Protein 6TCV (pdb70)

Nearest PDB structures (foldseek):
  6tcv-assembly1_B  TM=1.003E+00  e=8.641E-94  Bacteroides thetaiotaomicron VPI-5482
  6tcw-assembly1_A  TM=9.882E-01  e=6.816E-86  Bacteroides thetaiotaomicron VPI-5482
  2ebn-assembly1_A  TM=9.321E-01  e=6.653E-28  Elizabethkingia meningoseptica
  1c92-assembly1_A  TM=8.724E-01  e=2.368E-22  Streptomyces plicatus
  1c8x-assembly1_A  TM=8.571E-01  e=1.465E-22  Streptomyces plicatus

Solvent-accessible surface area: 16459 Å² total

Radius of gyration: 20.94 Å; Cα contacts (8 Å, |Δi|>4): 1025; chains: 1; bounding box: 61×42×56 Å

Structure (mmCIF, N/CA/C/O backbone):
data_6TCV
#
_entry.id   6TCV
#
_cell.length_a   115.495
_cell.length_b   115.495
_cell.length_c   97.422
_cell.angle_alpha   90.000
_cell.angle_beta   90.000
_cell.angle_gamma   120.000
#
_symmetry.space_group_name_H-M   'H 3'
#
loop_
_entity.id
_entity.type
_entity.pdbx_description
1 polymer 'Endo-beta-N-acetylglucosaminidase F1'
2 branched alpha-D-mannopyranose-(1-2)-alpha-D-mannopyranose-(1-2)-alpha-D-mannopyranose-(1-3)-[alpha-D-mannopyranose-(1-2)-alpha-D-mannopyranose-(1-3)-[alpha-D-mannopyranose-(1-2)-alpha-D-mannopyranose-(1-6)]alpha-D-mannopyranose-(1-6)]beta-D-mannopyranose-(1-4)-2-acetamido-2-deoxy-beta-D-glucopyranose-(1-4)-2-acetamido-2-deoxy-beta-D-glucopyranose
3 non-polymer ASPARAGINE
4 non-polymer GLYCEROL
5 water water
#
loop_
_atom_site.group_PDB
_atom_site.id
_atom_site.type_symbol
_atom_site.label_atom_id
_atom_site.label_alt_id
_atom_site.label_comp_id
_atom_site.label_asym_id
_atom_site.label_entity_id
_atom_site.label_seq_id
_atom_site.pdbx_PDB_ins_code
_atom_site.Cartn_x
_atom_site.Cartn_y
_atom_site.Cartn_z
_atom_site.occupancy
_atom_site.B_iso_or_equiv
_atom_site.auth_seq_id
_atom_site.auth_comp_id
_atom_site.auth_asym_id
_atom_site.auth_atom_id
_atom_site.pdbx_PDB_model_num
ATOM 1 N N . TYR A 1 24 ? 14.046 23.261 1.857 1.00 34.90 49 TYR B N 1
ATOM 2 C CA . TYR A 1 24 ? 14.660 22.047 1.341 1.00 32.94 49 TYR B CA 1
ATOM 3 C C . TYR A 1 24 ? 15.450 21.107 2.169 1.00 31.75 49 TYR B C 1
ATOM 4 O O . TYR A 1 24 ? 16.072 21.517 3.131 1.00 32.42 49 TYR B O 1
ATOM 22 N N . LEU A 1 25 ? 15.671 19.909 1.636 1.00 34.69 50 LEU B N 1
ATOM 23 C CA . LEU A 1 25 ? 16.296 18.875 2.432 1.00 34.48 50 LEU B CA 1
ATOM 24 C C . LEU A 1 25 ? 17.689 18.690 1.884 1.00 34.99 50 LEU B C 1
ATOM 25 O O . LEU A 1 25 ? 17.917 18.683 0.663 1.00 29.86 50 LEU B O 1
ATOM 41 N N . ARG A 1 26 ? 18.613 18.505 2.813 1.00 29.08 51 ARG B N 1
ATOM 42 C CA . ARG A 1 26 ? 19.996 18.278 2.436 1.00 29.69 51 ARG B CA 1
ATOM 43 C C . ARG A 1 26 ? 20.680 17.508 3.547 1.00 27.09 51 ARG B C 1
ATOM 44 O O . ARG A 1 26 ? 20.154 17.380 4.656 1.00 29.70 51 ARG B O 1
ATOM 65 N N . ASP A 1 27 ? 21.876 17.019 3.241 1.00 26.57 52 ASP B N 1
ATOM 66 C CA . ASP A 1 27 ? 22.727 16.421 4.263 1.00 26.86 52 ASP B CA 1
ATOM 67 C C . ASP A 1 27 ? 23.213 17.514 5.233 1.00 32.86 52 ASP B C 1
ATOM 68 O O . ASP A 1 27 ? 23.632 18.608 4.817 1.00 31.70 52 ASP B O 1
ATOM 77 N N . GLY A 1 28 ? 23.074 17.258 6.541 1.00 29.30 53 GLY B N 1
ATOM 78 C CA . GLY A 1 28 ? 23.376 18.313 7.498 1.00 30.54 53 GLY B CA 1
ATOM 79 C C . GLY A 1 28 ? 24.854 18.649 7.625 1.00 28.75 53 GLY B C 1
ATOM 80 O O . GLY A 1 28 ? 25.206 19.829 7.691 1.00 39.72 53 GLY B O 1
ATOM 84 N N . LYS A 1 29 ? 25.735 17.675 7.452 1.00 30.72 54 LYS B N 1
ATOM 85 C CA . LYS A 1 29 ? 27.153 17.985 7.667 1.00 33.58 54 LYS B CA 1
ATOM 86 C C . LYS A 1 29 ? 27.763 18.767 6.502 1.00 46.17 54 LYS B C 1
ATOM 87 O O . LYS A 1 29 ? 28.517 19.719 6.728 1.00 37.60 54 LYS B O 1
ATOM 91 N N . SER A 1 30 ? 27.429 18.409 5.256 1.00 35.32 55 SER B N 1
ATOM 92 C CA A SER A 1 30 ? 27.974 19.052 4.058 0.87 30.90 55 SER B CA 1
ATOM 93 C CA B SER A 1 30 ? 27.994 19.085 4.093 0.13 28.67 55 SER B CA 1
ATOM 94 C C . SER A 1 30 ? 27.085 20.174 3.531 1.00 28.73 55 SER B C 1
ATOM 95 O O . SER A 1 30 ? 27.546 20.976 2.708 1.00 33.88 55 SER B O 1
ATOM 110 N N . ASN A 1 31 ? 25.816 20.205 3.931 1.00 29.56 56 ASN B N 1
ATOM 111 C CA . ASN A 1 31 ? 24.760 21.061 3.382 1.00 30.36 56 ASN B CA 1
ATOM 112 C C . ASN A 1 31 ? 24.485 20.758 1.909 1.00 25.94 56 ASN B C 1
ATOM 113 O O . ASN A 1 31 ? 23.841 21.552 1.212 1.00 30.30 56 ASN B O 1
ATOM 117 N N . LEU A 1 32 ? 24.844 19.581 1.442 1.00 24.27 57 LEU B N 1
ATOM 118 C CA . LEU A 1 32 ? 24.619 19.200 0.051 1.00 23.62 57 LEU B CA 1
ATOM 119 C C . LEU A 1 32 ? 23.398 18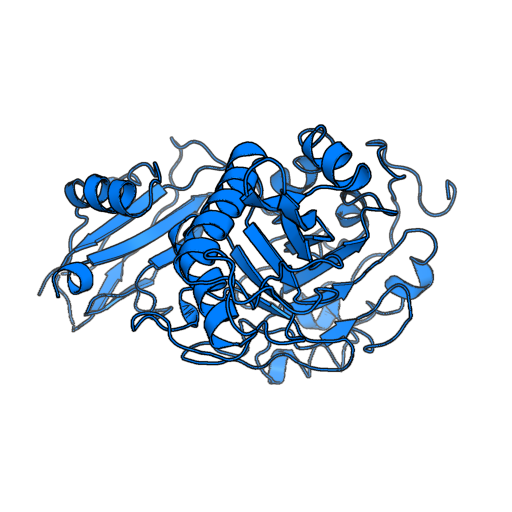.326 -0.120 1.00 26.29 57 LEU B C 1
ATOM 120 O O . LEU A 1 32 ? 23.137 17.443 0.690 1.00 24.54 57 LEU B O 1
ATOM 136 N N . VAL A 1 33 ? 22.657 18.578 -1.201 1.00 24.41 58 VAL B N 1
ATOM 137 C CA . VAL A 1 33 ? 21.490 17.765 -1.505 1.00 27.62 58 VAL B CA 1
ATOM 138 C C . VAL A 1 33 ? 21.940 16.438 -2.085 1.00 25.54 58 VAL B C 1
ATOM 139 O O . VAL A 1 33 ? 21.163 15.478 -2.089 1.00 26.66 58 VAL B O 1
ATOM 152 N N . SER A 1 34 ? 23.182 16.369 -2.592 1.00 22.13 59 SER B N 1
ATOM 153 C CA . SER A 1 34 ? 23.749 15.138 -3.127 1.00 21.85 59 SER B CA 1
ATOM 154 C C . SER A 1 34 ? 25.141 14.972 -2.538 1.00 19.35 59 SER B C 1
ATOM 155 O O . SER A 1 34 ? 26.016 15.796 -2.792 1.00 20.52 59 SER B O 1
ATOM 163 N N . LYS A 1 35 ? 25.347 13.904 -1.763 1.00 20.72 60 LYS B N 1
ATOM 164 C CA . LYS A 1 35 ? 26.577 13.720 -0.990 1.00 19.85 60 LYS B CA 1
ATOM 165 C C . LYS A 1 35 ? 27.158 12.336 -1.252 1.00 18.10 60 LYS B C 1
ATOM 166 O O . LYS A 1 35 ? 26.495 11.332 -0.981 1.00 19.35 60 LYS B O 1
ATOM 185 N N . VAL A 1 36 ? 28.404 12.288 -1.705 1.00 18.38 61 VAL B N 1
ATOM 186 C CA . VAL A 1 36 ? 29.142 11.038 -1.861 1.00 17.27 61 VAL B CA 1
ATOM 187 C C . VAL A 1 36 ? 29.752 10.643 -0.523 1.00 18.31 61 VAL B C 1
ATOM 188 O O . VAL A 1 36 ? 30.375 11.478 0.150 1.00 22.89 61 VAL B O 1
ATOM 201 N N . VAL A 1 37 ? 29.485 9.407 -0.087 1.00 18.99 62 VAL B N 1
ATOM 202 C CA . VAL A 1 37 ? 30.004 8.850 1.167 1.00 19.75 62 VAL B CA 1
ATOM 203 C C . VAL A 1 37 ? 30.922 7.708 0.801 1.00 19.22 62 VAL B C 1
ATOM 204 O O . VAL A 1 37 ? 30.471 6.689 0.264 1.00 22.25 62 VAL B O 1
ATOM 217 N N . GLU A 1 38 ? 32.182 7.815 1.191 1.00 20.52 63 GLU B N 1
ATOM 218 C CA . GLU A 1 38 ? 33.134 6.727 1.052 1.00 19.47 63 GLU B CA 1
ATOM 219 C C . GLU A 1 38 ? 33.310 6.117 2.437 1.00 21.47 63 GLU B C 1
ATOM 220 O O . GLU A 1 38 ? 33.847 6.774 3.348 1.00 25.82 63 GLU B O 1
ATOM 232 N N . LEU A 1 39 ? 32.992 4.834 2.579 1.00 19.48 64 LEU B N 1
ATOM 233 C CA . LEU A 1 39 ? 33.093 4.142 3.864 1.00 20.57 64 LEU B CA 1
ATOM 234 C C . LEU A 1 39 ? 34.514 3.626 4.036 1.00 21.07 64 LEU B C 1
ATOM 235 O O . LEU A 1 39 ? 34.989 2.818 3.235 1.00 20.63 64 LEU B O 1
ATOM 251 N N . HIS A 1 40 ? 35.217 4.134 5.044 1.00 21.40 65 HIS B N 1
ATOM 252 C CA . HIS A 1 40 ? 36.546 3.619 5.371 1.00 21.93 65 HIS B CA 1
ATOM 253 C C . HIS A 1 40 ? 36.510 2.773 6.623 1.00 23.46 65 HIS B C 1
ATOM 254 O O . HIS A 1 40 ? 37.549 2.235 7.011 1.00 25.99 65 HIS B O 1
ATOM 268 N N . GLY A 1 41 ? 35.345 2.624 7.231 1.00 24.05 66 GLY B N 1
ATOM 269 C CA . GLY A 1 41 ? 35.146 1.834 8.425 1.00 25.63 66 GLY B CA 1
ATOM 270 C C . GLY A 1 41 ? 33.742 1.275 8.379 1.00 26.31 66 GLY B C 1
ATOM 271 O O . GLY A 1 41 ? 33.032 1.417 7.372 1.00 26.76 66 GLY B O 1
ATOM 275 N N . GLU A 1 42 ? 33.312 0.704 9.505 1.00 29.78 67 GLU B N 1
ATOM 276 C CA A GLU A 1 42 ? 32.014 0.059 9.562 0.58 30.42 67 GLU B CA 1
ATOM 277 C CA B GLU A 1 42 ? 32.018 0.026 9.617 0.42 30.11 67 GLU B CA 1
ATOM 278 C C . GLU A 1 42 ? 30.853 1.010 9.743 1.00 31.37 67 GLU B C 1
ATOM 279 O O . GLU A 1 42 ? 29.714 0.637 9.425 1.00 33.21 67 GLU B O 1
ATOM 302 N N . THR A 1 43 ? 31.084 2.234 10.235 1.00 31.92 68 THR B N 1
ATOM 303 C CA . THR A 1 43 ? 29.991 3.189 10.376 1.00 40.12 68 THR B CA 1
ATOM 304 C C . THR A 1 43 ? 30.337 4.586 9.876 1.00 41.20 68 THR B C 1
ATOM 305 O O . THR A 1 43 ? 31.502 4.992 9.854 1.00 44.49 68 THR B O 1
ATOM 316 N N . TYR A 1 44 ? 29.290 5.306 9.452 1.00 35.17 69 TYR B N 1
ATOM 317 C CA . TYR A 1 44 ? 29.351 6.708 9.043 1.00 34.08 69 TYR B CA 1
ATOM 318 C C . TYR A 1 44 ? 28.108 7.417 9.584 1.00 33.13 69 TYR B C 1
ATOM 319 O O . TYR A 1 44 ? 26.991 7.043 9.223 1.00 35.66 69 TYR B O 1
ATOM 337 N N . ALA A 1 45 ? 28.278 8.479 10.357 0.91 33.04 70 ALA B N 1
ATOM 338 C CA . ALA A 1 45 ? 27.164 9.166 10.997 0.91 30.12 70 ALA B CA 1
ATOM 339 C C . ALA A 1 45 ? 27.036 10.582 10.435 0.91 26.77 70 ALA B C 1
ATOM 340 O O . ALA A 1 45 ? 28.043 11.252 10.210 0.91 33.49 70 ALA B O 1
ATOM 347 N N . THR A 1 46 ? 25.794 11.019 10.195 0.97 34.79 71 THR B N 1
ATOM 348 C CA . THR A 1 46 ? 25.509 12.367 9.681 0.97 31.03 71 THR B CA 1
ATOM 349 C C . THR A 1 46 ? 24.123 12.792 10.177 0.97 33.76 71 THR B C 1
ATOM 350 O O . THR A 1 46 ? 23.540 12.155 11.062 0.97 36.21 71 THR B O 1
ATOM 354 N N . THR A 1 47 ? 23.620 13.923 9.658 0.95 34.40 72 THR B N 1
ATOM 355 C CA . THR A 1 47 ? 22.230 14.313 9.866 0.95 35.66 72 THR B CA 1
ATOM 356 C C . THR A 1 47 ? 21.568 14.593 8.529 0.95 28.16 72 THR B C 1
ATOM 357 O O . THR A 1 47 ? 22.233 14.993 7.576 0.95 30.55 72 THR B O 1
ATOM 361 N N . VAL A 1 48 ? 20.243 14.423 8.484 0.81 28.71 73 VAL B N 1
ATOM 362 C CA . VAL A 1 48 ? 19.420 14.898 7.382 0.81 28.39 73 VAL B CA 1
ATOM 363 C C . VAL A 1 48 ? 18.701 16.129 7.905 0.81 29.97 73 VAL B C 1
ATOM 364 O O . VAL A 1 48 ? 18.064 16.066 8.970 0.81 31.56 73 VAL B O 1
ATOM 368 N N . LYS A 1 49 ? 18.794 17.236 7.162 0.83 30.49 74 LYS B N 1
ATOM 369 C CA . LYS A 1 49 ? 18.318 18.540 7.625 0.83 32.41 74 LYS B CA 1
ATOM 370 C C . LYS A 1 49 ? 17.259 19.141 6.707 0.83 33.09 74 LYS B C 1
ATOM 371 O O . LYS A 1 49 ? 17.425 19.131 5.482 0.83 30.90 74 LYS B O 1
ATOM 375 N N . MET A 1 50 ? 16.110 19.498 7.288 0.92 36.39 75 MET B N 1
ATOM 376 C CA . MET A 1 50 ? 15.071 20.286 6.624 0.92 40.08 75 MET B CA 1
ATOM 377 C C . MET A 1 50 ? 15.129 21.801 6.914 0.92 41.91 75 MET B C 1
ATOM 378 O O . MET A 1 50 ? 15.285 22.622 6.008 0.92 42.96 75 MET B O 1
ATOM 382 N N . ALA A 1 62 ? 8.099 17.037 11.349 0.82 49.52 87 ALA B N 1
ATOM 383 C CA . ALA A 1 62 ? 8.275 16.307 10.107 0.82 43.05 87 ALA B CA 1
ATOM 384 C C . ALA A 1 62 ? 9.065 15.038 10.335 0.82 41.82 87 ALA B C 1
ATOM 385 O O . ALA A 1 62 ? 9.760 14.895 11.337 0.82 46.11 87 ALA B O 1
ATOM 392 N N . LYS A 1 63 ? 8.979 14.113 9.386 0.80 40.95 88 LYS B N 1
ATOM 393 C CA . LYS A 1 63 ? 9.812 12.928 9.444 0.80 40.85 88 LYS B CA 1
ATOM 394 C C . LYS A 1 63 ? 10.565 12.804 8.134 0.80 34.47 88 LYS B C 1
ATOM 395 O O . LYS A 1 63 ? 10.202 13.413 7.125 0.80 39.15 88 LYS B O 1
ATOM 399 N N . VAL A 1 64 ? 11.580 11.935 8.164 0.76 34.44 89 VAL B N 1
ATOM 400 C CA . VAL A 1 64 ? 12.318 11.502 6.983 0.76 38.87 89 VAL B CA 1
ATOM 401 C C . VAL A 1 64 ? 12.234 9.983 6.894 0.76 41.26 89 VAL B C 1
ATOM 402 O O . VAL A 1 64 ? 12.091 9.279 7.899 0.76 38.62 89 VAL B O 1
ATOM 406 N N . LYS A 1 65 ? 12.341 9.482 5.669 0.67 34.76 90 LYS B N 1
ATOM 407 C CA . LYS A 1 65 ? 12.283 8.060 5.383 0.67 33.22 90 LYS B CA 1
ATOM 408 C C . LYS A 1 65 ? 13.144 7.817 4.153 0.67 29.64 90 LYS B C 1
ATOM 409 O O . LYS A 1 65 ? 13.380 8.731 3.358 0.67 28.02 90 LYS B O 1
ATOM 413 N N . ILE A 1 66 ? 13.643 6.591 4.024 0.79 37.04 91 ILE B N 1
ATOM 414 C CA . ILE A 1 66 ? 14.217 6.180 2.749 0.79 31.94 91 ILE B CA 1
ATOM 415 C C . ILE A 1 66 ? 13.069 6.026 1.763 0.79 28.32 91 ILE B C 1
ATOM 416 O O . ILE A 1 66 ? 12.016 5.462 2.100 0.79 34.39 91 ILE B O 1
ATOM 420 N N . ASP A 1 67 ? 13.228 6.584 0.572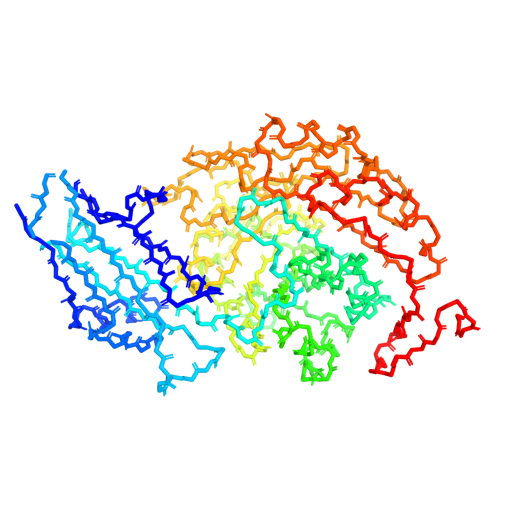 0.85 30.17 92 ASP B N 1
ATOM 421 C CA . ASP A 1 67 ? 12.188 6.562 -0.448 0.85 35.33 92 ASP B CA 1
ATOM 422 C C . ASP A 1 67 ? 12.723 5.756 -1.630 0.85 32.33 92 ASP B C 1
ATOM 423 O O . ASP A 1 67 ? 13.182 6.311 -2.627 0.85 31.61 92 ASP B O 1
ATOM 427 N N . ALA A 1 68 ? 12.610 4.436 -1.532 0.65 29.96 93 ALA B N 1
ATOM 428 C CA . ALA A 1 68 ? 13.163 3.571 -2.565 0.65 28.12 93 ALA B CA 1
ATOM 429 C C . ALA A 1 68 ? 12.522 3.843 -3.918 0.65 27.95 93 ALA B C 1
ATOM 430 O O . ALA A 1 68 ? 13.187 3.748 -4.957 0.65 27.31 93 ALA B O 1
ATOM 437 N N . ALA A 1 69 ? 11.217 4.166 -3.935 0.62 30.38 94 ALA B N 1
ATOM 438 C CA . ALA A 1 69 ? 10.555 4.395 -5.218 0.62 31.09 94 ALA B CA 1
ATOM 439 C C . ALA A 1 69 ? 11.156 5.585 -5.947 0.62 41.84 94 ALA B C 1
ATOM 440 O O . ALA A 1 69 ? 11.190 5.608 -7.185 0.62 37.59 94 ALA B O 1
ATOM 447 N N . TYR A 1 70 ? 11.668 6.564 -5.199 0.76 30.43 95 TYR B N 1
ATOM 448 C CA . TYR A 1 70 ? 12.258 7.739 -5.810 0.76 34.56 95 TYR B CA 1
ATOM 449 C C . TYR A 1 70 ? 13.552 7.401 -6.530 0.76 29.18 95 TYR B C 1
ATOM 450 O O . TYR A 1 70 ? 13.983 8.172 -7.397 0.76 28.61 95 TYR B O 1
ATOM 454 N N . LEU A 1 71 ? 14.199 6.285 -6.174 0.78 27.25 96 LEU B N 1
ATOM 455 C CA . LEU A 1 71 ? 15.470 5.976 -6.822 0.78 28.43 96 LEU B CA 1
ATOM 456 C C . LEU A 1 71 ? 15.277 5.835 -8.326 0.78 29.40 96 LEU B C 1
ATOM 457 O O . LEU A 1 71 ? 16.129 6.269 -9.108 0.78 27.06 96 LEU B O 1
ATOM 473 N N . GLU A 1 72 ? 14.139 5.267 -8.758 0.72 27.46 97 GLU B N 1
ATOM 474 C CA . GLU A 1 72 ? 13.905 5.171 -10.199 0.72 26.66 97 GLU B CA 1
ATOM 475 C C . GLU A 1 72 ? 13.809 6.557 -10.818 0.72 24.74 97 GLU B C 1
ATOM 476 O O . GLU A 1 72 ? 14.335 6.799 -11.911 0.72 28.08 97 GLU B O 1
ATOM 488 N N . THR A 1 73 ? 13.120 7.476 -10.150 0.85 30.16 98 THR B N 1
ATOM 489 C CA . THR A 1 73 ? 13.031 8.830 -10.668 0.85 30.64 98 THR B CA 1
ATOM 490 C C . THR A 1 73 ? 14.408 9.491 -10.725 0.85 28.34 98 THR B C 1
ATOM 491 O O . THR A 1 73 ? 14.734 10.167 -11.709 0.85 26.35 98 THR B O 1
ATOM 502 N N . TYR A 1 74 ? 15.233 9.301 -9.688 0.82 24.41 99 TYR B N 1
ATOM 503 C CA . TYR A 1 74 ? 16.571 9.907 -9.657 0.82 22.49 99 TYR B CA 1
ATOM 504 C C . TYR A 1 74 ? 17.448 9.337 -10.767 0.82 23.28 99 TYR B C 1
ATOM 505 O O . TYR A 1 74 ? 18.076 10.083 -11.539 0.82 23.13 99 TYR B O 1
ATOM 523 N N . ASN A 1 75 ? 17.491 8.011 -10.879 0.84 24.22 100 ASN B N 1
ATOM 524 C CA . ASN A 1 75 ? 18.298 7.375 -11.907 0.84 23.70 100 ASN B CA 1
ATOM 525 C C . ASN A 1 75 ? 17.836 7.797 -13.300 0.84 25.89 100 ASN B C 1
ATOM 526 O O . ASN A 1 75 ? 18.664 8.061 -14.177 0.84 23.88 100 ASN B O 1
ATOM 537 N N . LYS A 1 76 ? 16.519 7.935 -13.513 1.00 29.66 101 LYS B N 1
ATOM 538 C CA . LYS A 1 76 ? 16.040 8.393 -14.817 1.00 29.26 101 LYS B CA 1
ATOM 539 C C . LYS A 1 76 ? 16.500 9.815 -15.103 1.00 36.09 101 LYS B C 1
ATOM 540 O O . LYS A 1 76 ? 16.871 10.137 -16.240 1.00 32.76 101 LYS B O 1
ATOM 544 N N . ALA A 1 77 ? 16.424 10.700 -14.100 1.00 29.24 102 ALA B N 1
ATOM 545 C CA . ALA A 1 77 ? 16.801 12.098 -14.317 1.00 26.76 102 ALA B CA 1
ATOM 546 C C . ALA A 1 77 ? 18.286 12.251 -14.641 1.00 27.75 102 ALA B C 1
ATOM 547 O O . ALA A 1 77 ? 18.664 13.148 -15.402 1.00 28.13 102 ALA B O 1
ATOM 554 N N . HIS A 1 78 ? 19.146 11.425 -14.040 1.00 24.23 103 HIS B N 1
ATOM 555 C CA . HIS A 1 78 ? 20.595 11.520 -14.222 1.00 23.21 103 HIS B CA 1
ATOM 556 C C . HIS A 1 78 ? 21.143 10.491 -15.190 1.00 24.51 103 HIS B C 1
ATOM 557 O O . HIS A 1 78 ? 22.350 10.507 -15.460 1.00 24.75 103 HIS B O 1
ATOM 571 N N . ASN A 1 79 ? 20.270 9.638 -15.738 1.00 26.21 104 ASN B N 1
ATOM 572 C CA . ASN A 1 79 ? 20.695 8.543 -16.597 1.00 27.63 104 ASN B CA 1
ATOM 573 C C . ASN A 1 79 ? 21.764 7.707 -15.906 1.00 24.98 104 ASN B C 1
ATOM 574 O O . ASN A 1 79 ? 22.750 7.285 -16.508 1.00 28.85 104 ASN B O 1
ATOM 585 N N . THR A 1 80 ? 21.516 7.394 -14.642 1.00 28.03 105 THR B N 1
ATOM 586 C CA . THR A 1 80 ? 22.412 6.570 -13.838 1.00 26.34 105 THR B CA 1
ATOM 587 C C . THR A 1 80 ? 21.691 5.270 -13.492 1.00 29.58 105 THR B C 1
ATOM 588 O O . THR A 1 80 ? 20.514 5.112 -13.770 1.00 29.84 105 THR B O 1
ATOM 599 N N . ASP A 1 81 ? 22.404 4.351 -12.843 1.00 31.30 106 ASP B N 1
ATOM 600 C CA . ASP A 1 81 ? 21.841 3.036 -12.558 1.00 33.09 106 ASP B CA 1
ATOM 601 C C . ASP A 1 81 ? 22.232 2.588 -11.161 1.00 41.24 106 ASP B C 1
ATOM 602 O O . ASP A 1 81 ? 22.533 1.408 -10.933 1.00 35.62 106 ASP B O 1
ATOM 606 N N . PHE A 1 82 ? 22.266 3.523 -10.214 1.00 27.26 107 PHE B N 1
ATOM 607 C CA . PHE A 1 82 ? 22.699 3.175 -8.864 1.00 27.47 107 PHE B CA 1
ATOM 608 C C . PHE A 1 82 ? 21.683 2.210 -8.255 1.00 29.88 107 PHE B C 1
ATOM 609 O O . PHE A 1 82 ? 20.484 2.420 -8.335 1.00 30.37 107 PHE B O 1
ATOM 626 N N . ALA A 1 83 ? 22.181 1.191 -7.569 1.00 31.33 108 ALA B N 1
ATOM 627 C CA . ALA A 1 83 ? 21.334 0.297 -6.802 1.00 28.65 108 ALA B CA 1
ATOM 628 C C . ALA A 1 83 ? 21.020 0.900 -5.439 1.00 30.12 108 ALA B C 1
ATOM 629 O O . ALA A 1 83 ? 21.768 1.727 -4.909 1.00 27.29 108 ALA B O 1
ATOM 636 N N . LEU A 1 84 ? 19.920 0.450 -4.849 1.00 28.67 109 LEU B N 1
ATOM 637 C CA . LEU A 1 84 ? 19.515 0.950 -3.544 1.00 27.22 109 LEU B CA 1
ATOM 638 C C . LEU A 1 84 ? 20.416 0.344 -2.465 1.00 31.05 109 LEU B C 1
ATOM 639 O O . LEU A 1 84 ? 20.598 -0.873 -2.400 1.00 33.63 109 LEU B O 1
ATOM 655 N N . TYR A 1 85 ? 20.996 1.188 -1.627 1.00 28.55 110 TYR B N 1
ATOM 656 C CA . TYR A 1 85 ? 21.764 0.666 -0.498 1.00 27.04 110 TYR B CA 1
ATOM 657 C C . TYR A 1 85 ? 20.832 -0.110 0.429 1.00 29.01 110 TYR B C 1
ATOM 658 O O . TYR A 1 85 ? 19.685 0.319 0.660 1.00 31.01 110 TYR B O 1
ATOM 676 N N . PRO A 1 86 ? 21.272 -1.250 0.962 1.00 28.25 111 PRO B N 1
ATOM 677 C CA . PRO A 1 86 ? 20.359 -2.034 1.824 1.00 29.71 111 PRO B CA 1
ATOM 678 C C . PRO A 1 86 ? 19.755 -1.210 2.945 1.00 34.44 111 PRO B C 1
ATOM 679 O O . PRO A 1 86 ? 20.492 -0.609 3.742 1.00 30.93 111 PRO B O 1
ATOM 690 N N . GLN A 1 87 ? 18.416 -1.164 3.009 1.00 35.02 112 GLN B N 1
ATOM 691 C CA . GLN A 1 87 ? 17.754 -0.279 3.960 1.00 31.67 112 GLN B CA 1
ATOM 692 C C . GLN A 1 87 ? 18.051 -0.664 5.404 1.00 39.11 112 GLN B C 1
ATOM 693 O O . GLN A 1 87 ? 18.070 0.211 6.276 1.00 38.15 112 GLN B O 1
ATOM 697 N N . ASP A 1 88 ? 18.325 -1.945 5.668 1.00 32.98 113 ASP B N 1
ATOM 698 C CA . ASP A 1 88 ? 18.628 -2.427 7.007 1.00 34.38 113 ASP B CA 1
ATOM 699 C C . ASP A 1 88 ? 19.942 -1.873 7.541 1.00 35.29 113 ASP B C 1
ATOM 700 O O . ASP A 1 88 ? 20.201 -1.990 8.745 1.00 45.84 113 ASP B O 1
ATOM 709 N N . LEU A 1 89 ? 20.795 -1.313 6.679 1.00 35.65 114 LEU B N 1
ATOM 710 C CA . LEU A 1 89 ? 22.072 -0.742 7.103 1.00 39.34 114 LEU B CA 1
ATOM 711 C C . LEU A 1 89 ? 21.996 0.731 7.487 1.00 36.70 114 LEU B C 1
ATOM 712 O O . LEU A 1 89 ? 23.028 1.315 7.840 1.00 37.63 114 LEU B O 1
ATOM 728 N N . VAL A 1 90 ? 20.828 1.361 7.376 0.84 31.95 115 VAL B N 1
ATOM 729 C CA . VAL A 1 90 ? 20.647 2.792 7.624 0.84 34.88 115 VAL B CA 1
ATOM 730 C C . VAL A 1 90 ? 19.676 2.977 8.779 0.84 29.84 115 VAL B C 1
ATOM 731 O O . VAL A 1 90 ? 18.537 2.494 8.724 0.84 36.23 115 VAL B O 1
ATOM 744 N N . THR A 1 91 ? 20.118 3.689 9.810 0.86 33.52 116 THR B N 1
ATOM 745 C CA . THR A 1 91 ? 19.312 3.942 10.994 0.86 34.89 116 THR B CA 1
ATOM 746 C C . THR A 1 91 ? 19.119 5.441 11.137 0.86 39.97 116 THR B C 1
ATOM 747 O O . THR A 1 91 ? 20.092 6.199 11.062 0.86 41.13 116 THR B O 1
ATOM 758 N N . PHE A 1 92 ? 17.870 5.875 11.334 0.85 34.51 117 PHE B N 1
ATOM 759 C CA . PHE A 1 92 ? 17.606 7.238 11.769 0.85 37.38 117 PHE B CA 1
ATOM 760 C C . PHE A 1 92 ? 17.309 7.185 13.258 0.85 37.69 117 PHE B C 1
ATOM 761 O O . PHE A 1 92 ? 16.625 6.271 13.723 0.85 40.29 117 PHE B O 1
ATOM 778 N N . ALA A 1 93 ? 17.763 8.191 13.992 1.00 40.16 118 ALA B N 1
ATOM 779 C CA . ALA A 1 93 ? 17.369 8.325 15.386 1.00 43.57 118 ALA B CA 1
ATOM 780 C C . ALA A 1 93 ? 15.887 8.677 15.418 1.00 46.44 118 ALA B C 1
ATOM 781 O O . ALA A 1 93 ? 15.360 9.327 14.518 1.00 41.61 118 ALA B O 1
ATOM 788 N N . ILE A 1 97 ? 11.835 11.041 12.974 1.00 47.57 122 ILE B N 1
ATOM 789 C CA . ILE A 1 97 ? 11.247 12.323 13.335 1.00 48.51 122 ILE B CA 1
ATOM 790 C C . ILE A 1 97 ? 12.327 13.384 13.524 1.00 45.82 122 ILE B C 1
ATOM 791 O O . ILE A 1 97 ? 13.300 13.171 14.253 1.00 45.04 122 ILE B O 1
ATOM 795 N N . LEU A 1 98 ? 12.138 14.529 12.872 0.96 48.04 123 LEU B N 1
ATOM 796 C CA . LEU A 1 98 ? 13.117 15.602 12.921 0.96 41.25 123 LEU B CA 1
ATOM 797 C C . LEU A 1 98 ? 13.003 16.348 14.239 0.96 47.09 123 LEU B C 1
ATOM 798 O O . LEU A 1 98 ? 11.897 16.555 14.765 0.96 47.61 123 LEU B O 1
ATOM 802 N N . THR A 1 99 ? 14.158 16.724 14.789 0.97 47.64 124 THR B N 1
ATOM 803 C CA . THR A 1 99 ? 14.199 17.525 16.021 0.97 48.78 124 THR B CA 1
ATOM 804 C C . THR A 1 99 ? 14.332 18.992 15.614 0.97 44.42 124 THR B C 1
ATOM 805 O O . THR A 1 99 ? 15.144 19.336 14.735 0.97 43.13 124 THR B O 1
ATOM 809 N N . ALA A 1 107 ? 15.100 21.729 11.092 0.96 46.23 132 ALA B N 1
ATOM 810 C CA . ALA A 1 107 ? 14.860 20.455 11.754 0.96 43.02 132 ALA B CA 1
ATOM 811 C C . ALA A 1 107 ? 15.809 19.414 11.219 0.96 48.19 132 ALA B C 1
ATOM 812 O O . ALA A 1 107 ? 16.086 19.386 10.037 0.96 40.12 132 ALA B O 1
ATOM 818 N N . GLU A 1 108 ? 16.291 18.535 12.094 0.89 38.57 133 GLU B N 1
ATOM 819 C CA . GLU A 1 108 ? 17.328 17.583 11.716 0.89 41.21 133 GLU B CA 1
ATOM 820 C C . GLU A 1 108 ? 17.064 16.256 12.410 0.89 37.21 133 GLU B C 1
ATOM 821 O O . GLU A 1 108 ? 16.367 16.188 13.427 0.89 40.82 133 GLU B O 1
ATOM 825 N N . VAL A 1 109 ? 17.653 15.200 11.863 0.71 34.63 134 VAL B N 1
ATOM 826 C CA . VAL A 1 109 ? 17.606 13.897 12.509 0.71 38.33 134 VAL B CA 1
ATOM 827 C C . VAL A 1 109 ? 18.900 13.171 12.179 0.71 32.67 134 VAL B C 1
ATOM 828 O O . VAL A 1 109 ? 19.374 13.178 11.034 0.71 31.70 134 VAL B O 1
ATOM 832 N N . GLU A 1 110 ? 19.425 12.464 13.173 0.85 38.09 135 GLU B N 1
ATOM 833 C CA . GLU A 1 110 ? 20.652 11.715 12.986 0.85 35.35 135 GLU B CA 1
ATOM 834 C C . GLU A 1 110 ? 20.407 10.507 12.103 0.85 35.33 135 GLU B C 1
ATOM 835 O O . GLU A 1 110 ? 19.369 9.851 12.185 0.85 38.09 135 GLU B O 1
ATOM 839 N N . MET A 1 111 ? 21.355 10.248 11.206 1.00 34.18 136 MET B N 1
ATOM 840 C CA . MET A 1 111 ? 21.315 9.073 10.351 1.00 34.71 136 MET B CA 1
ATOM 841 C C . MET A 1 111 ? 22.676 8.394 10.422 1.00 35.05 136 MET B C 1
ATOM 842 O O . MET A 1 111 ? 23.702 9.049 10.219 1.00 36.71 136 MET B O 1
ATOM 856 N N . THR A 1 112 ? 22.690 7.084 10.635 1.00 32.91 137 THR B N 1
ATOM 857 C CA . THR A 1 112 ? 23.926 6.308 10.637 1.00 31.41 137 THR B CA 1
ATOM 858 C C . THR A 1 112 ? 23.872 5.337 9.470 1.00 32.76 137 THR B C 1
ATOM 859 O O . THR A 1 112 ? 22.847 4.682 9.253 1.00 34.91 137 THR B O 1
ATOM 870 N N . ILE A 1 113 ? 24.958 5.273 8.693 1.00 33.42 138 ILE B N 1
ATOM 871 C CA A ILE A 1 113 ? 25.114 4.334 7.586 0.93 29.38 138 ILE B CA 1
ATOM 872 C CA B ILE A 1 113 ? 25.068 4.293 7.618 0.07 27.39 138 ILE B CA 1
ATOM 873 C C . ILE A 1 113 ? 26.125 3.275 8.010 1.00 28.00 138 ILE B C 1
ATOM 874 O O . ILE A 1 113 ? 27.270 3.616 8.331 1.00 31.34 138 ILE B O 1
ATOM 905 N N . ARG A 1 114 ? 25.721 2.010 8.011 1.00 31.56 139 ARG B N 1
ATOM 906 C CA . ARG A 1 114 ? 26.608 0.904 8.340 1.00 31.39 139 ARG B CA 1
ATOM 907 C C . ARG A 1 114 ? 27.085 0.221 7.056 1.00 35.05 139 ARG B C 1
ATOM 908 O O . ARG A 1 114 ? 26.334 0.082 6.088 1.00 32.52 139 ARG B O 1
ATOM 912 N N . ALA A 1 115 ? 28.354 -0.176 7.048 1.00 30.17 140 ALA B N 1
ATOM 913 C CA . ALA A 1 115 ? 28.918 -0.942 5.946 1.00 29.73 140 ALA B CA 1
ATOM 914 C C . ALA A 1 115 ? 28.406 -2.365 6.009 1.00 37.27 140 ALA B C 1
ATOM 915 O O . ALA A 1 115 ? 28.187 -2.907 7.098 1.00 43.82 140 ALA B O 1
ATOM 922 N N . GLY A 1 116 ? 28.124 -2.954 4.849 0.80 30.29 141 GLY B N 1
ATOM 923 C CA . GLY A 1 116 ? 27.558 -4.285 4.812 0.80 34.12 141 GLY B CA 1
ATOM 924 C C . GLY A 1 116 ? 28.528 -5.257 4.158 0.80 33.12 141 GLY B C 1
ATOM 925 O O . GLY A 1 116 ? 29.616 -4.877 3.735 0.80 32.36 141 GLY B O 1
ATOM 929 N N . GLU A 1 117 ? 28.149 -6.537 4.143 0.81 40.35 142 GLU B N 1
ATOM 930 C CA . GLU A 1 117 ? 29.021 -7.533 3.525 0.81 42.06 142 GLU B CA 1
ATOM 931 C C . GLU A 1 117 ? 28.538 -8.170 2.226 0.81 38.80 142 GLU B C 1
ATOM 932 O O . GLU A 1 117 ? 29.368 -8.704 1.485 0.81 52.25 142 GLU B O 1
ATOM 944 N N . GLY A 1 118 ? 27.265 -8.087 1.898 0.74 43.82 143 GLY B N 1
ATOM 945 C CA . GLY A 1 118 ? 26.843 -8.653 0.631 0.74 54.48 143 GLY B CA 1
ATOM 946 C C . GLY A 1 118 ? 27.180 -7.949 -0.662 0.74 53.01 143 GLY B C 1
ATOM 947 O O . GLY A 1 118 ? 26.861 -8.499 -1.721 0.74 56.34 143 GLY B O 1
ATOM 951 N N . LEU A 1 119 ? 27.819 -6.789 -0.645 0.87 43.91 144 LEU B N 1
ATOM 952 C CA . LEU A 1 119 ? 27.739 -5.883 -1.782 0.87 49.80 144 LEU B CA 1
ATOM 953 C C . LEU A 1 119 ? 28.961 -5.962 -2.689 0.87 51.39 144 LEU B C 1
ATOM 954 O O . LEU A 1 119 ? 30.033 -6.429 -2.296 0.87 54.00 144 LEU B O 1
ATOM 958 N N . GLN A 1 120 ? 28.783 -5.472 -3.919 0.93 54.00 145 GLN B N 1
ATOM 959 C CA . GLN A 1 120 ? 29.835 -5.474 -4.929 0.93 49.93 145 GLN B CA 1
ATOM 960 C C . GLN A 1 120 ? 30.643 -4.194 -4.797 0.93 45.45 145 GLN B C 1
ATOM 961 O O . GLN A 1 120 ? 30.073 -3.097 -4.749 0.93 53.27 145 GLN B O 1
ATOM 965 N N . GLU A 1 121 ? 31.964 -4.320 -4.724 0.86 41.71 146 GLU B N 1
ATOM 966 C CA . GLU A 1 121 ? 32.748 -3.108 -4.595 0.86 47.39 146 GLU B CA 1
ATOM 967 C C . GLU A 1 121 ? 33.025 -2.498 -5.972 0.86 32.49 146 GLU B C 1
ATOM 968 O O . GLU A 1 121 ? 32.672 -3.046 -7.017 0.86 34.86 146 GLU B O 1
ATOM 972 N N . ASP A 1 122 ? 33.680 -1.351 -5.957 0.77 34.28 147 ASP B N 1
ATOM 973 C CA . ASP A 1 122 ? 33.750 -0.451 -7.104 0.77 29.06 147 ASP B CA 1
ATOM 974 C C . ASP A 1 122 ? 32.365 -0.150 -7.653 0.77 29.68 147 ASP B C 1
ATOM 975 O O . ASP A 1 122 ? 32.161 -0.089 -8.861 0.77 26.64 147 ASP B O 1
ATOM 979 N N . LYS A 1 123 ? 31.386 -0.052 -6.746 0.88 28.78 148 LYS B N 1
ATOM 980 C CA . LYS A 1 123 ? 29.996 0.187 -7.088 0.88 29.34 148 LYS B CA 1
ATOM 981 C C . LYS A 1 123 ? 29.386 1.218 -6.154 0.88 25.91 148 LYS B C 1
ATOM 982 O O . LYS A 1 123 ? 29.583 1.144 -4.943 0.88 26.11 148 LYS B O 1
ATOM 986 N N . THR A 1 124 ? 28.649 2.172 -6.696 0.91 22.72 149 THR B N 1
ATOM 987 C CA . THR A 1 124 ? 27.958 3.184 -5.919 0.91 20.02 149 THR B CA 1
ATOM 988 C C . THR A 1 124 ? 26.502 2.802 -5.665 0.91 20.65 149 THR B C 1
ATOM 989 O O . THR A 1 124 ? 25.776 2.407 -6.595 0.91 22.86 149 THR B O 1
ATOM 1000 N N . TYR A 1 125 ? 26.085 2.847 -4.404 0.88 19.25 150 TYR B N 1
ATOM 1001 C CA . TYR A 1 125 ? 24.723 2.583 -3.969 0.88 20.17 150 TYR B CA 1
ATOM 1002 C C . TYR A 1 125 ? 24.084 3.895 -3.530 0.88 21.15 150 TYR B C 1
ATOM 1003 O O . TYR A 1 125 ? 24.760 4.861 -3.222 0.88 21.29 150 TYR B O 1
ATOM 1021 N N . ALA A 1 126 ? 22.774 3.929 -3.469 0.87 21.72 151 ALA B N 1
ATOM 1022 C CA . ALA A 1 126 ? 22.064 5.159 -3.168 0.87 23.17 151 ALA B CA 1
ATOM 1023 C C . ALA A 1 126 ? 21.173 5.036 -1.935 0.87 22.44 151 ALA B C 1
ATOM 1024 O O . ALA A 1 126 ? 20.481 4.042 -1.760 0.87 22.39 151 ALA B O 1
ATOM 1031 N N . ILE A 1 127 ? 21.152 6.096 -1.142 0.80 20.77 152 ILE B N 1
ATOM 1032 C CA . ILE A 1 127 ? 20.160 6.276 -0.095 0.80 22.85 152 ILE B CA 1
ATOM 1033 C C . ILE A 1 127 ? 19.372 7.519 -0.450 0.80 22.81 152 ILE B C 1
ATOM 1034 O O . ILE A 1 127 ? 19.790 8.632 -0.145 0.80 22.27 152 ILE B O 1
ATOM 1050 N N . PRO A 1 128 ? 18.215 7.358 -1.108 0.82 24.62 153 PRO B N 1
ATOM 1051 C CA . PRO A 1 128 ? 17.326 8.496 -1.383 0.82 25.43 153 PRO B CA 1
ATOM 1052 C C . PRO A 1 128 ? 16.478 8.718 -0.145 0.82 26.91 153 PRO B C 1
ATOM 1053 O O . PRO A 1 128 ? 15.812 7.805 0.334 0.82 28.59 153 PRO B O 1
ATOM 1064 N N . VAL A 1 129 ? 16.540 9.914 0.393 0.85 25.48 154 VAL B N 1
ATOM 1065 C CA . VAL A 1 129 ? 15.788 10.262 1.586 0.85 26.62 154 VAL B CA 1
ATOM 1066 C C . VAL A 1 129 ? 14.771 11.322 1.205 0.85 27.23 154 VAL B C 1
ATOM 1067 O O . VAL A 1 129 ? 15.028 12.164 0.333 0.85 25.22 154 VAL B O 1
ATOM 1080 N N . ALA A 1 130 ? 13.547 11.150 1.712 0.78 26.80 155 ALA B N 1
ATOM 1081 C CA . ALA A 1 130 ? 12.424 12.056 1.459 0.78 28.88 155 ALA B CA 1
ATOM 1082 C C . ALA A 1 130 ? 11.845 12.556 2.780 0.78 27.39 155 ALA B C 1
ATOM 1083 O O . ALA A 1 130 ? 11.732 11.787 3.728 0.78 31.02 155 ALA B O 1
ATOM 1090 N N . ILE A 1 131 ? 11.408 13.809 2.816 0.78 31.57 156 ILE B N 1
ATOM 1091 C CA . ILE A 1 131 ? 10.656 14.300 3.982 0.78 36.93 156 ILE B CA 1
ATOM 1092 C C . ILE A 1 131 ? 9.243 13.735 3.893 0.78 37.94 156 ILE B C 1
ATOM 1093 O O . ILE A 1 131 ? 8.660 13.744 2.815 0.78 38.04 156 ILE B O 1
ATOM 1098 N N . ASP A 1 142 ? 9.981 23.299 -4.036 0.80 45.58 167 ASP B N 1
ATOM 1099 C CA . ASP A 1 142 ? 9.578 22.608 -5.252 0.80 44.03 167 ASP B CA 1
ATOM 1100 C C . ASP A 1 142 ? 9.531 21.122 -4.907 0.80 39.67 167 ASP B C 1
ATOM 1101 O O . ASP A 1 142 ? 9.846 20.748 -3.780 0.80 41.32 167 ASP B O 1
ATOM 1105 N N . GLU A 1 143 ? 9.212 20.236 -5.856 0.71 38.32 168 GLU B N 1
ATOM 1106 C CA . GLU A 1 143 ? 9.170 18.820 -5.486 0.71 38.76 168 GLU B CA 1
ATOM 1107 C C . GLU A 1 143 ? 10.563 18.247 -5.241 0.71 32.07 168 GLU B C 1
ATOM 1108 O O . GLU A 1 143 ? 10.729 17.383 -4.370 0.71 35.05 168 GLU B O 1
ATOM 1112 N N . ASP A 1 144 ? 11.586 18.848 -5.848 0.95 45.29 169 ASP B N 1
ATOM 1113 C CA . ASP A 1 144 ? 12.956 18.423 -5.608 0.95 35.08 169 ASP B CA 1
ATOM 1114 C C . ASP A 1 144 ? 13.346 18.671 -4.155 0.95 33.95 169 ASP B C 1
ATOM 1115 O O . ASP A 1 144 ? 14.210 17.954 -3.622 0.95 34.21 169 ASP B O 1
ATOM 1119 N N . ALA A 1 145 ? 12.926 19.819 -3.593 0.92 34.43 170 ALA B N 1
ATOM 1120 C CA . ALA A 1 145 ? 13.309 20.107 -2.224 0.92 39.40 170 ALA B CA 1
ATOM 1121 C C . ALA A 1 145 ? 12.747 19.098 -1.226 0.92 34.27 170 ALA B C 1
ATOM 1122 O O . ALA A 1 145 ? 13.210 19.073 -0.085 0.92 34.26 170 ALA B O 1
ATOM 1129 N N . LYS A 1 146 ? 11.880 18.175 -1.650 1.00 38.16 171 LYS B N 1
ATOM 1130 C CA . LYS A 1 146 ? 11.469 17.082 -0.772 1.00 35.47 171 LYS B CA 1
ATOM 1131 C C . LYS A 1 146 ? 12.498 15.954 -0.656 1.00 39.62 171 LYS B C 1
ATOM 1132 O O . LYS A 1 146 ? 12.326 15.077 0.207 1.00 39.05 171 LYS B O 1
ATOM 1136 N N . HIS A 1 147 ? 13.561 15.911 -1.485 1.00 32.47 172 HIS B N 1
ATOM 1137 C CA . HIS A 1 147 ? 14.477 14.779 -1.418 1.00 34.10 172 HIS B CA 1
ATOM 1138 C C . HIS A 1 147 ? 15.915 15.275 -1.323 1.00 32.40 172 HIS B C 1
ATOM 1139 O O . HIS A 1 147 ? 16.270 16.318 -1.877 1.00 32.12 172 HIS B O 1
ATOM 1153 N N . CYS A 1 148 ? 16.776 14.493 -0.672 1.00 30.42 173 CYS B N 1
ATOM 1154 C CA . CYS A 1 148 ? 18.227 14.491 -0.844 1.00 28.35 173 CYS B CA 1
ATOM 1155 C C . CYS A 1 148 ? 18.755 13.073 -1.075 1.00 26.76 173 CYS B C 1
ATOM 1156 O O . CYS A 1 148 ? 18.002 12.088 -0.965 1.00 28.21 173 CYS B O 1
ATOM 1164 N N . ILE A 1 149 ? 20.030 12.960 -1.429 1.00 25.41 174 ILE B N 1
ATOM 1165 C CA . ILE A 1 149 ? 20.591 11.661 -1.759 1.00 25.37 174 ILE B CA 1
ATOM 1166 C C . ILE A 1 149 ? 22.013 11.483 -1.247 1.00 23.81 174 ILE B C 1
ATOM 1167 O O . ILE A 1 149 ? 22.822 12.421 -1.234 1.00 24.00 174 ILE B O 1
ATOM 1183 N N . TYR A 1 150 ? 22.309 10.278 -0.723 1.00 24.51 175 TYR B N 1
ATOM 1184 C CA . TYR A 1 150 ? 23.663 9.842 -0.388 1.00 22.68 175 TYR B CA 1
ATOM 1185 C C . TYR A 1 150 ? 24.095 8.777 -1.388 1.00 21.82 175 TYR B C 1
ATOM 1186 O O . TYR A 1 150 ? 23.297 7.879 -1.691 1.00 23.25 175 TYR B O 1
ATOM 1204 N N . LEU A 1 151 ? 25.289 8.932 -1.944 1.00 20.74 176 LEU B N 1
ATOM 1205 C CA . LEU A 1 151 ? 25.864 8.005 -2.912 1.00 20.16 176 LEU B CA 1
ATOM 1206 C C . LEU A 1 151 ? 27.035 7.327 -2.221 1.00 19.52 176 LEU B C 1
ATOM 1207 O O . LEU A 1 151 ? 28.062 7.950 -1.973 1.00 20.11 176 LEU B O 1
ATOM 1223 N N . VAL A 1 152 ? 26.845 6.051 -1.862 1.00 20.69 177 VAL B N 1
ATOM 1224 C CA . VAL A 1 152 ? 27.693 5.315 -0.913 1.00 20.23 177 VAL B CA 1
ATOM 1225 C C . VAL A 1 152 ? 28.595 4.337 -1.634 1.00 19.26 177 VAL B C 1
ATOM 1226 O O . VAL A 1 152 ? 28.130 3.562 -2.475 1.00 20.35 177 VAL B O 1
ATOM 1239 N N . LYS A 1 153 ? 29.875 4.382 -1.307 1.00 19.55 178 LYS B N 1
ATOM 1240 C CA . LYS A 1 153 ? 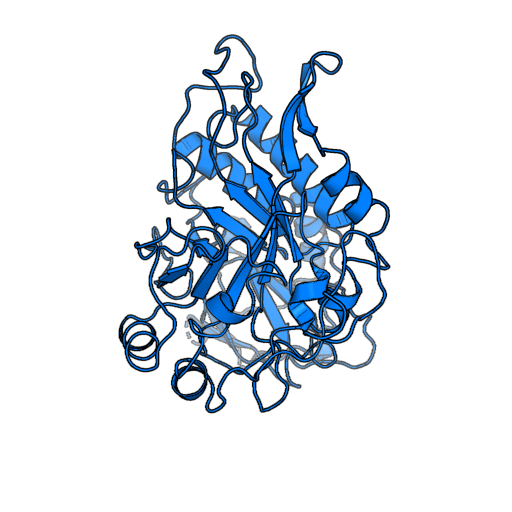30.877 3.443 -1.792 1.00 18.70 178 LYS B CA 1
ATOM 1241 C C . LYS A 1 153 ? 31.644 2.816 -0.635 1.00 21.82 178 LYS B C 1
ATOM 1242 O O . LYS A 1 153 ? 32.021 3.516 0.308 1.00 23.25 178 LYS B O 1
ATOM 1261 N N . ASP A 1 154 ? 31.796 1.506 -0.646 1.00 20.10 179 ASP B N 1
ATOM 1262 C CA . ASP A 1 154 ? 32.602 0.819 0.365 1.00 19.76 179 ASP B CA 1
ATOM 1263 C C . ASP A 1 154 ? 34.057 0.821 -0.068 1.00 19.45 179 ASP B C 1
ATOM 1264 O O . ASP A 1 154 ? 34.416 0.148 -1.040 1.00 22.89 179 ASP B O 1
ATOM 1273 N N . MET A 1 155 ? 34.915 1.523 0.684 1.00 18.10 180 MET B N 1
ATOM 1274 C CA . MET A 1 155 ? 36.312 1.634 0.351 1.00 17.68 180 MET B CA 1
ATOM 1275 C C . MET A 1 155 ? 37.220 0.935 1.350 1.00 18.05 180 MET B C 1
ATOM 1276 O O . MET A 1 155 ? 38.437 1.178 1.373 1.00 18.11 180 MET B O 1
ATOM 1290 N N . ARG A 1 156 ? 36.670 0.054 2.162 1.00 17.47 181 ARG B N 1
ATOM 1291 C CA . ARG A 1 156 ? 37.445 -0.534 3.255 1.00 18.06 181 ARG B CA 1
ATOM 1292 C C . ARG A 1 156 ? 38.621 -1.333 2.727 1.00 18.91 181 ARG B C 1
ATOM 1293 O O . ARG A 1 156 ? 39.656 -1.442 3.398 1.00 20.67 181 ARG B O 1
ATOM 1314 N N . ASN A 1 157 ? 38.455 -1.962 1.566 1.00 19.23 182 ASN B N 1
ATOM 1315 C CA . ASN A 1 157 ? 39.522 -2.760 0.957 1.00 19.91 182 ASN B CA 1
ATOM 1316 C C . ASN A 1 157 ? 40.426 -1.994 -0.013 1.00 20.43 182 ASN B C 1
ATOM 1317 O O . ASN A 1 157 ? 41.169 -2.661 -0.753 1.00 25.67 182 ASN B O 1
ATOM 1328 N N . ALA A 1 158 ? 40.125 -0.756 -0.311 1.00 18.26 183 ALA B N 1
ATOM 1329 C CA . ALA A 1 158 ? 40.885 0.114 -1.230 1.00 18.22 183 ALA B CA 1
ATOM 1330 C C . ALA A 1 158 ? 41.431 1.307 -0.451 1.00 17.81 183 ALA B C 1
ATOM 1331 O O . ALA A 1 158 ? 41.045 2.429 -0.768 1.00 21.32 183 ALA B O 1
ATOM 1338 N N . GLY A 1 159 ? 42.047 1.072 0.687 1.00 20.15 184 GLY B N 1
ATOM 1339 C CA . GLY A 1 159 ? 42.490 2.059 1.647 1.00 20.91 184 GLY B CA 1
ATOM 1340 C C . GLY A 1 159 ? 43.895 2.598 1.568 1.00 17.77 184 GLY B C 1
ATOM 1341 O O . GLY A 1 159 ? 44.277 3.341 2.475 1.00 18.36 184 GLY B O 1
ATOM 1345 N N A ASP A 1 160 ? 44.704 2.205 0.587 0.71 16.56 185 ASP B N 1
ATOM 1346 N N B ASP A 1 160 ? 44.666 2.244 0.530 0.29 18.13 185 ASP B N 1
ATOM 1347 C CA A ASP A 1 160 ? 46.118 2.512 0.692 0.71 13.93 185 ASP B CA 1
ATOM 1348 C CA B ASP A 1 160 ? 46.102 2.495 0.550 0.29 18.32 185 ASP B CA 1
ATOM 1349 C C A ASP A 1 160 ? 46.411 4.004 0.578 0.71 14.13 185 ASP B C 1
ATOM 1350 C C B ASP A 1 160 ? 46.435 3.975 0.521 0.29 15.20 185 ASP B C 1
ATOM 1351 O O A ASP A 1 160 ? 47.453 4.446 1.072 0.71 17.21 185 ASP B O 1
ATOM 1352 O O B ASP A 1 160 ? 47.524 4.364 0.962 0.29 12.87 185 ASP B O 1
ATOM 1369 N N . ALA A 1 161 ? 45.574 4.790 -0.078 1.00 14.40 186 ALA B N 1
ATOM 1370 C CA . ALA A 1 161 ? 45.745 6.230 -0.161 1.00 14.29 186 ALA B CA 1
ATOM 1371 C C . ALA A 1 161 ? 45.008 6.996 0.941 1.00 15.37 186 ALA B C 1
ATOM 1372 O O . ALA A 1 161 ? 45.168 8.219 1.029 1.00 16.62 186 ALA B O 1
ATOM 1379 N N . TYR A 1 162 ? 44.221 6.330 1.774 1.00 15.13 187 TYR B N 1
ATOM 1380 C CA . TYR A 1 162 ? 43.384 6.985 2.767 1.00 14.38 187 TYR B CA 1
ATOM 1381 C C . TYR A 1 162 ? 44.211 7.207 4.018 1.00 16.04 187 TYR B C 1
ATOM 1382 O O . TYR A 1 162 ? 44.568 6.280 4.731 1.00 15.97 187 TYR B O 1
ATOM 1400 N N . LYS A 1 163 ? 44.495 8.482 4.272 1.00 16.61 188 LYS B N 1
ATOM 1401 C CA . LYS A 1 163 ? 45.373 8.872 5.365 1.00 15.64 188 LYS B CA 1
ATOM 1402 C C . LYS A 1 163 ? 44.613 9.386 6.574 1.00 18.43 188 LYS B C 1
ATOM 1403 O O . LYS A 1 163 ? 45.220 9.952 7.489 1.00 20.35 188 LYS B O 1
ATOM 1422 N N . GLY A 1 164 ? 43.293 9.269 6.619 1.00 18.69 189 GLY B N 1
ATOM 1423 C CA . GLY A 1 164 ? 42.614 9.644 7.849 1.00 19.74 189 GLY B CA 1
ATOM 1424 C C . GLY A 1 164 ? 41.620 10.755 7.594 1.00 19.71 189 GLY B C 1
ATOM 1425 O O . GLY A 1 164 ? 41.551 11.336 6.521 1.00 20.03 189 GLY B O 1
ATOM 1429 N N . GLU A 1 165 ? 40.791 10.967 8.571 1.00 23.39 190 GLU B N 1
ATOM 1430 C CA . GLU A 1 165 ? 39.802 12.025 8.583 1.00 22.26 190 GLU B CA 1
ATOM 1431 C C . GLU A 1 165 ? 40.427 13.409 8.838 1.00 21.36 190 GLU B C 1
ATOM 1432 O O . GLU A 1 165 ? 41.303 13.548 9.700 1.00 24.83 190 GLU B O 1
ATOM 1444 N N . GLY A 1 166 ? 40.095 14.369 8.013 1.00 23.88 191 GLY B N 1
ATOM 1445 C CA . GLY A 1 166 ? 40.487 15.752 8.193 1.00 26.65 191 GLY B CA 1
ATOM 1446 C C . GLY A 1 166 ? 41.887 16.121 7.753 1.00 31.32 191 GLY B C 1
ATOM 1447 O O . GLY A 1 166 ? 42.418 17.100 8.291 1.00 37.57 191 GLY B O 1
ATOM 1451 N N . VAL A 1 167 ? 42.624 15.198 7.143 1.00 21.50 192 VAL B N 1
ATOM 1452 C CA . VAL A 1 167 ? 43.950 15.496 6.626 1.00 19.35 192 VAL B CA 1
ATOM 1453 C C . VAL A 1 167 ? 43.907 16.177 5.261 1.00 18.35 192 VAL B C 1
ATOM 1454 O O . VAL A 1 167 ? 42.985 16.021 4.461 1.00 18.79 192 VAL B O 1
ATOM 1467 N N . MET A 1 168 ? 44.983 16.848 4.909 1.00 16.06 193 MET B N 1
ATOM 1468 C CA . MET A 1 168 ? 45.165 17.345 3.557 1.00 15.94 193 MET B CA 1
ATOM 1469 C C . MET A 1 168 ? 45.369 16.148 2.621 1.00 15.01 193 MET B C 1
ATOM 1470 O O . MET A 1 168 ? 45.859 15.082 3.034 1.00 16.81 193 MET B O 1
ATOM 1484 N N . GLN A 1 169 ? 44.990 16.324 1.355 1.00 13.12 194 GLN B N 1
ATOM 1485 C CA . GLN A 1 169 ? 45.063 15.276 0.334 1.00 13.80 194 GLN B CA 1
ATOM 1486 C C . GLN A 1 169 ? 45.873 15.779 -0.849 1.00 12.66 194 GLN B C 1
ATOM 1487 O O . GLN A 1 169 ? 45.954 16.986 -1.117 1.00 13.13 194 GLN B O 1
ATOM 1501 N N . GLY A 1 170 ? 46.461 14.837 -1.587 1.00 12.82 195 GLY B N 1
ATOM 1502 C CA . GLY A 1 170 ? 47.284 15.149 -2.733 1.00 11.92 195 GLY B CA 1
ATOM 1503 C C . GLY A 1 170 ? 46.572 15.017 -4.075 1.00 11.28 195 GLY B C 1
ATOM 1504 O O . GLY A 1 170 ? 45.743 14.130 -4.270 1.00 12.26 195 GLY B O 1
ATOM 1508 N N . TYR A 1 171 ? 46.926 15.890 -5.009 1.00 11.87 196 TYR B N 1
ATOM 1509 C CA . TYR A 1 171 ? 46.347 15.971 -6.362 1.00 11.79 196 TYR B CA 1
ATOM 1510 C C . TYR A 1 171 ? 47.492 16.099 -7.350 1.00 11.58 196 TYR B C 1
ATOM 1511 O O . TYR A 1 171 ? 48.198 17.114 -7.340 1.00 12.67 196 TYR B O 1
ATOM 1529 N N . LEU A 1 172 ? 47.692 15.095 -8.211 1.00 11.62 197 LEU B N 1
ATOM 1530 C CA . LEU A 1 172 ? 48.886 15.013 -9.038 1.00 11.76 197 LEU B CA 1
ATOM 1531 C C . LEU A 1 172 ? 48.533 14.879 -10.514 1.00 11.32 197 LEU B C 1
ATOM 1532 O O . LEU A 1 172 ? 47.858 13.931 -10.899 1.00 12.54 197 LEU B O 1
ATOM 1548 N N . PHE A 1 173 ? 49.100 15.731 -11.342 1.00 11.85 198 PHE B N 1
ATOM 1549 C CA . PHE A 1 173 ? 48.978 15.597 -12.793 1.00 11.95 198 PHE B CA 1
ATOM 1550 C C . PHE A 1 173 ? 50.180 14.881 -13.368 1.00 11.86 198 PHE B C 1
ATOM 1551 O O . PHE A 1 173 ? 51.313 15.270 -13.101 1.00 12.33 198 PHE B O 1
ATOM 1568 N N . PHE A 1 174 ? 49.939 13.863 -14.203 1.00 11.80 199 PHE B N 1
ATOM 1569 C CA . PHE A 1 174 ? 50.984 13.263 -15.030 1.00 11.12 199 PHE B CA 1
ATOM 1570 C C . PHE A 1 174 ? 50.880 13.754 -16.462 1.00 12.20 199 PHE B C 1
ATOM 1571 O O . PHE A 1 174 ? 49.796 13.718 -17.065 1.00 12.12 199 PHE B O 1
ATOM 1588 N N . GLU A 1 175 ? 52.014 14.192 -17.024 1.00 11.73 200 GLU B N 1
ATOM 1589 C CA . GLU A 1 175 ? 52.110 14.446 -18.460 1.00 11.78 200 GLU B CA 1
ATOM 1590 C C . GLU A 1 175 ? 52.263 13.084 -19.124 1.00 12.11 200 GLU B C 1
ATOM 1591 O O . GLU A 1 175 ? 53.356 12.550 -19.273 1.00 12.91 200 GLU B O 1
ATOM 1603 N N . VAL A 1 176 ? 51.131 12.474 -19.476 1.00 12.17 201 VAL B N 1
ATOM 1604 C CA . VAL A 1 176 ? 51.136 11.090 -19.959 1.00 13.55 201 VAL B CA 1
ATOM 1605 C C . VAL A 1 176 ? 51.731 10.936 -21.332 1.00 12.96 201 VAL B C 1
ATOM 1606 O O . VAL A 1 176 ? 51.954 9.807 -21.770 1.00 14.70 201 VAL B O 1
ATOM 1619 N N . ASN A 1 177 ? 52.017 12.030 -22.055 1.00 13.21 202 ASN B N 1
ATOM 1620 C CA . ASN A 1 177 ? 52.824 11.925 -23.246 1.00 13.99 202 ASN B CA 1
ATOM 1621 C C . ASN A 1 177 ? 54.159 11.282 -22.916 1.00 14.74 202 ASN B C 1
ATOM 1622 O O . ASN A 1 177 ? 54.816 10.665 -23.786 1.00 15.69 202 ASN B O 1
ATOM 1633 N N . ASP A 1 178 ? 54.639 11.515 -21.671 1.00 14.35 203 ASP B N 1
ATOM 1634 C CA . ASP A 1 178 ? 55.982 11.139 -21.320 1.00 15.42 203 ASP B CA 1
ATOM 1635 C C . ASP A 1 178 ? 56.094 10.160 -20.153 1.00 14.31 203 ASP B C 1
ATOM 1636 O O . ASP A 1 178 ? 56.993 9.324 -20.171 1.00 16.10 203 ASP B O 1
ATOM 1645 N N . VAL A 1 179 ? 55.184 10.185 -19.194 1.00 13.48 204 VAL B N 1
ATOM 1646 C CA . VAL A 1 179 ? 55.349 9.497 -17.911 1.00 13.85 204 VAL B CA 1
ATOM 1647 C C . VAL A 1 179 ? 54.169 8.589 -17.647 1.00 12.92 204 VAL B C 1
ATOM 1648 O O . VAL A 1 179 ? 52.997 8.994 -17.725 1.00 13.70 204 VAL B O 1
ATOM 1661 N N . ASN A 1 180 ? 54.514 7.357 -17.270 1.00 12.79 205 ASN B N 1
ATOM 1662 C CA . ASN A 1 180 ? 53.526 6.335 -16.893 1.00 12.38 205 ASN B CA 1
ATOM 1663 C C . ASN A 1 180 ? 52.882 6.694 -15.548 1.00 12.38 205 ASN B C 1
ATOM 1664 O O . ASN A 1 180 ? 53.604 6.905 -14.556 1.00 12.68 205 ASN B O 1
ATOM 1675 N N . PRO A 1 181 ? 51.547 6.781 -15.466 1.00 12.37 206 PRO B N 1
ATOM 1676 C CA . PRO A 1 181 ? 50.903 7.121 -14.194 1.00 11.50 206 PRO B CA 1
ATOM 1677 C C . PRO A 1 181 ? 51.067 6.071 -13.133 1.00 12.58 206 PRO B C 1
ATOM 1678 O O . PRO A 1 181 ? 50.793 6.375 -11.959 1.00 12.39 206 PRO B O 1
ATOM 1689 N N . LEU A 1 182 ? 51.537 4.876 -13.448 1.00 12.29 207 LEU B N 1
ATOM 1690 C CA . LEU A 1 182 ? 51.875 3.930 -12.392 1.00 11.81 207 LEU B CA 1
ATOM 1691 C C . LEU A 1 182 ? 52.947 4.474 -11.469 1.00 12.00 207 LEU B C 1
ATOM 1692 O O . LEU A 1 182 ? 53.057 3.981 -10.335 1.00 12.56 207 LEU B O 1
ATOM 1708 N N . ASN A 1 183 ? 53.705 5.492 -11.897 1.00 12.32 208 ASN B N 1
ATOM 1709 C CA . ASN A 1 183 ? 54.657 6.187 -11.021 1.00 13.02 208 ASN B CA 1
ATOM 1710 C C . ASN A 1 183 ? 53.994 6.814 -9.806 1.00 12.47 208 ASN B C 1
ATOM 1711 O O . ASN A 1 183 ? 54.705 7.168 -8.865 1.00 13.10 208 ASN B O 1
ATOM 1722 N N . THR A 1 184 ? 52.672 6.899 -9.746 1.00 11.74 209 THR B N 1
ATOM 1723 C CA . THR A 1 184 ? 52.004 7.229 -8.493 1.00 11.70 209 THR B CA 1
ATOM 1724 C C . THR A 1 184 ? 52.530 6.361 -7.358 1.00 12.66 209 THR B C 1
ATOM 1725 O O . THR A 1 184 ? 52.649 6.817 -6.202 1.00 12.43 209 THR B O 1
ATOM 1736 N N . LEU A 1 185 ? 52.810 5.088 -7.645 1.00 12.63 210 LEU B N 1
ATOM 1737 C CA . LEU A 1 185 ? 53.212 4.116 -6.632 1.00 12.53 210 LEU B CA 1
ATOM 1738 C C . LEU A 1 185 ? 54.623 4.346 -6.124 1.00 13.11 210 LEU B C 1
ATOM 1739 O O . LEU A 1 185 ? 55.004 3.711 -5.129 1.00 14.78 210 LEU B O 1
ATOM 1755 N N . SER A 1 186 ? 55.398 5.245 -6.751 1.00 12.64 211 SER B N 1
ATOM 1756 C CA . SER A 1 186 ? 56.699 5.633 -6.224 1.00 12.37 211 SER B CA 1
ATOM 1757 C C . SER A 1 186 ? 56.613 6.483 -4.970 1.00 12.96 211 SER B C 1
ATOM 1758 O O . SER A 1 186 ? 57.655 6.722 -4.358 1.00 14.33 211 SER B O 1
ATOM 1766 N N . PHE A 1 187 ? 55.437 7.015 -4.647 1.00 12.76 212 PHE B N 1
ATOM 1767 C CA . PHE A 1 187 ? 55.249 8.011 -3.606 1.00 13.06 212 PHE B CA 1
ATOM 1768 C C . PHE A 1 187 ? 54.467 7.458 -2.411 1.00 12.92 212 PHE B C 1
ATOM 1769 O O . PHE A 1 187 ? 53.224 7.416 -2.440 1.00 13.31 212 PHE B O 1
ATOM 1786 N N . GLN A 1 188 ? 55.170 7.067 -1.378 1.00 13.65 213 GLN B N 1
ATOM 1787 C CA . GLN A 1 188 ? 54.553 6.558 -0.169 1.00 13.11 213 GLN B CA 1
ATOM 1788 C C . GLN A 1 188 ? 55.136 7.288 1.021 1.00 13.50 213 GLN B C 1
ATOM 1789 O O . GLN A 1 188 ? 56.292 7.737 0.985 1.00 14.59 213 GLN B O 1
ATOM 1803 N N . LEU A 1 189 ? 54.344 7.367 2.098 1.00 13.21 214 LEU B N 1
ATOM 1804 C CA . LEU A 1 189 ? 54.916 7.783 3.361 1.00 13.55 214 LEU B CA 1
ATOM 1805 C C . LEU A 1 189 ? 55.744 6.638 3.946 1.00 13.71 214 LEU B C 1
ATOM 1806 O O . LEU A 1 189 ? 55.633 5.481 3.525 1.00 14.65 214 LEU B O 1
ATOM 1822 N N . GLU A 1 190 ? 56.545 6.945 4.968 1.00 14.34 215 GLU B N 1
ATOM 1823 C CA . GLU A 1 190 ? 57.294 5.869 5.626 1.00 15.31 215 GLU B CA 1
ATOM 1824 C C . GLU A 1 190 ? 56.381 4.833 6.258 1.00 16.18 215 GLU B C 1
ATOM 1825 O O . GLU A 1 190 ? 56.749 3.639 6.281 1.00 18.27 215 GLU B O 1
ATOM 1837 N N . ASN A 1 191 ? 55.132 5.180 6.544 1.00 14.85 216 ASN B N 1
ATOM 1838 C CA . ASN A 1 191 ? 54.191 4.243 7.133 1.00 15.61 216 ASN B CA 1
ATOM 1839 C C . ASN A 1 191 ? 53.415 3.473 6.082 1.00 15.61 216 ASN B C 1
ATOM 1840 O O . ASN A 1 191 ? 52.526 2.690 6.439 1.00 15.80 216 ASN B O 1
ATOM 1851 N N . GLY A 1 192 ? 53.783 3.613 4.801 1.00 14.24 217 GLY B N 1
ATOM 1852 C CA . GLY A 1 192 ? 53.254 2.883 3.699 1.00 14.78 217 GLY B CA 1
ATOM 1853 C C . GLY A 1 192 ? 52.084 3.492 2.969 1.00 13.95 217 GLY B C 1
ATOM 1854 O O . GLY A 1 192 ? 51.750 3.008 1.882 1.00 14.91 217 GLY B O 1
ATOM 1858 N N . LYS A 1 193 ? 51.437 4.523 3.493 1.00 13.40 218 LYS B N 1
ATOM 1859 C CA . LYS A 1 193 ? 50.322 5.139 2.778 1.00 13.27 218 LYS B CA 1
ATOM 1860 C C . LYS A 1 193 ? 50.769 5.791 1.485 1.00 12.67 218 LYS B C 1
ATOM 1861 O O . LYS A 1 193 ? 51.820 6.422 1.428 1.00 13.70 218 LYS B O 1
ATOM 1880 N N . LEU A 1 194 ? 49.933 5.731 0.466 1.00 12.20 219 LEU B N 1
ATOM 1881 C CA . LEU A 1 194 ? 50.225 6.441 -0.791 1.00 12.64 219 LEU B CA 1
ATOM 1882 C C . LEU A 1 194 ? 49.935 7.929 -0.597 1.00 12.06 219 LEU B C 1
ATOM 1883 O O . LEU A 1 194 ? 48.905 8.331 -0.019 1.00 13.07 219 LEU B O 1
ATOM 1899 N N . LEU A 1 195 ? 50.845 8.764 -1.068 1.00 12.53 220 LEU B N 1
ATOM 1900 C CA . LEU A 1 195 ? 50.728 10.211 -0.908 1.00 11.63 220 LEU B CA 1
ATOM 1901 C C . LEU A 1 195 ? 49.604 10.801 -1.735 1.00 11.94 220 LEU B C 1
ATOM 1902 O O . LEU A 1 195 ? 48.901 11.700 -1.244 1.00 12.90 220 LEU B O 1
ATOM 1918 N N . TRP A 1 196 ? 49.453 10.391 -2.994 1.00 11.42 221 TRP B N 1
ATOM 1919 C CA . TRP A 1 196 ? 48.618 11.119 -3.961 1.00 12.41 221 TRP B CA 1
ATOM 1920 C C . TRP A 1 196 ? 47.239 10.486 -4.066 1.00 13.15 221 TRP B C 1
ATOM 1921 O O . TRP A 1 196 ? 47.008 9.505 -4.766 1.00 13.94 221 TRP B O 1
ATOM 1942 N N . ASP A 1 197 ? 46.273 11.103 -3.386 1.00 11.88 222 ASP B N 1
ATOM 1943 C CA . ASP A 1 197 ? 44.888 10.621 -3.334 1.00 12.00 222 ASP B CA 1
ATOM 1944 C C . ASP A 1 197 ? 44.224 10.656 -4.704 1.00 11.94 222 ASP B C 1
ATOM 1945 O O . ASP A 1 197 ? 43.367 9.821 -4.995 1.00 12.43 222 ASP B O 1
ATOM 1954 N N . VAL A 1 198 ? 44.553 11.672 -5.513 1.00 11.71 223 VAL B N 1
ATOM 1955 C CA . VAL A 1 198 ? 43.933 11.910 -6.822 1.00 11.63 223 VAL B CA 1
ATOM 1956 C C . VAL A 1 198 ? 45.020 12.159 -7.849 1.00 10.84 223 VAL B C 1
ATOM 1957 O O . VAL A 1 198 ? 45.952 12.922 -7.578 1.00 11.52 223 VAL B O 1
ATOM 1970 N N . VAL A 1 199 ? 44.921 11.496 -9.000 1.00 11.72 224 VAL B N 1
ATOM 1971 C CA . VAL A 1 199 ? 45.847 11.713 -10.108 1.00 11.54 224 VAL B CA 1
ATOM 1972 C C . VAL A 1 199 ? 45.089 12.007 -11.381 1.00 11.93 224 VAL B C 1
ATOM 1973 O O . VAL A 1 199 ? 43.953 11.560 -11.536 1.00 12.89 224 VAL B O 1
ATOM 1986 N N . VAL A 1 200 ? 45.684 12.831 -12.226 1.00 11.91 225 VAL B N 1
ATOM 1987 C CA . VAL A 1 200 ? 45.098 13.257 -13.488 1.00 11.58 225 VAL B CA 1
ATOM 1988 C C . VAL A 1 200 ? 45.944 12.783 -14.652 1.00 11.28 225 VAL B C 1
ATOM 1989 O O . VAL A 1 200 ? 47.169 12.991 -14.684 1.00 11.51 225 VAL B O 1
ATOM 2002 N N . LEU A 1 201 ? 45.279 12.202 -15.652 1.00 11.40 226 LEU B N 1
ATOM 2003 C CA . LEU A 1 201 ? 45.904 11.862 -16.926 1.00 11.44 226 LEU B CA 1
ATOM 2004 C C . LEU A 1 201 ? 45.863 13.088 -17.815 1.00 11.61 226 LEU B C 1
ATOM 2005 O O . LEU A 1 201 ? 44.819 13.400 -18.412 1.00 12.33 226 LEU B O 1
ATOM 2021 N N . PHE A 1 202 ? 46.977 13.821 -17.871 1.00 11.53 227 PHE B N 1
ATOM 2022 C CA . PHE A 1 202 ? 47.018 15.127 -18.550 1.00 12.06 227 PHE B CA 1
ATOM 2023 C C . PHE A 1 202 ? 47.663 14.906 -19.915 1.00 11.17 227 PHE B C 1
ATOM 2024 O O . PHE A 1 202 ? 48.858 14.621 -20.013 1.00 12.89 227 PHE B O 1
ATOM 2041 N N . ALA A 1 203 ? 46.899 15.03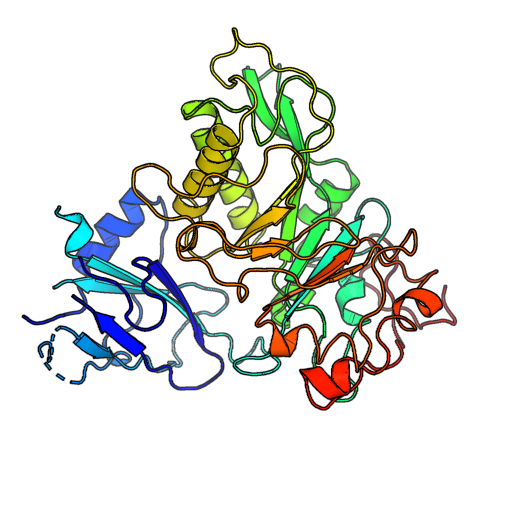3 -21.002 1.00 11.97 228 ALA B N 1
ATOM 2042 C CA . ALA A 1 203 ? 45.449 15.343 -21.050 1.00 12.21 228 ALA B CA 1
ATOM 2043 C C . ALA A 1 203 ? 44.850 14.872 -22.345 1.00 12.73 228 ALA B C 1
ATOM 2044 O O . ALA A 1 203 ? 45.492 14.995 -23.417 1.00 12.70 228 ALA B O 1
ATOM 2051 N N . ALA A 1 204 ? 43.602 14.408 -22.268 1.00 12.42 229 ALA B N 1
ATOM 2052 C CA . ALA A 1 204 ? 42.742 14.356 -23.443 1.00 12.24 229 ALA B CA 1
ATOM 2053 C C . ALA A 1 204 ? 42.378 15.787 -23.814 1.00 12.50 229 ALA B C 1
ATOM 2054 O O . ALA A 1 204 ? 42.510 16.722 -23.037 1.00 12.58 229 ALA B O 1
ATOM 2061 N N . ASN A 1 205 ? 41.861 15.957 -25.020 1.00 12.60 230 ASN B N 1
ATOM 2062 C CA . ASN A 1 205 ? 41.558 17.283 -25.538 1.00 12.62 230 ASN B CA 1
ATOM 2063 C C . ASN A 1 205 ? 40.096 17.452 -25.901 1.00 13.41 230 ASN B C 1
ATOM 2064 O O . ASN A 1 205 ? 39.381 16.486 -26.162 1.00 13.33 230 ASN B O 1
ATOM 2075 N N . ILE A 1 206 ? 39.650 18.709 -25.911 1.00 13.03 231 ILE B N 1
ATOM 2076 C CA . ILE A 1 206 ? 38.437 19.080 -26.645 1.00 12.58 231 ILE B CA 1
ATOM 2077 C C . ILE A 1 206 ? 38.873 19.592 -28.013 1.00 13.29 231 ILE B C 1
ATOM 2078 O O . ILE A 1 206 ? 39.767 20.460 -28.112 1.00 14.34 231 ILE B O 1
ATOM 2094 N N . ASN A 1 207 ? 38.236 19.075 -29.068 1.00 13.43 232 ASN B N 1
ATOM 2095 C CA . ASN A 1 207 ? 38.516 19.501 -30.432 1.00 14.58 232 ASN B CA 1
ATOM 2096 C C . ASN A 1 207 ? 37.207 19.442 -31.211 1.00 15.02 232 ASN B C 1
ATOM 2097 O O . ASN A 1 207 ? 36.222 18.814 -30.784 1.00 14.81 232 ASN B O 1
ATOM 2108 N N . TYR A 1 208 ? 37.169 20.154 -32.342 1.00 14.82 233 TYR B N 1
ATOM 2109 C CA . TYR A 1 208 ? 35.961 20.114 -33.172 1.00 14.24 233 TYR B CA 1
ATOM 2110 C C . TYR A 1 208 ? 36.059 18.852 -34.032 1.00 15.88 233 TYR B C 1
ATOM 2111 O O . TYR A 1 208 ? 37.090 18.617 -34.683 1.00 19.43 233 TYR B O 1
ATOM 2129 N N . ASP A 1 209 ? 34.974 18.087 -34.116 1.00 14.83 234 ASP B N 1
ATOM 2130 C CA . ASP A 1 209 ? 34.900 16.935 -35.034 1.00 14.44 234 ASP B CA 1
ATOM 2131 C C . ASP A 1 209 ? 34.116 17.479 -36.215 1.00 16.02 234 ASP B C 1
ATOM 2132 O O . ASP A 1 209 ? 32.883 17.551 -36.224 1.00 15.92 234 ASP B O 1
ATOM 2141 N N . ALA A 1 210 ? 34.859 17.824 -37.262 1.00 16.33 235 ALA B N 1
ATOM 2142 C CA . ALA A 1 210 ? 34.213 18.438 -38.417 1.00 17.33 235 ALA B CA 1
ATOM 2143 C C . ALA A 1 210 ? 33.249 17.493 -39.132 1.00 15.97 235 ALA B C 1
ATOM 2144 O O . ALA A 1 210 ? 32.243 17.930 -39.680 1.00 17.42 235 ALA B O 1
ATOM 2151 N N . GLU A 1 211 ? 33.579 16.200 -39.115 1.00 17.29 236 GLU B N 1
ATOM 2152 C CA A GLU A 1 211 ? 32.773 15.228 -39.835 0.92 17.45 236 GLU B CA 1
ATOM 2153 C CA B GLU A 1 211 ? 32.790 15.194 -39.812 0.08 16.36 236 GLU B CA 1
ATOM 2154 C C . GLU A 1 211 ? 31.450 14.959 -39.131 1.00 16.28 236 GLU B C 1
ATOM 2155 O O . GLU A 1 211 ? 30.487 14.5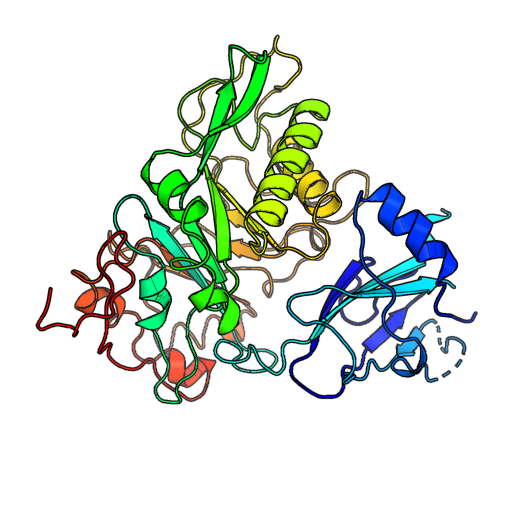94 -39.798 1.00 16.76 236 GLU B O 1
ATOM 2178 N N . ALA A 1 212 ? 31.391 15.137 -37.822 1.00 16.33 237 ALA B N 1
ATOM 2179 C CA . ALA A 1 212 ? 30.194 14.973 -36.989 1.00 17.42 237 ALA B CA 1
ATOM 2180 C C . ALA A 1 212 ? 29.527 16.304 -36.670 1.00 17.35 237 ALA B C 1
ATOM 2181 O O . ALA A 1 212 ? 28.403 16.332 -36.135 1.00 18.34 237 ALA B O 1
ATOM 2188 N N . GLY A 1 213 ? 30.174 17.424 -37.001 1.00 16.69 238 GLY B N 1
ATOM 2189 C CA . GLY A 1 213 ? 29.652 18.752 -36.695 1.00 16.83 238 GLY B CA 1
ATOM 2190 C C . GLY A 1 213 ? 29.517 19.121 -35.239 1.00 15.66 238 GLY B C 1
ATOM 2191 O O . GLY A 1 213 ? 28.492 19.715 -34.865 1.00 18.84 238 GLY B O 1
ATOM 2195 N N . ARG A 1 214 ? 30.378 18.615 -34.391 1.00 15.40 239 ARG B N 1
ATOM 2196 C CA . ARG A 1 214 ? 30.267 18.898 -32.968 1.00 18.75 239 ARG B CA 1
ATOM 2197 C C . ARG A 1 214 ? 31.618 18.808 -32.281 1.00 16.50 239 ARG B C 1
ATOM 2198 O O . ARG A 1 214 ? 32.520 18.117 -32.771 1.00 16.36 239 ARG B O 1
ATOM 2219 N N . PRO A 1 215 ? 31.761 19.391 -31.092 1.00 15.23 240 PRO B N 1
ATOM 2220 C CA . PRO A 1 215 ? 32.953 19.113 -30.289 1.00 14.35 240 PRO B CA 1
ATOM 2221 C C . PRO A 1 215 ? 33.017 17.648 -29.890 1.00 14.96 240 PRO B C 1
ATOM 2222 O O . PRO A 1 215 ? 32.004 16.974 -29.775 1.00 15.19 240 PRO B O 1
ATOM 2233 N N . ARG A 1 216 ? 34.225 17.155 -29.630 1.00 14.37 241 ARG B N 1
ATOM 2234 C CA . ARG A 1 216 ? 34.406 15.806 -29.102 1.00 13.36 241 ARG B CA 1
ATOM 2235 C C . ARG A 1 216 ? 35.603 15.798 -28.162 1.00 15.52 241 ARG B C 1
ATOM 2236 O O . ARG A 1 216 ? 36.471 16.681 -28.194 1.00 14.59 241 ARG B O 1
ATOM 2257 N N . VAL A 1 217 ? 35.635 14.756 -27.333 1.00 13.78 242 VAL B N 1
ATOM 2258 C CA . VAL A 1 217 ? 36.865 14.370 -26.652 1.00 13.43 242 VAL B CA 1
ATOM 2259 C C . VAL A 1 217 ? 37.758 13.754 -27.715 1.00 14.96 242 VAL B C 1
ATOM 2260 O O . VAL A 1 217 ? 37.371 12.800 -28.418 1.00 15.95 242 VAL B O 1
ATOM 2273 N N . GLN A 1 218 ? 38.968 14.279 -27.832 1.00 14.53 243 GLN B N 1
ATOM 2274 C CA . GLN A 1 218 ? 39.950 13.797 -28.777 1.00 13.39 243 GLN B CA 1
ATOM 2275 C C . GLN A 1 218 ? 41.164 13.369 -27.979 1.00 15.53 243 GLN B C 1
ATOM 2276 O O . GLN A 1 218 ? 41.787 14.192 -27.289 1.00 15.60 243 GLN B O 1
ATOM 2290 N N . CYS A 1 219 ? 41.563 12.119 -28.145 1.00 14.81 244 CYS B N 1
ATOM 2291 C CA . CYS A 1 219 ? 42.648 11.533 -27.362 1.00 14.02 244 CYS B CA 1
ATOM 2292 C C . CYS A 1 219 ? 43.825 11.331 -28.292 1.00 15.95 244 CYS B C 1
ATOM 2293 O O . CYS A 1 219 ? 43.727 10.655 -29.326 1.00 16.86 244 CYS B O 1
ATOM 2301 N N . ASN A 1 220 ? 44.960 11.906 -27.928 1.00 14.35 245 ASN B N 1
ATOM 2302 C CA . ASN A 1 220 ? 46.198 11.688 -28.656 1.00 15.49 245 ASN B CA 1
ATOM 2303 C C . ASN A 1 220 ? 46.645 10.247 -28.472 1.00 14.86 245 ASN B C 1
ATOM 2304 O O . ASN A 1 220 ? 46.087 9.496 -27.658 1.00 15.03 245 ASN B O 1
ATOM 2315 N N . PRO A 1 221 ? 47.629 9.800 -29.235 1.00 15.97 246 PRO B N 1
ATOM 2316 C CA . PRO A 1 221 ? 47.959 8.363 -29.156 1.00 15.86 246 PRO B CA 1
ATOM 2317 C C . PRO A 1 221 ? 48.429 7.892 -27.800 1.00 16.82 246 PRO B C 1
ATOM 2318 O O . PRO A 1 221 ? 48.207 6.726 -27.431 1.00 17.16 246 PRO B O 1
ATOM 2329 N N . ASN A 1 222 ? 49.038 8.749 -26.988 1.00 15.85 247 ASN B N 1
ATOM 2330 C CA . ASN A 1 222 ? 49.463 8.353 -25.664 1.00 16.04 247 ASN B CA 1
ATOM 2331 C C . ASN A 1 222 ? 48.290 8.207 -24.713 1.00 15.61 247 ASN B C 1
ATOM 2332 O O . ASN A 1 222 ? 48.221 7.240 -23.921 1.00 15.91 247 ASN B O 1
ATOM 2343 N N . VAL A 1 223 ? 47.364 9.169 -24.730 1.00 14.56 248 VAL B N 1
ATOM 2344 C CA . VAL A 1 223 ? 46.152 9.057 -23.938 1.00 14.29 248 VAL B CA 1
ATOM 2345 C C . VAL A 1 223 ? 45.357 7.822 -24.361 1.00 14.39 248 VAL B C 1
ATOM 2346 O O . VAL A 1 223 ? 44.894 7.036 -23.518 1.00 15.23 248 VAL B O 1
ATOM 2359 N N . GLN A 1 224 ? 45.185 7.649 -25.656 1.00 15.32 249 GLN B N 1
ATOM 2360 C CA . GLN A 1 224 ? 44.395 6.530 -26.150 1.00 16.64 249 GLN B CA 1
ATOM 2361 C C . GLN A 1 224 ? 45.018 5.209 -25.737 1.00 16.23 249 GLN B C 1
ATOM 2362 O O . GLN A 1 224 ? 44.303 4.265 -25.383 1.00 16.24 249 GLN B O 1
ATOM 2376 N N . TYR A 1 225 ? 46.358 5.114 -25.757 1.00 16.53 250 TYR B N 1
ATOM 2377 C CA . TYR A 1 225 ? 47.021 3.877 -25.363 1.00 16.40 250 TYR B CA 1
ATOM 2378 C C . TYR A 1 225 ? 46.712 3.557 -23.897 1.00 16.51 250 TYR B C 1
ATOM 2379 O O . TYR A 1 225 ? 46.450 2.404 -23.546 1.00 16.37 250 TYR B O 1
ATOM 2397 N N . LEU A 1 226 ? 46.735 4.560 -22.996 1.00 15.37 251 LEU B N 1
ATOM 2398 C CA . LEU A 1 226 ? 46.408 4.292 -21.605 1.00 14.57 251 LEU B CA 1
ATOM 2399 C C . LEU A 1 226 ? 44.983 3.805 -21.451 1.00 16.16 251 LEU B C 1
ATOM 2400 O O . LEU A 1 226 ? 44.725 2.864 -20.705 1.00 17.43 251 LEU B O 1
ATOM 2416 N N . LEU A 1 227 ? 44.021 4.455 -22.130 1.00 15.43 252 LEU B N 1
ATOM 2417 C CA . LEU A 1 227 ? 42.620 4.032 -22.017 1.00 15.81 252 LEU B CA 1
ATOM 2418 C C . LEU A 1 227 ? 42.458 2.632 -22.553 1.00 15.74 252 LEU B C 1
ATOM 2419 O O . LEU A 1 227 ? 41.772 1.788 -21.952 1.00 16.69 252 LEU B O 1
ATOM 2435 N N . ASP A 1 228 ? 43.060 2.364 -23.696 1.00 15.77 253 ASP B N 1
ATOM 2436 C CA . ASP A 1 228 ? 42.990 1.042 -24.301 1.00 17.28 253 ASP B CA 1
ATOM 2437 C C . ASP A 1 228 ? 43.550 -0.011 -23.360 1.00 16.88 253 ASP B C 1
ATOM 2438 O O . ASP A 1 228 ? 43.263 -1.211 -23.547 1.00 18.97 253 ASP B O 1
ATOM 2447 N N . ASN A 1 229 ? 44.582 0.350 -22.582 1.00 15.64 254 ASN B N 1
ATOM 2448 C CA . ASN A 1 229 ? 45.285 -0.535 -21.645 1.00 15.76 254 ASN B CA 1
ATOM 2449 C C . ASN A 1 229 ? 44.969 -0.225 -20.195 1.00 16.64 254 ASN B C 1
ATOM 2450 O O . ASN A 1 229 ? 45.828 -0.346 -19.307 1.00 16.17 254 ASN B O 1
ATOM 2461 N N A ASN A 1 230 ? 43.737 0.214 -19.904 0.68 16.04 255 ASN B N 1
ATOM 2462 N N B ASN A 1 230 ? 43.727 0.141 -19.939 0.32 16.32 255 ASN B N 1
ATOM 2463 C CA A ASN A 1 230 ? 43.471 0.734 -18.563 0.68 16.22 255 ASN B CA 1
ATOM 2464 C CA B ASN A 1 230 ? 43.352 0.692 -18.651 0.32 16.81 255 ASN B CA 1
ATOM 2465 C C A ASN A 1 230 ? 43.561 -0.351 -17.500 0.68 15.17 255 ASN B C 1
ATOM 2466 C C B ASN A 1 230 ? 43.478 -0.328 -17.530 0.32 15.75 255 ASN B C 1
ATOM 2467 O O A ASN A 1 230 ? 43.977 -0.038 -16.377 0.68 15.48 255 ASN B O 1
ATOM 2468 O O B ASN A 1 230 ? 43.858 0.048 -16.414 0.32 13.76 255 ASN B O 1
ATOM 2489 N N . GLU A 1 231 ? 43.215 -1.605 -17.811 1.00 15.49 256 GLU B N 1
ATOM 2490 C CA . GLU A 1 231 ? 43.314 -2.635 -16.791 1.00 17.04 256 GLU B CA 1
ATOM 2491 C C . GLU A 1 231 ? 44.736 -2.803 -16.301 1.00 16.34 256 GLU B C 1
ATOM 2492 O O . GLU A 1 231 ? 44.941 -3.039 -15.109 1.00 18.81 256 GLU B O 1
ATOM 2504 N N . THR A 1 232 ? 45.739 -2.692 -17.156 1.00 15.83 257 THR B N 1
ATOM 2505 C CA . THR A 1 232 ? 47.098 -2.885 -16.668 1.00 15.40 257 THR B CA 1
ATOM 2506 C C . THR A 1 232 ? 47.795 -1.611 -16.266 1.00 16.43 257 THR B C 1
ATOM 2507 O O . THR A 1 232 ? 48.732 -1.698 -15.472 1.00 16.84 257 THR B O 1
ATOM 2518 N N . LEU A 1 233 ? 47.408 -0.447 -16.792 1.00 14.54 258 LEU B N 1
ATOM 2519 C CA . LEU A 1 233 ? 48.129 0.786 -16.535 1.00 14.25 258 LEU B CA 1
ATOM 2520 C C . LEU A 1 233 ? 47.393 1.812 -15.667 1.00 14.26 258 LEU B C 1
ATOM 2521 O O . LEU A 1 233 ? 48.041 2.729 -15.159 1.00 15.83 258 LEU B O 1
ATOM 2537 N N . LEU A 1 234 ? 46.092 1.631 -15.398 1.00 14.31 259 LEU B N 1
ATOM 2538 C CA . LEU A 1 234 ? 45.329 2.592 -14.596 1.00 13.64 259 LEU B CA 1
ATOM 2539 C C . LEU A 1 234 ? 44.618 1.917 -13.429 1.00 15.46 259 LEU B C 1
ATOM 2540 O O . LEU A 1 234 ? 44.715 2.368 -12.285 1.00 14.20 259 LEU B O 1
ATOM 2556 N N . GLN A 1 235 ? 43.969 0.797 -13.662 1.00 15.52 260 GLN B N 1
ATOM 2557 C CA . GLN A 1 235 ? 43.217 0.129 -12.599 1.00 14.21 260 GLN B CA 1
ATOM 2558 C C . GLN A 1 235 ? 44.082 -0.308 -11.426 1.00 13.93 260 GLN B C 1
ATOM 2559 O O . GLN A 1 235 ? 43.550 -0.345 -10.291 1.00 15.63 260 GLN B O 1
ATOM 2573 N N . PRO A 1 236 ? 45.383 -0.639 -11.582 1.00 14.43 261 PRO B N 1
ATOM 2574 C CA . PRO A 1 236 ? 46.170 -0.984 -10.374 1.00 15.26 261 PRO B CA 1
ATOM 2575 C C . PRO A 1 236 ? 46.204 0.154 -9.372 1.00 13.48 261 PRO B C 1
ATOM 2576 O O . PRO A 1 236 ? 46.341 -0.084 -8.171 1.00 16.03 261 PRO B O 1
ATOM 2587 N N . LEU A 1 237 ? 46.111 1.394 -9.826 1.00 13.08 262 LEU B N 1
ATOM 2588 C CA . LEU A 1 237 ? 46.027 2.525 -8.921 1.00 13.23 262 LEU B CA 1
ATOM 2589 C C . LEU A 1 237 ? 44.691 2.576 -8.205 1.00 1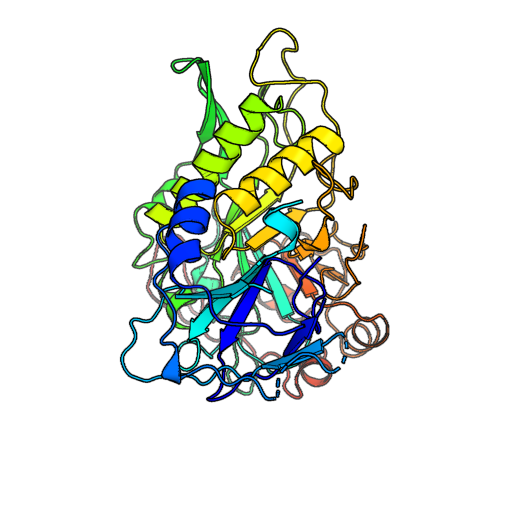4.49 262 LEU B C 1
ATOM 2590 O O . LEU A 1 237 ? 44.621 2.822 -6.994 1.00 13.48 262 LEU B O 1
ATOM 2606 N N . ARG A 1 238 ? 43.610 2.333 -8.946 1.00 13.26 263 ARG B N 1
ATOM 2607 C CA . ARG A 1 238 ? 42.256 2.399 -8.371 1.00 14.16 263 ARG B CA 1
ATOM 2608 C C . ARG A 1 238 ? 42.048 1.314 -7.346 1.00 13.97 263 ARG B C 1
ATOM 2609 O O . ARG A 1 238 ? 41.374 1.536 -6.334 1.00 14.88 263 ARG B O 1
ATOM 2630 N N . ARG A 1 239 ? 42.618 0.141 -7.542 1.00 14.03 264 ARG B N 1
ATOM 2631 C CA . ARG A 1 239 ? 42.525 -0.946 -6.569 1.00 14.87 264 ARG B CA 1
ATOM 2632 C C . ARG A 1 239 ? 43.104 -0.543 -5.224 1.00 15.60 264 ARG B C 1
ATOM 2633 O O . ARG A 1 239 ? 42.741 -1.155 -4.202 1.00 17.01 264 ARG B O 1
ATOM 2654 N N . ARG A 1 240 ? 44.081 0.368 -5.220 1.00 14.76 265 ARG B N 1
ATOM 2655 C CA . ARG A 1 240 ? 44.730 0.837 -3.998 1.00 14.65 265 ARG B CA 1
ATOM 2656 C C . ARG A 1 240 ? 44.094 2.115 -3.484 1.00 19.73 265 ARG B C 1
ATOM 2657 O O . ARG A 1 240 ? 44.581 2.708 -2.507 1.00 21.43 265 ARG B O 1
ATOM 2678 N N . GLY A 1 241 ? 42.986 2.551 -4.070 1.00 14.40 266 GLY B N 1
ATOM 2679 C CA . GLY A 1 241 ? 42.243 3.663 -3.523 1.00 13.71 266 GLY B CA 1
ATOM 2680 C C . GLY A 1 241 ? 42.555 4.991 -4.150 1.00 13.53 266 GLY B C 1
ATOM 2681 O O . GLY A 1 241 ? 41.985 6.004 -3.725 1.00 16.10 266 GLY B O 1
ATOM 2685 N N . VAL A 1 242 ? 43.452 5.049 -5.128 1.00 12.21 267 VAL B N 1
ATOM 2686 C CA . VAL A 1 242 ? 43.762 6.310 -5.809 1.00 13.19 267 VAL B CA 1
ATOM 2687 C C . VAL A 1 242 ? 42.624 6.610 -6.792 1.00 12.65 267 VAL B C 1
ATOM 2688 O O . VAL A 1 242 ? 42.154 5.711 -7.513 1.00 14.37 267 VAL B O 1
ATOM 2701 N N A LYS A 1 243 ? 42.205 7.870 -6.847 0.52 12.12 268 LYS B N 1
ATOM 2702 N N B LYS A 1 243 ? 42.154 7.853 -6.797 0.48 11.41 268 LYS B N 1
ATOM 2703 C CA A LYS A 1 243 ? 41.198 8.271 -7.824 0.52 12.63 268 LYS B CA 1
ATOM 2704 C CA B LYS A 1 243 ? 41.210 8.279 -7.823 0.48 12.74 268 LYS B CA 1
ATOM 2705 C C A LYS A 1 243 ? 41.892 8.771 -9.080 0.52 13.07 268 LYS B C 1
ATOM 2706 C C B LYS A 1 243 ? 42.004 8.639 -9.069 0.48 10.42 268 LYS B C 1
ATOM 2707 O O A LYS A 1 243 ? 42.702 9.715 -9.011 0.52 13.08 268 LYS B O 1
ATOM 2708 O O B LYS A 1 243 ? 43.042 9.302 -8.978 0.48 10.53 268 LYS B O 1
ATOM 2745 N N . VAL A 1 244 ? 41.541 8.166 -10.228 1.00 11.39 269 VAL B N 1
ATOM 2746 C CA . VAL A 1 244 ? 42.172 8.450 -11.511 1.00 11.58 269 VAL B CA 1
ATOM 2747 C C . VAL A 1 244 ? 41.205 9.282 -12.335 1.00 11.15 269 VAL B C 1
ATOM 2748 O O . VAL A 1 244 ? 40.115 8.807 -12.682 1.00 12.11 269 VAL B O 1
ATOM 2762 N N . LEU A 1 245 ? 41.589 10.511 -12.659 1.00 10.99 270 LEU B N 1
ATOM 2763 C CA . LEU A 1 245 ? 40.748 11.425 -13.415 1.00 11.41 270 LEU B CA 1
ATOM 2764 C C . LEU A 1 245 ? 41.289 11.565 -14.825 1.00 12.00 270 LEU B C 1
ATOM 2765 O O . LEU A 1 245 ? 42.501 11.595 -15.050 1.00 12.43 270 LEU B O 1
ATOM 2781 N N . LEU A 1 246 ? 40.378 11.749 -15.783 1.00 11.09 271 LEU B N 1
ATOM 2782 C CA . LEU A 1 246 ? 40.775 12.125 -17.134 1.00 12.37 271 LEU B CA 1
ATOM 2783 C C . LEU A 1 246 ? 40.952 13.636 -17.175 1.00 11.41 271 LEU B C 1
ATOM 2784 O O . LEU A 1 246 ? 40.046 14.389 -16.794 1.00 12.32 271 LEU B O 1
ATOM 2800 N N . GLY A 1 247 ? 42.125 14.106 -17.587 1.00 11.58 272 GLY B N 1
ATOM 2801 C CA . GLY A 1 247 ? 42.298 15.530 -17.833 1.00 11.69 272 GLY B CA 1
ATOM 2802 C C . GLY A 1 247 ? 41.750 15.889 -19.209 1.00 11.04 272 GLY B C 1
ATOM 2803 O O . GLY A 1 247 ? 41.944 15.156 -20.175 1.00 12.48 272 GLY B O 1
ATOM 2807 N N . LEU A 1 248 ? 41.078 17.043 -19.266 1.00 12.11 273 LEU B N 1
ATOM 2808 C CA . LEU A 1 248 ? 40.629 17.656 -20.516 1.00 12.40 273 LEU B CA 1
ATOM 2809 C C . LEU A 1 248 ? 41.294 19.015 -20.644 1.00 12.48 273 LEU B C 1
ATOM 2810 O O . LEU A 1 248 ? 41.370 19.778 -19.665 1.00 12.78 273 LEU B O 1
ATOM 2826 N N . LEU A 1 249 ? 41.717 19.325 -21.859 1.00 12.27 274 LEU B N 1
ATOM 2827 C CA . LEU A 1 249 ? 42.508 20.510 -22.140 1.00 13.10 274 LEU B CA 1
ATOM 2828 C C . LEU A 1 249 ? 42.129 21.008 -23.530 1.00 12.41 274 LEU B C 1
ATOM 2829 O O . LEU A 1 249 ? 42.020 20.209 -24.468 1.00 12.85 274 LEU B O 1
ATOM 2845 N N . GLY A 1 250 ? 42.046 22.328 -23.698 1.00 13.18 275 GLY B N 1
ATOM 2846 C CA . GLY A 1 250 ? 41.848 22.918 -25.021 1.00 13.80 275 GLY B CA 1
ATOM 2847 C C . GLY A 1 250 ? 42.999 22.574 -25.936 1.00 14.26 275 GLY B C 1
ATOM 2848 O O . GLY A 1 250 ? 44.070 22.162 -25.497 1.00 14.68 275 GLY B O 1
ATOM 2852 N N . ASN A 1 251 ? 42.782 22.750 -27.244 1.00 14.74 276 ASN B N 1
ATOM 2853 C CA . ASN A 1 251 ? 43.721 22.175 -28.195 1.00 15.09 276 ASN B CA 1
ATOM 2854 C C . ASN A 1 251 ? 43.663 22.834 -29.583 1.00 15.08 276 ASN B C 1
ATOM 2855 O O . ASN A 1 251 ? 43.609 22.133 -30.613 1.00 14.92 276 ASN B O 1
ATOM 2866 N N . HIS A 1 252 ? 43.691 24.179 -29.616 1.00 14.66 277 HIS B N 1
ATOM 2867 C CA . HIS A 1 252 ? 44.055 24.949 -30.804 1.00 15.69 277 HIS B CA 1
ATOM 2868 C C . HIS A 1 252 ? 43.026 24.833 -31.923 1.00 15.86 277 HIS B C 1
ATOM 2869 O O . HIS A 1 252 ? 43.387 24.923 -33.105 1.00 17.36 277 HIS B O 1
ATOM 2883 N N . ASP A 1 253 ? 41.742 24.857 -31.573 1.00 15.03 278 ASP B N 1
ATOM 2884 C CA . ASP A 1 253 ? 40.701 25.052 -32.589 1.00 15.69 278 ASP B CA 1
ATOM 2885 C C . ASP A 1 253 ? 39.565 25.848 -31.955 1.00 15.60 278 ASP B C 1
ATOM 2886 O O . ASP A 1 253 ? 39.697 26.377 -30.841 1.00 16.28 278 ASP B O 1
ATOM 2895 N N . ILE A 1 254 ? 38.431 25.938 -32.660 1.00 16.18 279 ILE B N 1
ATOM 2896 C CA . ILE A 1 254 ? 37.300 26.757 -32.250 1.00 16.60 279 ILE B CA 1
ATOM 2897 C C . ILE A 1 254 ? 36.606 26.281 -30.993 1.00 15.86 279 ILE B C 1
ATOM 2898 O O . ILE A 1 254 ? 35.806 27.027 -30.416 1.00 15.49 279 ILE B O 1
ATOM 2914 N N . THR A 1 255 ? 36.893 25.063 -30.525 1.00 14.71 280 THR B N 1
ATOM 2915 C CA . THR A 1 255 ? 36.250 24.535 -29.324 1.00 14.71 280 THR B CA 1
ATOM 2916 C C . THR A 1 255 ? 37.082 24.845 -28.068 1.00 15.06 280 THR B C 1
ATOM 2917 O O . THR A 1 255 ? 38.308 24.957 -28.117 1.00 15.14 280 THR B O 1
ATOM 2928 N N . GLY A 1 256 ? 36.402 24.941 -26.934 1.00 14.39 281 GLY B N 1
ATOM 2929 C CA . GLY A 1 256 ? 37.069 25.153 -25.666 1.00 14.27 281 GLY B CA 1
ATOM 2930 C C . GLY A 1 256 ? 36.109 24.889 -24.533 1.00 13.81 281 GLY B C 1
ATOM 2931 O O . GLY A 1 256 ? 34.877 24.938 -24.705 1.00 14.90 281 GLY B O 1
ATOM 2935 N N . LEU A 1 257 ? 36.695 24.631 -23.355 1.00 13.43 282 LEU B N 1
ATOM 2936 C CA . LEU A 1 257 ? 35.933 24.233 -22.185 1.00 13.51 282 LEU B CA 1
ATOM 2937 C C . LEU A 1 257 ? 35.164 25.369 -21.554 1.00 14.79 282 LEU B C 1
ATOM 2938 O O . LEU A 1 257 ? 34.272 25.091 -20.739 1.00 14.72 282 LEU B O 1
ATOM 2954 N N . ALA A 1 258 ? 35.454 26.626 -21.902 1.00 13.90 283 ALA B N 1
ATOM 2955 C CA . ALA A 1 258 ? 34.735 27.789 -21.388 1.00 13.79 283 ALA B CA 1
ATOM 2956 C C . ALA A 1 258 ? 34.004 28.504 -22.520 1.00 14.93 283 ALA B C 1
ATOM 2957 O O . ALA A 1 258 ? 33.643 29.681 -22.375 1.00 15.45 283 ALA B O 1
ATOM 2964 N N . GLN A 1 259 ? 33.729 27.825 -23.659 1.00 14.27 284 GLN B N 1
ATOM 2965 C CA . GLN A 1 259 ? 33.064 28.488 -24.764 1.00 16.05 284 GLN B CA 1
ATOM 2966 C C . GLN A 1 259 ? 32.060 27.589 -25.474 1.00 15.29 284 GLN B C 1
ATOM 2967 O O . GLN A 1 259 ? 31.832 27.747 -26.678 1.00 16.86 284 GLN B O 1
ATOM 2981 N N . LEU A 1 260 ? 31.457 26.662 -24.751 1.00 15.36 285 LEU B N 1
ATOM 2982 C CA . LEU A 1 260 ? 30.355 25.835 -25.277 1.00 15.39 285 LEU B CA 1
ATOM 2983 C C . LEU A 1 260 ? 29.037 26.513 -24.952 1.00 15.97 285 LEU B C 1
ATOM 2984 O O . LEU A 1 260 ? 28.887 27.081 -23.862 1.00 17.00 285 LEU B O 1
ATOM 3000 N N . SER A 1 261 ? 28.103 26.459 -25.919 1.00 16.52 286 SER B N 1
ATOM 3001 C CA . SER A 1 261 ? 26.747 26.887 -25.665 1.00 16.85 286 SER B CA 1
ATOM 3002 C C . SER A 1 261 ? 26.117 25.972 -24.622 1.00 16.39 286 SER B C 1
ATOM 3003 O O . SER A 1 261 ? 26.672 24.937 -24.258 1.00 16.21 286 SER B O 1
ATOM 3011 N N . GLU A 1 262 ? 24.911 26.310 -24.170 1.00 17.43 287 GLU B N 1
ATOM 3012 C CA . GLU A 1 262 ? 24.271 25.456 -23.189 1.00 16.82 287 GLU B CA 1
ATOM 3013 C C . GLU A 1 262 ? 24.119 24.022 -23.717 1.00 16.35 287 GLU B C 1
ATOM 3014 O O . GLU A 1 262 ? 24.436 23.061 -23.014 1.00 17.12 287 GLU B O 1
ATOM 3026 N N . GLN A 1 263 ? 23.585 23.851 -24.932 1.00 18.80 288 GLN B N 1
ATOM 3027 C CA . GLN A 1 263 ? 23.438 22.509 -25.504 1.00 17.41 288 GLN B CA 1
ATOM 3028 C C . GLN A 1 263 ? 24.798 21.872 -25.774 1.00 14.70 288 GLN B C 1
ATOM 3029 O O . GLN A 1 263 ? 24.977 20.672 -25.596 1.00 15.45 288 GLN B O 1
ATOM 3043 N N . GLY A 1 264 ? 25.758 22.656 -26.290 1.00 15.66 289 GLY B N 1
ATOM 3044 C CA . GLY A 1 264 ? 27.073 22.099 -26.528 1.00 15.48 289 GLY B CA 1
ATOM 3045 C C . GLY A 1 264 ? 27.715 21.581 -25.246 1.00 14.81 289 GLY B C 1
ATOM 3046 O O . GLY A 1 264 ? 28.363 20.533 -25.249 1.00 14.72 289 GLY B O 1
ATOM 3050 N N . ALA A 1 265 ? 27.520 22.302 -24.140 1.00 14.61 290 ALA B N 1
ATOM 3051 C CA . ALA A 1 265 ? 28.054 21.895 -22.844 1.00 13.28 290 ALA B CA 1
ATOM 3052 C C . ALA A 1 265 ? 27.338 20.676 -22.312 1.00 14.34 290 ALA B C 1
ATOM 3053 O O . ALA A 1 265 ? 27.981 19.780 -21.752 1.00 14.37 290 ALA B O 1
ATOM 3060 N N . LYS A 1 266 ? 26.016 20.614 -22.456 1.00 14.83 291 LYS B N 1
ATOM 3061 C CA . LYS A 1 266 ? 25.322 19.417 -22.039 1.00 14.73 291 LYS B CA 1
ATOM 3062 C C . LYS A 1 266 ? 25.863 18.190 -22.766 1.00 14.48 291 LYS B C 1
ATOM 3063 O O . LYS A 1 266 ? 26.114 17.139 -22.152 1.00 15.05 291 LYS B O 1
ATOM 3082 N N . ASP A 1 267 ? 26.010 18.286 -24.093 1.00 14.49 292 ASP B N 1
ATOM 3083 C CA . ASP A 1 267 ? 26.454 17.110 -24.843 1.00 14.67 292 ASP B CA 1
ATOM 3084 C C . ASP A 1 267 ? 27.889 16.754 -24.498 1.00 13.46 292 ASP B C 1
ATOM 3085 O O . ASP A 1 267 ? 28.213 15.580 -24.338 1.00 13.54 292 ASP B O 1
ATOM 3094 N N . PHE A 1 268 ? 28.771 17.754 -24.386 1.00 13.73 293 PHE B N 1
ATOM 3095 C CA . PHE A 1 268 ? 30.162 17.435 -24.103 1.00 13.17 293 PHE B CA 1
ATOM 3096 C C . PHE A 1 268 ? 30.289 16.853 -22.705 1.00 13.27 293 PHE B C 1
ATOM 3097 O O . PHE A 1 268 ? 31.037 15.871 -22.509 1.00 13.00 293 PHE B O 1
ATOM 3114 N N . ALA A 1 269 ? 29.524 17.391 -21.742 1.00 13.90 294 ALA B N 1
ATOM 3115 C CA . ALA A 1 269 ? 29.516 16.832 -20.392 1.00 12.95 294 ALA B CA 1
ATOM 3116 C C . ALA A 1 269 ? 29.105 15.372 -20.406 1.00 13.57 294 ALA B C 1
ATOM 3117 O O . ALA A 1 269 ? 29.712 14.536 -19.714 1.00 13.43 294 ALA B O 1
ATOM 3124 N N . ARG A 1 270 ? 28.096 15.036 -21.204 1.00 12.94 295 ARG B N 1
ATOM 3125 C CA . ARG A 1 270 ? 27.603 13.668 -21.290 1.00 12.83 295 ARG B CA 1
ATOM 3126 C C . ARG A 1 270 ? 28.625 12.755 -21.962 1.00 13.39 295 ARG B C 1
ATOM 3127 O O . ARG A 1 270 ? 28.763 11.598 -21.573 1.00 14.10 295 ARG B O 1
ATOM 3148 N N . GLU A 1 271 ? 29.400 13.291 -22.919 1.00 12.15 296 GLU B N 1
ATOM 3149 C CA . GLU A 1 271 ? 30.492 12.514 -23.520 1.00 12.94 296 GLU B CA 1
ATOM 3150 C C . GLU A 1 271 ? 31.613 12.253 -22.520 1.00 12.39 296 GLU B C 1
ATOM 3151 O O . GLU A 1 271 ? 32.135 11.127 -22.446 1.00 13.15 296 GLU B O 1
ATOM 3163 N N . VAL A 1 272 ? 31.977 13.276 -21.742 1.00 12.42 297 VAL B N 1
ATOM 3164 C CA . VAL A 1 272 ? 32.985 13.079 -20.714 1.00 11.79 297 VAL B CA 1
ATOM 3165 C C . VAL A 1 272 ? 32.526 12.021 -19.712 1.00 12.43 297 VAL B C 1
ATOM 3166 O O . VAL A 1 272 ? 33.310 11.143 -19.326 1.00 12.84 297 VAL B O 1
ATOM 3179 N N . ALA A 1 273 ? 31.273 12.082 -19.255 1.00 12.60 298 ALA B N 1
ATOM 3180 C CA . ALA A 1 273 ? 30.779 11.086 -18.331 1.00 13.13 298 ALA B CA 1
ATOM 3181 C C . ALA A 1 273 ? 30.839 9.714 -18.957 1.00 13.24 298 ALA B C 1
ATOM 3182 O O . ALA A 1 273 ? 31.096 8.719 -18.268 1.00 13.89 298 ALA B O 1
ATOM 3189 N N . GLN A 1 274 ? 30.521 9.601 -20.263 1.00 13.18 299 GLN B N 1
ATOM 3190 C CA . GLN A 1 274 ? 30.565 8.301 -20.926 1.00 13.07 299 GLN B CA 1
ATOM 3191 C C . GLN A 1 274 ? 31.980 7.757 -20.926 1.00 12.46 299 GLN B C 1
ATOM 3192 O O . GLN A 1 274 ? 32.173 6.555 -20.704 1.00 12.77 299 GLN B O 1
ATOM 3206 N N . TYR A 1 275 ? 32.967 8.606 -21.178 1.00 12.68 300 TYR B N 1
ATOM 3207 C CA . TYR A 1 275 ? 34.368 8.155 -21.089 1.00 13.24 300 TYR B CA 1
ATOM 3208 C C . TYR A 1 275 ? 34.681 7.631 -19.688 1.00 13.76 300 TYR B C 1
ATOM 3209 O O . TYR A 1 275 ? 35.329 6.595 -19.524 1.00 13.75 300 TYR B O 1
ATOM 3227 N N . CYS A 1 276 ? 34.235 8.344 -18.653 1.00 13.20 301 CYS B N 1
ATOM 3228 C CA . CYS A 1 276 ? 34.564 7.941 -17.287 1.00 13.51 301 CYS B CA 1
ATOM 3229 C C . CYS A 1 276 ? 33.877 6.653 -16.928 1.00 13.96 301 CYS B C 1
ATOM 3230 O O . CYS A 1 276 ? 34.422 5.866 -16.127 1.00 15.51 301 CYS B O 1
ATOM 3238 N N . LYS A 1 277 ? 32.698 6.396 -17.460 1.00 13.80 302 LYS B N 1
ATOM 3239 C CA . LYS A 1 277 ? 32.021 5.136 -17.236 1.00 15.24 302 LYS B CA 1
ATOM 3240 C C . LYS A 1 277 ? 32.704 4.010 -18.018 1.00 16.21 302 LYS B C 1
ATOM 3241 O O . LYS A 1 277 ? 33.025 2.945 -17.473 1.00 16.50 302 LYS B O 1
ATOM 3260 N N . ALA A 1 278 ? 32.948 4.210 -19.300 1.00 14.74 303 ALA B N 1
ATOM 3261 C CA . ALA A 1 278 ? 33.475 3.134 -20.150 1.00 15.98 303 ALA B CA 1
ATOM 3262 C C . ALA A 1 278 ? 34.839 2.679 -19.697 1.00 15.39 303 ALA B C 1
ATOM 3263 O O . ALA A 1 278 ? 35.155 1.486 -19.790 1.00 17.34 303 ALA B O 1
ATOM 3270 N N . TYR A 1 279 ? 35.673 3.597 -19.245 1.00 14.67 304 TYR B N 1
ATOM 3271 C CA . TYR A 1 279 ? 37.043 3.280 -18.861 1.00 13.53 304 TYR B CA 1
ATOM 3272 C C . TYR A 1 279 ? 37.206 3.152 -17.348 1.00 14.22 304 TYR B C 1
ATOM 3273 O O . TYR A 1 279 ? 38.330 2.977 -16.864 1.00 15.79 304 TYR B O 1
ATOM 3291 N N A ASN A 1 280 ? 36.102 3.195 -16.610 0.65 15.04 305 ASN B N 1
ATOM 3292 N N B ASN A 1 280 ? 36.114 3.249 -16.605 0.35 13.77 305 ASN B N 1
ATOM 3293 C CA A ASN A 1 280 ? 36.108 2.981 -15.155 0.65 15.40 305 ASN B CA 1
ATOM 3294 C CA B ASN A 1 280 ? 36.111 2.988 -15.165 0.35 14.24 305 ASN B CA 1
ATOM 3295 C C A ASN A 1 280 ? 37.098 3.943 -14.486 0.65 16.27 305 ASN B C 1
ATOM 3296 C C B ASN A 1 280 ? 37.008 3.952 -14.399 0.35 11.66 305 ASN B C 1
ATOM 3297 O O A ASN A 1 280 ? 38.077 3.532 -13.831 0.65 14.42 305 ASN B O 1
ATOM 3298 O O B ASN A 1 280 ? 37.819 3.533 -13.564 0.35 15.22 305 ASN B O 1
ATOM 3319 N N . LEU A 1 281 ? 36.849 5.241 -14.680 1.00 12.74 306 LEU B N 1
ATOM 3320 C CA . LEU A 1 281 ? 37.635 6.322 -14.109 1.00 12.23 306 LEU B CA 1
ATOM 3321 C C . LEU A 1 281 ? 36.819 7.034 -13.038 1.00 13.58 306 LEU B C 1
ATOM 3322 O O . LEU A 1 281 ? 35.625 6.779 -12.866 1.00 15.70 306 LEU B O 1
ATOM 3339 N N . ASP A 1 282 ? 37.425 7.985 -12.339 1.00 11.84 307 ASP B N 1
ATOM 3340 C CA . ASP A 1 282 ? 36.814 8.583 -11.158 1.00 11.81 307 ASP B CA 1
ATOM 3341 C C . ASP A 1 282 ? 36.379 10.020 -11.329 1.00 11.76 307 ASP B C 1
ATOM 3342 O O . ASP A 1 282 ? 35.935 10.627 -10.346 1.00 12.57 307 ASP B O 1
ATOM 3351 N N . GLY A 1 283 ? 36.498 10.590 -12.530 1.00 11.24 308 GLY B N 1
ATOM 3352 C CA . GLY A 1 283 ? 36.061 11.938 -12.822 1.00 11.74 308 GLY B CA 1
ATOM 3353 C C . GLY A 1 283 ? 37.010 12.615 -13.762 1.00 11.45 308 GLY B C 1
ATOM 3354 O O . GLY A 1 283 ? 37.731 11.968 -14.519 1.00 11.66 308 GLY B O 1
ATOM 3358 N N . VAL A 1 284 ? 36.982 13.941 -13.706 1.00 11.34 309 VAL B N 1
ATOM 3359 C CA . VAL A 1 284 ? 37.611 14.796 -14.717 1.00 11.39 309 VAL B CA 1
ATOM 3360 C C . VAL A 1 284 ? 38.299 15.989 -14.091 1.00 11.52 309 VAL B C 1
ATOM 3361 O O . VAL A 1 284 ? 37.919 16.466 -13.008 1.00 12.06 309 VAL B O 1
ATOM 3374 N N . ASN A 1 285 ? 39.331 16.496 -14.759 1.00 11.36 310 ASN B N 1
ATOM 3375 C CA . ASN A 1 285 ? 39.854 17.849 -14.551 1.00 11.84 310 ASN B CA 1
ATOM 3376 C C . ASN A 1 285 ? 39.661 18.643 -15.841 1.00 11.93 310 ASN B C 1
ATOM 3377 O O . ASN A 1 285 ? 39.971 18.118 -16.929 1.00 12.25 310 ASN B O 1
ATOM 3388 N N . TYR A 1 286 ? 39.152 19.863 -15.725 1.00 11.61 311 TYR B N 1
ATOM 3389 C CA . TYR A 1 286 ? 39.046 20.787 -16.855 1.00 11.46 311 TYR B CA 1
ATOM 3390 C C . TYR A 1 286 ? 40.087 21.892 -16.725 1.00 12.35 311 TYR B C 1
ATOM 3391 O O . TYR A 1 286 ? 40.124 22.614 -15.716 1.00 12.75 311 TYR B O 1
ATOM 3409 N N . ALA A 1 287 ? 40.863 22.056 -17.805 1.00 12.49 312 ALA B N 1
ATOM 3410 C CA . ALA A 1 287 ? 41.887 23.081 -17.929 1.00 12.59 312 ALA B CA 1
ATOM 3411 C C . ALA A 1 287 ? 41.655 23.875 -19.213 1.00 13.31 312 ALA B C 1
ATOM 3412 O O . ALA A 1 287 ? 41.846 23.362 -20.339 1.00 13.40 312 ALA B O 1
ATOM 3419 N N . ASP A 1 288 ? 41.217 25.114 -19.036 1.00 12.52 313 ASP B N 1
ATOM 3420 C CA . ASP A 1 288 ? 40.870 26.004 -20.143 1.00 13.33 313 ASP B CA 1
ATOM 3421 C C . ASP A 1 288 ? 42.096 26.738 -20.651 1.00 12.99 313 ASP B C 1
ATOM 3422 O O . ASP A 1 288 ? 42.363 27.874 -20.267 1.00 14.38 313 ASP B O 1
ATOM 3431 N N . LEU A 1 289 ? 42.884 26.039 -21.475 1.00 13.63 314 LEU B N 1
ATOM 3432 C CA . LEU A 1 289 ? 44.051 26.585 -22.165 1.00 14.06 314 LEU B CA 1
ATOM 3433 C C . LEU A 1 289 ? 44.053 26.129 -23.609 1.00 14.06 314 LEU B C 1
ATOM 3434 O O . LEU A 1 289 ? 43.556 25.067 -23.934 1.00 14.65 314 LEU B O 1
ATOM 3450 N N . TYR A 1 290 ? 44.603 26.969 -24.471 1.00 14.67 315 TYR B N 1
ATOM 3451 C CA . TYR A 1 290 ? 45.090 26.615 -25.814 1.00 13.81 315 TYR B CA 1
ATOM 3452 C C . TYR A 1 290 ? 43.947 26.630 -26.835 1.00 15.68 315 TYR B C 1
ATOM 3453 O O . TYR A 1 290 ? 44.186 26.316 -28.013 1.00 15.89 315 TYR B O 1
ATOM 3471 N N . SER A 1 291 ? 42.721 26.997 -26.449 1.00 14.93 316 SER B N 1
ATOM 3472 C CA . SER A 1 291 ? 41.658 27.096 -27.443 1.00 15.08 316 SER B CA 1
ATOM 3473 C C . SER A 1 291 ? 41.829 28.408 -28.218 1.00 16.25 316 SER B C 1
ATOM 3474 O O . SER A 1 291 ? 42.332 29.440 -27.701 1.00 17.63 316 SER B O 1
ATOM 3482 N N . ASN A 1 292 ? 41.310 28.397 -29.450 1.00 16.79 317 ASN B N 1
ATOM 3483 C CA . ASN A 1 292 ? 41.242 29.595 -30.273 1.00 16.22 317 ASN B CA 1
ATOM 3484 C C . ASN A 1 292 ? 39.878 30.236 -30.122 1.00 18.19 317 ASN B C 1
ATOM 3485 O O . ASN A 1 292 ? 39.007 29.717 -29.420 1.00 18.79 317 ASN B O 1
ATOM 3496 N N . SER A 1 293 ? 39.642 31.331 -30.821 1.00 19.40 318 SER B N 1
ATOM 3497 C CA . SER A 1 293 ? 38.385 32.028 -30.674 1.00 18.63 318 SER B CA 1
ATOM 3498 C C . SER A 1 293 ? 37.262 31.170 -31.251 1.00 19.29 318 SER B C 1
ATOM 3499 O O . SER A 1 293 ? 37.434 30.511 -32.285 1.00 19.68 318 SER B O 1
ATOM 3507 N N . PRO A 1 294 ? 36.099 31.163 -30.633 1.00 18.43 319 PRO B N 1
ATOM 3508 C CA . PRO A 1 294 ? 35.018 30.329 -31.153 1.00 17.82 319 PRO B CA 1
ATOM 3509 C C . PRO A 1 294 ? 34.391 30.908 -32.411 1.00 20.75 319 PRO B C 1
ATOM 3510 O O . PRO A 1 294 ? 34.434 32.109 -32.668 1.00 21.28 319 PRO B O 1
ATOM 3521 N N . ASP A 1 295 ? 33.769 30.031 -33.198 1.00 19.79 320 ASP B N 1
ATOM 3522 C CA . ASP A 1 295 ? 32.864 30.440 -34.273 1.00 19.59 320 ASP B CA 1
ATOM 3523 C C . ASP A 1 295 ? 31.493 30.653 -33.655 1.00 19.99 320 ASP B C 1
ATOM 3524 O O . ASP A 1 295 ? 30.806 29.696 -33.305 1.00 20.21 320 ASP B O 1
ATOM 3533 N N . LEU A 1 296 ? 31.117 31.924 -33.466 1.00 20.24 321 LEU B N 1
ATOM 3534 C CA . LEU A 1 296 ? 29.867 32.260 -32.789 1.00 22.15 321 LEU B CA 1
ATOM 3535 C C . LEU A 1 296 ? 28.636 31.869 -33.582 1.00 22.04 321 LEU B C 1
ATOM 3536 O O . LEU A 1 296 ? 27.551 31.833 -33.003 1.00 26.37 321 LEU B O 1
ATOM 3552 N N . SER A 1 297 ? 28.782 31.548 -34.871 1.00 23.33 322 SER B N 1
ATOM 3553 C CA . SER A 1 297 ? 27.693 31.041 -35.687 1.00 24.28 322 SER B CA 1
ATOM 3554 C C . SER A 1 297 ? 27.423 29.555 -35.461 1.00 22.90 322 SER B C 1
ATOM 3555 O O . SER A 1 297 ? 26.389 29.039 -35.916 1.00 25.45 322 SER B O 1
ATOM 3563 N N . ASN A 1 298 ? 28.307 28.850 -34.749 1.00 20.42 323 ASN B N 1
ATOM 3564 C CA . ASN A 1 298 ? 28.167 27.431 -34.491 1.00 20.01 323 ASN B CA 1
ATOM 3565 C C . ASN A 1 298 ? 27.269 27.159 -33.287 1.00 20.80 323 ASN B C 1
ATOM 3566 O O . ASN A 1 298 ? 27.531 27.677 -32.199 1.00 19.22 323 ASN B O 1
ATOM 3577 N N . PRO A 1 299 ? 26.221 26.348 -33.423 1.00 20.25 324 PRO B N 1
ATOM 3578 C CA . PRO A 1 299 ? 25.290 26.154 -32.294 1.00 20.95 324 PRO B CA 1
ATOM 3579 C C . PRO A 1 299 ? 25.891 25.486 -31.089 1.00 19.50 324 PRO B C 1
ATOM 3580 O O . PRO A 1 299 ? 25.268 25.529 -30.020 1.00 19.87 324 PRO B O 1
ATOM 3591 N N A SER A 1 300 ? 27.045 24.857 -31.236 0.83 17.25 325 SER B N 1
ATOM 3592 N N B SER A 1 300 ? 27.057 24.864 -31.202 0.17 17.99 325 SER B N 1
ATOM 3593 C CA A SER A 1 300 ? 27.687 24.224 -30.086 0.83 17.38 325 SER B CA 1
ATOM 3594 C CA B SER A 1 300 ? 27.689 24.223 -30.054 0.17 16.54 325 SER B CA 1
ATOM 3595 C C A SER A 1 300 ? 28.517 25.182 -29.237 0.83 17.22 325 SER B C 1
ATOM 3596 C C B SER A 1 300 ? 28.589 25.161 -29.259 0.17 16.85 325 SER B C 1
ATOM 3597 O O A SER A 1 300 ? 28.961 24.798 -28.149 0.83 16.85 325 SER B O 1
ATOM 3598 O O B SER A 1 300 ? 29.132 24.756 -28.223 0.17 13.90 325 SER B O 1
ATOM 3613 N N . LEU A 1 301 ? 28.776 26.388 -29.727 1.00 17.10 326 LEU B N 1
ATOM 3614 C CA . LEU A 1 301 ? 29.716 27.335 -29.135 1.00 16.99 326 LEU B CA 1
ATOM 3615 C C . LEU A 1 301 ? 29.046 28.641 -28.754 1.00 17.22 326 LEU B C 1
ATOM 3616 O O . LEU A 1 301 ? 27.915 28.947 -29.165 1.00 18.83 326 LEU B O 1
ATOM 3633 N N . THR A 1 302 ? 29.763 29.419 -27.951 1.00 17.47 327 THR B N 1
ATOM 3634 C CA . THR A 1 302 ? 29.326 30.727 -27.485 1.00 18.46 327 THR B CA 1
ATOM 3635 C C . THR A 1 302 ? 30.552 31.566 -27.129 1.00 18.14 327 THR B C 1
ATOM 3636 O O . THR A 1 302 ? 31.682 31.114 -27.235 1.00 18.87 327 THR B O 1
ATOM 3647 N N . ASN A 1 303 ? 30.311 32.829 -26.720 1.00 19.73 328 ASN B N 1
ATOM 3648 C CA . ASN A 1 303 ? 31.404 33.698 -26.290 1.00 22.30 328 ASN B CA 1
ATOM 3649 C C . ASN A 1 303 ? 32.116 33.059 -25.083 1.00 19.59 328 ASN B C 1
ATOM 3650 O O . ASN A 1 303 ? 31.459 32.476 -24.200 1.00 21.67 328 ASN B O 1
ATOM 3661 N N . PRO A 1 304 ? 33.441 33.042 -25.036 1.00 19.35 329 PRO B N 1
ATOM 3662 C CA . PRO A 1 304 ? 34.123 32.449 -23.871 1.00 18.82 329 PRO B CA 1
ATOM 3663 C C . PRO A 1 304 ? 33.753 33.204 -22.595 1.00 19.99 329 PRO B C 1
ATOM 3664 O O . PRO A 1 304 ? 33.808 34.438 -22.556 1.00 21.00 329 PRO B O 1
ATOM 3675 N N . SER A 1 305 ? 33.417 32.471 -21.537 1.00 17.92 330 SER B N 1
ATOM 3676 C CA . SER A 1 305 ? 33.072 33.117 -20.272 1.00 17.49 330 SER B CA 1
ATOM 3677 C C . SER A 1 305 ? 33.116 32.108 -19.126 1.00 16.39 330 SER B C 1
ATOM 3678 O O . SER A 1 305 ? 32.945 30.899 -19.314 1.00 15.74 330 SER B O 1
ATOM 3686 N N . THR A 1 306 ? 33.294 32.623 -17.916 1.00 17.20 331 THR B N 1
ATOM 3687 C CA . THR A 1 306 ? 33.152 31.791 -16.729 1.00 16.31 331 THR B CA 1
ATOM 3688 C C . THR A 1 306 ? 31.740 31.222 -16.604 1.00 16.09 331 THR B C 1
ATOM 3689 O O . THR A 1 306 ? 31.586 30.126 -16.074 1.00 15.31 331 THR B O 1
ATOM 3700 N N . ALA A 1 307 ? 30.722 31.877 -17.134 1.00 15.69 332 ALA B N 1
ATOM 3701 C CA . ALA A 1 307 ? 29.377 31.307 -17.063 1.00 15.76 332 ALA B CA 1
ATOM 3702 C C . ALA A 1 307 ? 29.265 30.071 -17.950 1.00 16.23 332 ALA B C 1
ATOM 3703 O O . ALA A 1 307 ? 28.673 29.060 -17.556 1.00 15.60 332 ALA B O 1
ATOM 3710 N N . ALA A 1 308 ? 29.902 30.084 -19.115 1.00 15.22 333 ALA B N 1
ATOM 3711 C CA . ALA A 1 308 ? 29.861 28.914 -19.978 1.00 15.54 333 ALA B CA 1
ATOM 3712 C C . ALA A 1 308 ? 30.646 27.769 -19.368 1.00 15.07 333 ALA B C 1
ATOM 3713 O O . ALA A 1 308 ? 30.247 26.605 -19.474 1.00 15.34 333 ALA B O 1
ATOM 3720 N N . ALA A 1 309 ? 31.780 28.076 -18.755 1.00 15.19 334 ALA B N 1
ATOM 3721 C CA . ALA A 1 309 ? 32.560 27.069 -18.050 1.00 14.46 334 ALA B CA 1
ATOM 3722 C C . ALA A 1 309 ? 31.768 26.445 -16.911 1.00 14.03 334 ALA B C 1
ATOM 3723 O O . ALA A 1 309 ? 31.770 25.217 -16.722 1.00 13.78 334 ALA B O 1
ATOM 3730 N N . ALA A 1 310 ? 31.098 27.281 -16.124 1.00 14.09 335 ALA B N 1
ATOM 3731 C CA . ALA A 1 310 ? 30.298 26.759 -15.009 1.00 14.72 335 ALA B CA 1
ATOM 3732 C C . ALA A 1 310 ? 29.187 25.861 -15.519 1.00 14.09 335 ALA B C 1
ATOM 3733 O O . ALA A 1 310 ? 28.905 24.814 -14.925 1.00 14.63 335 ALA B O 1
ATOM 3740 N N . ARG A 1 311 ? 28.532 26.256 -16.609 1.00 14.88 336 ARG B N 1
ATOM 3741 C CA . ARG A 1 311 ? 27.521 25.382 -17.208 1.00 14.72 336 ARG B CA 1
ATOM 3742 C C . ARG A 1 311 ? 28.092 23.987 -17.511 1.00 13.86 336 ARG B C 1
ATOM 3743 O O . ARG A 1 311 ? 27.481 22.960 -17.181 1.00 14.48 336 ARG B O 1
ATOM 3764 N N . LEU A 1 312 ? 29.274 23.936 -18.098 1.00 13.43 337 LEU B N 1
ATOM 3765 C CA . LEU A 1 312 ? 29.891 22.646 -18.385 1.00 14.38 337 LEU B CA 1
ATOM 3766 C C . LEU A 1 312 ? 30.161 21.867 -17.111 1.00 13.58 337 LEU B C 1
ATOM 3767 O O . LEU A 1 312 ? 29.877 20.663 -17.033 1.00 14.08 337 LEU B O 1
ATOM 3783 N N . CYS A 1 313 ? 30.677 22.525 -16.075 1.00 12.97 338 CYS B N 1
ATOM 3784 C CA . CYS A 1 313 ? 30.949 21.805 -14.831 1.00 13.60 338 CYS B CA 1
ATOM 3785 C C . CYS A 1 313 ? 29.674 21.246 -14.218 1.00 12.77 338 CYS B C 1
ATOM 3786 O O . CYS A 1 313 ? 29.636 20.086 -13.787 1.00 13.46 338 CYS B O 1
ATOM 3794 N N . TYR A 1 314 ? 28.629 22.074 -14.166 1.00 13.48 339 TYR B N 1
ATOM 3795 C CA . TYR A 1 314 ? 27.348 21.678 -13.609 1.00 13.90 339 TYR B CA 1
ATOM 3796 C C . TYR A 1 314 ? 26.783 20.495 -14.373 1.00 13.67 339 TYR B C 1
ATOM 3797 O O . TYR A 1 314 ? 26.340 19.518 -13.767 1.00 14.40 339 TYR B O 1
ATOM 3815 N N . GLU A 1 315 ? 26.761 20.565 -15.706 1.00 14.78 340 GLU B N 1
ATOM 3816 C CA . GLU A 1 315 ? 26.211 19.477 -16.497 1.00 14.70 340 GLU B CA 1
ATOM 3817 C C . GLU A 1 315 ? 27.045 18.223 -16.360 1.00 13.62 340 GLU B C 1
ATOM 3818 O O . GLU A 1 315 ? 26.504 17.121 -16.407 1.00 14.23 340 GLU B O 1
ATOM 3830 N N . THR A 1 316 ? 28.354 18.359 -16.205 1.00 13.45 341 THR B N 1
ATOM 3831 C CA . THR A 1 316 ? 29.184 17.178 -16.016 1.00 13.60 341 THR B CA 1
ATOM 3832 C C . THR A 1 316 ? 28.854 16.502 -14.692 1.00 12.72 341 THR B C 1
ATOM 3833 O O . THR A 1 316 ? 28.663 15.281 -14.656 1.00 13.37 341 THR B O 1
ATOM 3844 N N . LYS A 1 317 ? 28.681 17.271 -13.613 1.00 13.69 342 LYS B N 1
ATOM 3845 C CA . LYS A 1 317 ? 28.313 16.649 -12.343 1.00 13.91 342 LYS B CA 1
ATOM 3846 C C . LYS A 1 317 ? 26.954 15.988 -12.447 1.00 14.37 342 LYS B C 1
ATOM 3847 O O . LYS A 1 317 ? 26.751 14.902 -11.903 1.00 15.43 342 LYS B O 1
ATOM 3866 N N . GLN A 1 318 ? 25.991 16.617 -13.119 1.00 13.98 343 GLN B N 1
ATOM 3867 C CA . GLN A 1 318 ? 24.683 16.000 -13.270 1.00 15.41 343 GLN B CA 1
ATOM 3868 C C . GLN A 1 318 ? 24.773 14.645 -13.949 1.00 15.93 343 GLN B C 1
ATOM 3869 O O . GLN A 1 318 ? 23.975 13.760 -13.639 1.00 17.07 343 GLN B O 1
ATOM 3883 N N . ALA A 1 319 ? 25.705 14.478 -14.878 1.00 15.38 344 ALA B N 1
ATOM 3884 C CA . ALA A 1 319 ? 25.843 13.252 -15.660 1.00 15.48 344 ALA B CA 1
ATOM 3885 C C . ALA A 1 319 ? 26.672 12.205 -14.933 1.00 15.94 344 ALA B C 1
ATOM 3886 O O . ALA A 1 319 ? 26.554 11.021 -15.245 1.00 17.11 344 ALA B O 1
ATOM 3893 N N . MET A 1 320 ? 27.502 12.596 -13.968 1.00 14.47 345 MET B N 1
ATOM 3894 C CA . MET A 1 320 ? 28.297 11.656 -13.157 1.00 14.60 345 MET B CA 1
ATOM 3895 C C . MET A 1 320 ? 28.345 12.169 -11.719 1.00 14.04 345 MET B C 1
ATOM 3896 O O . MET A 1 320 ? 29.409 12.531 -11.187 1.00 13.57 345 MET B O 1
ATOM 3910 N N . PRO A 1 321 ? 27.195 12.098 -11.016 1.00 14.29 346 PRO B N 1
ATOM 3911 C CA . PRO A 1 321 ? 27.123 12.739 -9.704 1.00 14.85 346 PRO B CA 1
ATOM 3912 C C . PRO A 1 321 ? 27.964 12.059 -8.656 1.00 16.06 346 PRO B C 1
ATOM 3913 O O . PRO A 1 321 ? 28.286 12.685 -7.632 1.00 16.41 346 PRO B O 1
ATOM 3924 N N A ASP A 1 322 ? 28.323 10.794 -8.814 0.60 13.35 347 ASP B N 1
ATOM 3925 N N B ASP A 1 322 ? 28.330 10.802 -8.938 0.40 15.96 347 ASP B N 1
ATOM 3926 C CA A ASP A 1 322 ? 29.198 10.165 -7.823 0.60 14.76 347 ASP B CA 1
ATOM 3927 C CA B ASP A 1 322 ? 29.155 9.910 -8.139 0.40 15.12 347 ASP B CA 1
ATOM 3928 C C A ASP A 1 322 ? 30.686 10.355 -8.118 0.60 14.25 347 ASP B C 1
ATOM 3929 C C B ASP A 1 322 ? 30.648 10.134 -8.315 0.40 13.81 347 ASP B C 1
ATOM 3930 O O A ASP A 1 322 ? 31.500 9.903 -7.312 0.60 16.15 347 ASP B O 1
ATOM 3931 O O B ASP A 1 322 ? 31.435 9.485 -7.615 0.40 14.87 347 ASP B O 1
ATOM 3948 N N . LYS A 1 323 ? 31.048 11.010 -9.224 1.00 13.45 348 LYS B N 1
ATOM 3949 C CA . LYS A 1 323 ? 32.444 11.176 -9.624 1.00 13.50 348 LYS B CA 1
ATOM 3950 C C . LYS A 1 323 ? 32.898 12.615 -9.434 1.00 13.07 348 LYS B C 1
ATOM 3951 O O . LYS A 1 323 ? 32.081 13.523 -9.239 1.00 14.54 348 LYS B O 1
ATOM 3971 N N . LEU A 1 324 ? 34.211 12.820 -9.452 1.00 12.85 349 LEU B N 1
ATOM 3972 C CA . LEU A 1 324 ? 34.783 14.124 -9.182 1.00 12.42 349 LEU B CA 1
ATOM 3973 C C . LEU A 1 324 ? 34.735 15.032 -10.403 1.00 12.73 349 LEU B C 1
ATOM 3974 O O . LEU A 1 324 ? 35.138 14.634 -11.501 1.00 12.88 349 LEU B O 1
ATOM 3990 N N . VAL A 1 325 ? 34.272 16.269 -10.212 1.00 12.07 350 VAL B N 1
ATOM 3991 C CA . VAL A 1 325 ? 34.374 17.336 -11.203 1.00 12.25 350 VAL B CA 1
ATOM 3992 C C . VAL A 1 325 ? 35.321 18.369 -10.638 1.00 12.57 350 VAL B C 1
ATOM 3993 O O . VAL A 1 325 ? 35.060 18.951 -9.570 1.00 12.77 350 VAL B O 1
ATOM 4006 N N . THR A 1 326 ? 36.442 18.541 -11.305 1.00 11.76 351 THR B N 1
ATOM 4007 C CA . THR A 1 326 ? 37.511 19.365 -10.765 1.00 13.19 351 THR B CA 1
ATOM 4008 C C . THR A 1 326 ? 38.002 20.302 -11.856 1.00 11.88 351 THR B C 1
ATOM 4009 O O . THR A 1 326 ? 37.863 20.011 -13.050 1.00 12.65 351 THR B O 1
ATOM 4020 N N . VAL A 1 327 ? 38.581 21.422 -11.453 1.00 11.59 352 VAL B N 1
ATOM 4021 C CA . VAL A 1 327 ? 39.021 22.458 -12.379 1.00 12.25 352 VAL B CA 1
ATOM 4022 C C . VAL A 1 327 ? 40.400 22.985 -11.999 1.00 12.72 352 VAL B C 1
ATOM 4023 O O . VAL A 1 327 ? 40.764 23.086 -10.827 1.00 13.19 352 VAL B O 1
ATOM 4036 N N . PHE A 1 328 ? 41.169 23.334 -13.007 1.00 12.98 353 PHE B N 1
ATOM 4037 C CA . PHE A 1 328 ? 42.335 24.230 -12.878 1.00 12.57 353 PHE B CA 1
ATOM 4038 C C . PHE A 1 328 ? 41.857 25.662 -12.972 1.00 12.83 353 PHE B C 1
ATOM 4039 O O . PHE A 1 328 ? 41.121 26.001 -13.909 1.00 13.91 353 PHE B O 1
ATOM 4056 N N . ASP A 1 329 ? 42.191 26.484 -11.987 1.00 13.64 354 ASP B N 1
ATOM 4057 C CA . ASP A 1 329 ? 41.786 27.879 -12.004 1.00 13.80 354 ASP B CA 1
ATOM 4058 C C . ASP A 1 329 ? 42.689 28.727 -12.893 1.00 14.73 354 ASP B C 1
ATOM 4059 O O . ASP A 1 329 ? 43.733 29.246 -12.462 1.00 15.97 354 ASP B O 1
ATOM 4068 N N . TRP A 1 330 ? 42.375 28.770 -14.179 1.00 14.89 355 TRP B N 1
ATOM 4069 C CA . TRP A 1 330 ? 43.166 29.483 -15.182 1.00 14.17 355 TRP B CA 1
ATOM 4070 C C . TRP A 1 330 ? 42.204 29.775 -16.341 1.00 15.19 355 TRP B C 1
ATOM 4071 O O . TRP A 1 330 ? 41.260 29.015 -16.579 1.00 14.81 355 TRP B O 1
ATOM 4092 N N . GLY A 1 331 ? 42.469 30.814 -17.125 1.00 16.35 356 GLY B N 1
ATOM 4093 C CA . GLY A 1 331 ? 41.562 31.134 -18.223 1.00 16.51 356 GLY B CA 1
ATOM 4094 C C . GLY A 1 331 ? 40.209 31.490 -17.666 1.00 16.90 356 GLY B C 1
ATOM 4095 O O . GLY A 1 331 ? 40.096 32.134 -16.627 1.00 17.88 356 GLY B O 1
ATOM 4099 N N A GLN A 1 332 ? 39.160 31.045 -18.338 0.43 14.82 357 GLN B N 1
ATOM 4100 N N B GLN A 1 332 ? 39.173 30.986 -18.314 0.57 16.32 357 GLN B N 1
ATOM 4101 C CA A GLN A 1 332 ? 37.791 31.302 -17.906 0.43 15.39 357 GLN B CA 1
ATOM 4102 C CA B GLN A 1 332 ? 37.797 31.282 -17.947 0.57 15.93 357 GLN B CA 1
ATOM 4103 C C A GLN A 1 332 ? 37.128 30.045 -17.349 0.43 15.61 357 GLN B C 1
ATOM 4104 C C B GLN A 1 332 ? 37.124 30.116 -17.241 0.57 13.07 357 GLN B C 1
ATOM 4105 O O A GLN A 1 332 ? 35.927 29.852 -17.487 0.43 15.38 357 GLN B O 1
ATOM 4106 O O B GLN A 1 332 ? 35.899 30.067 -17.182 0.57 13.71 357 GLN B O 1
ATOM 4133 N N . MET A 1 333 ? 37.893 29.185 -16.680 1.00 14.01 358 MET B N 1
ATOM 4134 C CA . MET A 1 333 ? 37.330 27.927 -16.218 1.00 13.75 358 MET B CA 1
ATOM 4135 C C . MET A 1 333 ? 36.572 28.010 -14.894 1.00 14.34 358 MET B C 1
ATOM 4136 O O . MET A 1 333 ? 35.771 27.102 -14.607 1.00 15.50 358 MET B O 1
ATOM 4151 N N . TYR A 1 334 ? 36.821 29.033 -14.075 1.00 14.68 359 TYR B N 1
ATOM 4152 C CA . TYR A 1 334 ? 36.344 29.064 -12.696 1.00 14.79 359 TYR B CA 1
ATOM 4153 C C . TYR A 1 334 ? 35.951 30.455 -12.281 1.00 15.19 359 TYR B C 1
ATOM 4154 O O . TYR A 1 334 ? 36.648 31.404 -12.589 1.00 16.70 359 TYR B O 1
ATOM 4172 N N . GLY A 1 335 ? 34.863 30.563 -11.547 1.00 15.58 360 GLY B N 1
ATOM 4173 C CA . GLY A 1 335 ? 34.481 31.830 -10.949 1.00 17.62 360 GLY B CA 1
ATOM 4174 C C . GLY A 1 335 ? 33.001 32.071 -10.777 1.00 17.26 360 GLY B C 1
ATOM 4175 O O . GLY A 1 335 ? 32.640 32.833 -9.876 1.00 19.13 360 GLY B O 1
ATOM 4179 N N . VAL A 1 336 ? 32.158 31.459 -11.563 1.00 16.22 361 VAL B N 1
ATOM 4180 C CA . VAL A 1 336 ? 30.704 31.585 -11.412 1.00 15.71 361 VAL B CA 1
ATOM 4181 C C . VAL A 1 336 ? 30.208 30.538 -10.439 1.00 16.61 361 VAL B C 1
ATOM 4182 O O . VAL A 1 336 ? 30.516 29.346 -10.566 1.00 17.18 361 VAL B O 1
ATOM 4195 N N . ALA A 1 337 ? 29.419 30.964 -9.467 1.00 17.03 362 ALA B N 1
ATOM 4196 C CA . ALA A 1 337 ? 29.167 30.142 -8.297 1.00 17.10 362 ALA B CA 1
ATOM 4197 C C . ALA A 1 337 ? 27.777 29.519 -8.290 1.00 18.62 362 ALA B C 1
ATOM 4198 O O . ALA A 1 337 ? 27.463 28.745 -7.362 1.00 17.78 362 ALA B O 1
ATOM 4205 N N . THR A 1 338 ? 26.968 29.773 -9.315 1.00 18.61 363 THR B N 1
ATOM 4206 C CA . THR A 1 338 ? 25.612 29.239 -9.357 1.00 18.44 363 THR B CA 1
ATOM 4207 C C . THR A 1 338 ? 25.256 28.930 -10.808 1.00 19.36 363 THR B C 1
ATOM 4208 O O . THR A 1 338 ? 25.490 29.762 -11.698 1.00 19.39 363 THR B O 1
ATOM 4219 N N . VAL A 1 339 ? 24.628 27.788 -11.034 1.00 17.68 364 VAL B N 1
ATOM 4220 C CA . VAL A 1 339 ? 24.052 27.417 -12.329 1.00 16.92 364 VAL B CA 1
ATOM 4221 C C . VAL A 1 339 ? 22.669 26.881 -12.064 1.00 17.67 364 VAL B C 1
ATOM 4222 O O . VAL A 1 339 ? 22.506 25.970 -11.247 1.00 19.26 364 VAL B O 1
ATOM 4235 N N . ASP A 1 340 ? 21.675 27.452 -12.712 1.00 19.68 365 ASP B N 1
ATOM 4236 C CA . ASP A 1 340 ? 20.298 26.975 -12.533 1.00 21.68 365 ASP B CA 1
ATOM 4237 C C . ASP A 1 340 ? 19.916 26.913 -11.043 1.00 22.16 365 ASP B C 1
ATOM 4238 O O . ASP A 1 340 ? 19.199 26.013 -10.595 1.00 23.50 365 ASP B O 1
ATOM 4247 N N . GLY A 1 341 ? 20.366 27.912 -10.283 1.00 22.23 366 GLY B N 1
ATOM 4248 C CA . GLY A 1 341 ? 20.087 28.004 -8.872 1.00 21.97 366 GLY B CA 1
ATOM 4249 C C . GLY A 1 341 ? 20.842 27.032 -8.000 1.00 20.57 366 GLY B C 1
ATOM 4250 O O . GLY A 1 341 ? 20.655 27.051 -6.778 1.00 24.00 366 GLY B O 1
ATOM 4254 N N . VAL A 1 342 ? 21.790 26.289 -8.531 1.00 19.91 367 VAL B N 1
ATOM 4255 C CA . VAL A 1 342 ? 22.506 25.279 -7.774 1.00 18.28 367 VAL B CA 1
ATOM 4256 C C . VAL A 1 342 ? 23.904 25.794 -7.489 1.00 17.95 367 VAL B C 1
ATOM 4257 O O . VAL A 1 342 ? 24.653 26.154 -8.418 1.00 17.28 367 VAL B O 1
ATOM 4270 N N . ASP A 1 343 ? 24.267 25.796 -6.201 1.00 17.36 368 ASP B N 1
ATOM 4271 C CA . ASP A 1 343 ? 25.558 26.310 -5.767 1.00 16.73 368 ASP B CA 1
ATOM 4272 C C . ASP A 1 343 ? 26.711 25.436 -6.164 1.00 16.90 368 ASP B C 1
ATOM 4273 O O . ASP A 1 343 ? 26.616 24.206 -6.187 1.00 17.29 368 ASP B O 1
ATOM 4282 N N . ALA A 1 344 ? 27.839 26.108 -6.423 1.00 15.95 369 ALA B N 1
ATOM 4283 C CA . ALA A 1 344 ? 29.053 25.445 -6.863 1.00 15.26 369 ALA B CA 1
ATOM 4284 C C . ALA A 1 344 ? 29.565 24.343 -5.948 1.00 15.33 369 ALA B C 1
ATOM 4285 O O . ALA A 1 344 ? 30.239 23.428 -6.435 1.00 15.69 369 ALA B O 1
ATOM 4292 N N . LYS A 1 345 ? 29.276 24.370 -4.640 1.00 15.40 370 LYS B N 1
ATOM 4293 C CA . LYS A 1 345 ? 29.725 23.251 -3.798 1.00 15.82 370 LYS B CA 1
ATOM 4294 C C . LYS A 1 345 ? 29.187 21.911 -4.310 1.00 16.47 370 LYS B C 1
ATOM 4295 O O . LYS A 1 345 ? 29.804 20.850 -4.080 1.00 15.83 370 LYS B O 1
ATOM 4314 N N . GLU A 1 346 ? 28.057 21.935 -5.006 1.00 15.86 371 GLU B N 1
ATOM 4315 C CA . GLU A 1 346 ? 27.432 20.715 -5.499 1.00 17.30 371 GLU B CA 1
ATOM 4316 C C . GLU A 1 346 ? 28.101 20.211 -6.772 1.00 15.87 371 GLU B C 1
ATOM 4317 O O . GLU A 1 346 ? 27.778 19.091 -7.196 1.00 18.07 371 GLU B O 1
ATOM 4329 N N . TRP A 1 347 ? 28.926 21.012 -7.461 1.00 14.28 372 TRP B N 1
ATOM 4330 C CA . TRP A 1 347 ? 29.467 20.612 -8.763 1.00 14.14 372 TRP B CA 1
ATOM 4331 C C . TRP A 1 347 ? 30.937 20.951 -9.004 1.00 16.13 372 TRP B C 1
ATOM 4332 O O . TRP A 1 347 ? 31.428 20.662 -10.095 1.00 15.91 372 TRP B O 1
ATOM 4353 N N A ILE A 1 348 ? 31.647 21.585 -8.059 0.79 13.46 373 ILE B N 1
ATOM 4354 N N B ILE A 1 348 ? 31.659 21.504 -8.016 0.21 15.70 373 ILE B N 1
ATOM 4355 C CA A ILE A 1 348 ? 33.109 21.694 -8.073 0.79 13.08 373 ILE B CA 1
ATOM 4356 C CA B ILE A 1 348 ? 33.114 21.682 -8.082 0.21 15.25 373 ILE B CA 1
ATOM 4357 C C A ILE A 1 348 ? 33.604 20.962 -6.819 0.79 13.58 373 ILE B C 1
ATOM 4358 C C B ILE A 1 348 ? 33.722 21.013 -6.850 0.21 15.63 373 ILE B C 1
ATOM 4359 O O A ILE A 1 348 ? 33.494 21.489 -5.694 0.79 14.45 373 ILE B O 1
ATOM 4360 O O B ILE A 1 348 ? 33.825 21.625 -5.780 0.21 14.33 373 ILE B O 1
ATOM 4391 N N . ASP A 1 349 ? 34.167 19.765 -7.004 1.00 12.96 374 ASP B N 1
ATOM 4392 C CA . ASP A 1 349 ? 34.680 19.020 -5.881 1.00 12.32 374 ASP B CA 1
ATOM 4393 C C . ASP A 1 349 ? 36.052 19.500 -5.446 1.00 12.97 374 ASP B C 1
ATOM 4394 O O . ASP A 1 349 ? 36.337 19.510 -4.230 1.00 13.85 374 ASP B O 1
ATOM 4404 N N . ILE A 1 350 ? 36.915 19.863 -6.393 1.00 12.03 375 ILE B N 1
ATOM 4405 C CA . ILE A 1 350 ? 38.281 20.290 -6.110 1.00 11.84 375 ILE B CA 1
ATOM 4406 C C . ILE A 1 350 ? 38.619 21.371 -7.119 1.00 11.82 375 ILE B C 1
ATOM 4407 O O . ILE A 1 350 ? 38.381 21.178 -8.322 1.00 12.99 375 ILE B O 1
ATOM 4423 N N . VAL A 1 351 ? 39.241 22.452 -6.651 1.00 12.51 376 VAL B N 1
ATOM 4424 C CA . VAL A 1 351 ? 39.813 23.477 -7.529 1.00 12.88 376 VAL B CA 1
ATOM 4425 C C . VAL A 1 351 ? 41.293 23.615 -7.172 1.00 12.50 376 VAL B C 1
ATOM 4426 O O . VAL A 1 351 ? 41.670 23.754 -5.997 1.00 12.84 376 VAL B O 1
ATOM 4439 N N . VAL A 1 352 ? 42.147 23.574 -8.189 1.00 12.88 377 VAL B N 1
ATOM 4440 C CA . VAL A 1 352 ? 43.590 23.715 -8.024 1.00 13.83 377 VAL B CA 1
ATOM 4441 C C . VAL A 1 352 ? 44.053 24.946 -8.777 1.00 13.64 377 VAL B C 1
ATOM 4442 O O . VAL A 1 352 ? 43.632 25.170 -9.931 1.00 14.18 377 VAL B O 1
ATOM 4455 N N . ALA A 1 353 ? 45.031 25.654 -8.207 1.00 13.96 378 ALA B N 1
ATOM 4456 C CA . ALA A 1 353 ? 45.423 26.935 -8.753 1.00 13.76 378 ALA B CA 1
ATOM 4457 C C . ALA A 1 353 ? 46.750 26.814 -9.469 1.00 14.10 378 ALA B C 1
ATOM 4458 O O . ALA A 1 353 ? 47.413 25.785 -9.423 1.00 14.14 378 ALA B O 1
ATOM 4465 N N . ASN A 1 354 ? 47.118 27.866 -10.179 1.00 14.01 379 ASN B N 1
ATOM 4466 C CA . ASN A 1 354 ? 48.401 27.931 -10.882 1.00 14.37 379 ASN B CA 1
ATOM 4467 C C . ASN A 1 354 ? 49.562 27.844 -9.878 1.00 15.60 379 ASN B C 1
ATOM 4468 O O . ASN A 1 354 ? 49.450 28.188 -8.686 1.00 16.05 379 ASN B O 1
ATOM 4479 N N . TYR A 1 355 ? 50.705 27.381 -10.405 1.00 15.24 380 TYR B N 1
ATOM 4480 C CA . TYR A 1 355 ? 51.909 27.216 -9.606 1.00 16.30 380 TYR B CA 1
ATOM 4481 C C . TYR A 1 355 ? 52.231 28.556 -8.938 1.00 16.28 380 TYR B C 1
ATOM 4482 O O . TYR A 1 355 ? 52.301 29.596 -9.598 1.00 17.59 380 TYR B O 1
ATOM 4500 N N . GLY A 1 356 ? 52.456 28.528 -7.621 1.00 17.77 381 GLY B N 1
ATOM 4501 C CA . GLY A 1 356 ? 52.769 29.711 -6.855 1.00 20.00 381 GLY B CA 1
ATOM 4502 C C . GLY A 1 356 ? 51.587 30.391 -6.219 1.00 23.24 381 GLY B C 1
ATOM 4503 O O . GLY A 1 356 ? 51.781 31.353 -5.461 1.00 26.37 381 GLY B O 1
ATOM 4507 N N . SER A 1 357 ? 50.363 29.948 -6.507 1.00 18.84 382 SER B N 1
ATOM 4508 C CA . SER A 1 357 ? 49.157 30.535 -5.951 1.00 19.01 382 SER B CA 1
ATOM 4509 C C . SER A 1 357 ? 48.402 29.500 -5.129 1.00 16.88 382 SER B C 1
ATOM 4510 O O . SER A 1 357 ? 48.618 28.288 -5.264 1.00 18.84 382 SER B O 1
ATOM 4518 N N . ALA A 1 358 ? 47.472 29.967 -4.297 1.00 19.91 383 ALA B N 1
ATOM 4519 C CA . ALA A 1 358 ? 46.495 29.101 -3.629 1.00 18.18 383 ALA B CA 1
ATOM 4520 C C . ALA A 1 358 ? 45.126 29.303 -4.284 1.00 18.78 383 ALA B C 1
ATOM 4521 O O . ALA A 1 358 ? 44.779 30.408 -4.728 1.00 22.61 383 ALA B O 1
ATOM 4529 N N . ALA A 1 359 ? 44.337 28.232 -4.401 1.00 16.07 384 ALA B N 1
ATOM 4530 C CA . ALA A 1 359 ? 42.975 28.338 -4.906 1.00 15.46 384 ALA B CA 1
ATOM 4531 C C . ALA A 1 359 ? 42.068 28.998 -3.867 1.00 15.18 384 ALA B C 1
ATOM 4532 O O . ALA A 1 359 ? 42.348 28.954 -2.679 1.00 16.92 384 ALA B O 1
ATOM 4539 N N . TYR A 1 360 ? 40.914 29.498 -4.318 1.00 15.87 385 TYR B N 1
ATOM 4540 C CA . TYR A 1 360 ? 39.977 30.147 -3.429 1.00 15.91 385 TYR B CA 1
ATOM 4541 C C . TYR A 1 360 ? 38.603 29.545 -3.680 1.00 14.13 385 TYR B C 1
ATOM 4542 O O . TYR A 1 360 ? 38.278 29.169 -4.812 1.00 15.12 385 TYR B O 1
ATOM 4560 N N . PRO A 1 361 ? 37.761 29.493 -2.645 1.00 15.87 386 PRO B N 1
ATOM 4561 C CA . PRO A 1 361 ? 36.391 28.961 -2.786 1.00 17.08 386 PRO B CA 1
ATOM 4562 C C . PRO A 1 361 ? 35.403 29.995 -3.300 1.00 17.31 386 PRO B C 1
ATOM 4563 O O . PRO A 1 361 ? 35.566 31.199 -3.054 1.00 18.71 386 PRO B O 1
ATOM 4574 N N . ILE A 1 362 ? 34.342 29.508 -3.950 1.00 17.37 387 ILE B N 1
ATOM 4575 C CA . ILE A 1 362 ? 33.197 30.344 -4.308 1.00 17.73 387 ILE B CA 1
ATOM 4576 C C . ILE A 1 362 ? 31.908 29.701 -3.804 1.00 17.73 387 ILE B C 1
ATOM 4577 O O . ILE A 1 362 ? 31.861 28.525 -3.489 1.00 18.12 387 ILE B O 1
ATOM 4593 N N . GLY A 1 363 ? 30.835 30.470 -3.782 1.00 19.38 388 GLY B N 1
ATOM 4594 C CA . GLY A 1 363 ? 29.586 29.915 -3.288 1.00 20.21 388 GLY B CA 1
ATOM 4595 C C . GLY A 1 363 ? 29.707 29.425 -1.866 1.00 18.44 388 GLY B C 1
ATOM 4596 O O . GLY A 1 363 ? 30.261 30.117 -1.006 1.00 21.66 388 GLY B O 1
ATOM 4600 N N A GLN A 1 364 ? 29.197 28.232 -1.596 0.49 19.23 389 GLN B N 1
ATOM 4601 N N B GLN A 1 364 ? 29.166 28.230 -1.605 0.51 19.75 389 GLN B N 1
ATOM 4602 C CA A GLN A 1 364 ? 29.293 27.652 -0.267 0.49 18.80 389 GLN B CA 1
ATOM 4603 C CA B GLN A 1 364 ? 29.244 27.612 -0.287 0.51 19.53 389 GLN B CA 1
ATOM 4604 C C A GLN A 1 364 ? 30.494 26.739 -0.130 0.49 18.35 389 GLN B C 1
ATOM 4605 C C B GLN A 1 364 ? 30.536 26.840 -0.080 0.51 16.84 389 GLN B C 1
ATOM 4606 O O A GLN A 1 364 ? 30.587 25.993 0.842 0.49 18.13 389 GLN B O 1
ATOM 4607 O O B GLN A 1 364 ? 30.724 26.268 0.999 0.51 20.14 389 GLN B O 1
ATOM 4634 N N . MET A 1 365 ? 31.414 26.762 -1.097 1.00 16.33 390 MET B N 1
ATOM 4635 C CA . MET A 1 365 ? 32.632 25.999 -0.920 1.00 16.00 390 MET B CA 1
ATOM 4636 C C . MET A 1 365 ? 33.464 26.638 0.184 1.00 17.71 390 MET B C 1
ATOM 4637 O O . MET A 1 365 ? 33.265 27.791 0.570 1.00 18.27 390 MET B O 1
ATOM 4652 N N . THR A 1 366 ? 34.362 25.846 0.745 1.00 17.49 391 THR B N 1
ATOM 4653 C CA . THR A 1 366 ? 35.375 26.297 1.694 1.00 17.69 391 THR B CA 1
ATOM 4654 C C . THR A 1 366 ? 36.751 26.005 1.125 1.00 15.93 391 THR B C 1
ATOM 4655 O O . THR A 1 366 ? 36.902 25.364 0.086 1.00 15.80 391 THR B O 1
ATOM 4666 N N A LYS A 1 367 ? 37.789 26.414 1.845 0.57 18.48 392 LYS B N 1
ATOM 4667 N N B LYS A 1 367 ? 37.786 26.415 1.850 0.43 18.48 392 LYS B N 1
ATOM 4668 C CA A LYS A 1 367 ? 39.143 26.070 1.447 0.57 17.65 392 LYS B CA 1
ATOM 4669 C CA B LYS A 1 367 ? 39.145 26.077 1.464 0.43 17.67 392 LYS B CA 1
ATOM 4670 C C A LYS A 1 367 ? 39.414 24.570 1.504 0.57 17.22 392 LYS B C 1
ATOM 4671 C C B LYS A 1 367 ? 39.417 24.576 1.512 0.43 17.23 392 LYS B C 1
ATOM 4672 O O A LYS A 1 367 ? 40.425 24.134 0.950 0.57 16.41 392 LYS B O 1
ATOM 4673 O O B LYS A 1 367 ? 40.427 24.141 0.955 0.43 16.41 392 LYS B O 1
ATOM 4710 N N . LYS A 1 368 ? 38.550 23.781 2.135 1.00 17.87 393 LYS B N 1
ATOM 4711 C CA . LYS A 1 368 ? 38.711 22.329 2.051 1.00 17.53 393 LYS B CA 1
ATOM 4712 C C . LYS A 1 368 ? 38.627 21.812 0.627 1.00 16.19 393 LYS B C 1
ATOM 4713 O O . LYS A 1 368 ? 39.182 20.726 0.349 1.00 16.04 393 LYS B O 1
ATOM 4733 N N . GLN A 1 369 ? 37.969 22.524 -0.286 1.00 15.67 394 GLN B N 1
ATOM 4734 C CA . GLN A 1 369 ? 37.900 22.129 -1.696 1.00 14.54 394 GLN B CA 1
ATOM 4735 C C . GLN A 1 369 ? 39.025 22.725 -2.509 1.00 14.18 394 GLN B C 1
ATOM 4736 O O . GLN A 1 369 ? 39.034 22.563 -3.749 1.00 14.82 394 GLN B O 1
ATOM 4750 N N . CYS A 1 370 ? 39.995 23.374 -1.874 1.00 14.15 395 CYS B N 1
ATOM 4751 C CA . CYS A 1 370 ? 41.005 24.165 -2.564 1.00 14.55 395 CYS B CA 1
ATOM 4752 C C . CYS A 1 370 ? 42.426 23.700 -2.291 1.00 13.64 395 CYS B C 1
ATOM 4753 O O . CYS A 1 370 ? 42.752 23.242 -1.202 1.00 14.21 395 CYS B O 1
ATOM 4761 N N . SER A 1 371 ? 43.278 23.844 -3.309 1.00 14.55 396 SER B N 1
ATOM 4762 C CA . SER A 1 371 ? 44.716 23.682 -3.135 1.00 14.15 396 SER B CA 1
ATOM 4763 C C . SER A 1 371 ? 45.348 24.858 -2.404 1.00 14.14 396 SER B C 1
ATOM 4764 O O . SER A 1 371 ? 45.028 26.010 -2.674 1.00 14.77 396 SER B O 1
ATOM 4772 N N . GLY A 1 372 ? 46.281 24.563 -1.513 1.00 14.83 397 GLY B N 1
ATOM 4773 C CA . GLY A 1 372 ? 47.080 25.579 -0.830 1.00 15.72 397 GLY B CA 1
ATOM 4774 C C . GLY A 1 372 ? 48.477 25.767 -1.402 1.00 15.08 397 GLY B C 1
ATOM 4775 O O . GLY A 1 372 ? 49.178 26.721 -1.048 1.00 17.12 397 GLY B O 1
ATOM 4779 N N . ILE A 1 373 ? 48.891 24.864 -2.289 1.00 14.59 398 ILE B N 1
ATOM 4780 C CA . ILE A 1 373 ? 50.178 24.921 -2.978 1.00 15.29 398 ILE B CA 1
ATOM 4781 C C . ILE A 1 373 ? 49.981 24.166 -4.281 1.00 13.90 398 ILE B C 1
ATOM 4782 O O . ILE A 1 373 ? 49.237 23.190 -4.343 1.00 13.84 398 ILE B O 1
ATOM 4798 N N . SER A 1 374 ? 50.652 24.628 -5.320 1.00 13.83 399 SER B N 1
ATOM 4799 C CA . SER A 1 374 ? 50.759 23.968 -6.620 1.00 14.47 399 SER B CA 1
ATOM 4800 C C . SER A 1 374 ? 52.219 23.958 -7.021 1.00 14.30 399 SER B C 1
ATOM 4801 O O . SER A 1 374 ? 52.788 24.998 -7.381 1.00 15.84 399 SER B O 1
ATOM 4809 N N . MET A 1 375 ? 52.750 22.747 -7.192 1.00 13.75 400 MET B N 1
ATOM 4810 C CA . MET A 1 375 ? 54.174 22.563 -7.447 1.00 14.57 400 MET B CA 1
ATOM 4811 C C . MET A 1 375 ? 54.368 22.083 -8.878 1.00 13.62 400 MET B C 1
ATOM 4812 O O . MET A 1 375 ? 53.825 21.041 -9.271 1.00 13.70 400 MET B O 1
ATOM 4826 N N A GLU A 1 376 ? 55.137 22.846 -9.657 0.25 13.92 401 GLU B N 1
ATOM 4827 N N B GLU A 1 376 ? 55.150 22.838 -9.653 0.75 14.01 401 GLU B N 1
ATOM 4828 C CA A GLU A 1 376 ? 55.508 22.462 -11.024 0.25 14.45 401 GLU B CA 1
ATOM 4829 C CA B GLU A 1 376 ? 55.495 22.471 -11.040 0.75 14.23 401 GLU B CA 1
ATOM 4830 C C A GLU A 1 376 ? 56.765 21.615 -10.892 0.25 14.68 401 GLU B C 1
ATOM 4831 C C B GLU A 1 376 ? 56.753 21.618 -10.915 0.75 14.40 401 GLU B C 1
ATOM 4832 O O A GLU A 1 376 ? 57.866 22.138 -10.666 0.25 15.19 401 GLU B O 1
ATOM 4833 O O B GLU A 1 376 ? 57.854 22.138 -10.642 0.75 15.18 401 GLU B O 1
ATOM 4856 N N . PHE A 1 377 ? 56.604 20.294 -10.949 1.00 13.90 402 PHE B N 1
ATOM 4857 C CA . PHE A 1 377 ? 57.728 19.409 -10.672 1.00 14.23 402 PHE B CA 1
ATOM 4858 C C . PHE A 1 377 ? 58.706 19.299 -11.831 1.00 14.99 402 PHE B C 1
ATOM 4859 O O . PHE A 1 377 ? 59.844 18.882 -11.609 1.00 16.08 402 PHE B O 1
ATOM 4877 N N . ASN A 1 378 ? 58.307 19.656 -13.048 1.00 15.18 403 ASN B N 1
ATOM 4878 C CA . ASN A 1 378 ? 59.237 19.632 -14.181 1.00 16.17 403 ASN B CA 1
ATOM 4879 C C . ASN A 1 378 ? 60.045 20.923 -14.276 1.00 17.22 403 ASN B C 1
ATOM 4880 O O . ASN A 1 378 ? 61.233 20.872 -14.594 1.00 19.00 403 ASN B O 1
ATOM 4891 N N . LEU A 1 379 ? 59.399 22.078 -14.082 1.00 17.16 404 LEU B N 1
ATOM 4892 C CA . LEU A 1 379 ? 60.077 23.365 -14.182 1.00 18.31 404 LEU B CA 1
ATOM 4893 C C . LEU A 1 379 ? 60.560 23.945 -12.885 1.00 18.44 404 LEU B C 1
ATOM 4894 O O . LEU A 1 379 ? 61.444 24.796 -12.922 1.00 22.17 404 LEU B O 1
ATOM 4910 N N . GLY A 1 380 ? 60.036 23.557 -11.766 1.00 18.33 405 GLY B N 1
ATOM 4911 C CA . GLY A 1 380 ? 60.634 23.868 -10.499 1.00 19.43 405 GLY B CA 1
ATOM 4912 C C . GLY A 1 380 ? 59.872 24.844 -9.665 1.00 21.16 405 GLY B C 1
ATOM 4913 O O . GLY A 1 380 ? 60.218 25.017 -8.481 1.00 24.13 405 GLY B O 1
ATOM 4917 N N . GLY A 1 381 ? 58.968 25.580 -10.238 1.00 20.04 406 GLY B N 1
ATOM 4918 C CA . GLY A 1 381 ? 58.270 26.634 -9.512 1.00 23.49 406 GLY B CA 1
ATOM 4919 C C . GLY A 1 381 ? 57.163 26.127 -8.577 1.00 18.21 406 GLY B C 1
ATOM 4920 O O . GLY A 1 381 ? 56.720 25.001 -8.652 1.00 17.40 406 GLY B O 1
ATOM 4924 N N . GLY A 1 382 ? 56.717 27.023 -7.679 1.00 19.17 407 GLY B N 1
ATOM 4925 C CA . GLY A 1 382 ? 55.575 26.791 -6.841 1.00 19.75 407 GLY B CA 1
ATOM 4926 C C . GLY A 1 382 ? 55.897 26.442 -5.405 1.00 20.09 407 GLY B C 1
ATOM 4927 O O . GLY A 1 382 ? 54.969 26.263 -4.603 1.00 22.57 407 GLY B O 1
ATOM 4931 N N . GLY A 1 383 ? 57.170 26.260 -5.076 1.00 19.92 408 GLY B N 1
ATOM 4932 C CA . GLY A 1 383 ? 57.599 26.041 -3.695 1.00 20.59 408 GLY B CA 1
ATOM 4933 C C . GLY A 1 383 ? 57.663 24.585 -3.317 1.00 18.11 408 GLY B C 1
ATOM 4934 O O . GLY A 1 383 ? 57.629 23.706 -4.149 1.00 18.17 408 GLY B O 1
ATOM 4938 N N A SER A 1 384 ? 57.818 24.348 -2.019 0.92 19.69 409 SER B N 1
ATOM 4939 N N B SER A 1 384 ? 57.792 24.339 -2.015 0.08 17.98 409 SER B N 1
ATOM 4940 C CA A SER A 1 384 ? 57.989 22.996 -1.494 0.92 18.98 409 SER B CA 1
ATOM 4941 C CA B SER A 1 384 ? 58.005 22.997 -1.493 0.08 17.72 409 SER B CA 1
ATOM 4942 C C A SER A 1 384 ? 56.982 22.691 -0.404 0.92 18.29 409 SER B C 1
ATOM 4943 C C B SER A 1 384 ? 57.009 22.693 -0.384 0.08 17.11 409 SER B C 1
ATOM 4944 O O A SER A 1 384 ? 56.541 23.586 0.317 0.92 19.24 409 SER B O 1
ATOM 4945 O O B SER A 1 384 ? 56.553 23.587 0.330 0.08 17.34 409 SER B O 1
ATOM 4960 N N . LEU A 1 385 ? 56.689 21.409 -0.244 1.00 17.98 410 LEU B N 1
ATOM 4961 C CA . LEU A 1 385 ? 55.788 20.929 0.800 1.00 18.83 410 LEU B CA 1
ATOM 4962 C C . LEU A 1 385 ? 56.593 20.659 2.060 1.00 17.87 410 LEU B C 1
ATOM 4963 O O . LEU A 1 385 ? 56.768 19.533 2.519 1.00 18.84 410 LEU B O 1
ATOM 4980 N N . SER A 1 386 ? 57.116 21.746 2.616 1.00 18.69 411 SER B N 1
ATOM 4981 C CA . SER A 1 386 ? 57.927 21.698 3.816 1.00 20.54 411 SER B CA 1
ATOM 4982 C C . SER A 1 386 ? 57.072 21.604 5.075 1.00 20.41 411 SER B C 1
ATOM 4983 O O . SER A 1 386 ? 55.849 21.753 5.030 1.00 20.54 411 SER B O 1
ATOM 4991 N N . ALA A 1 387 ? 57.732 21.358 6.218 1.00 20.24 412 ALA B N 1
ATOM 4992 C CA . ALA A 1 387 ? 57.014 21.379 7.485 1.00 19.62 412 ALA B CA 1
ATOM 4993 C C . ALA A 1 387 ? 56.296 22.709 7.696 1.00 20.39 412 ALA B C 1
ATOM 4994 O O . ALA A 1 387 ? 55.118 22.737 8.069 1.00 21.10 412 ALA B O 1
ATOM 5001 N N A SER A 1 388 ? 56.989 23.825 7.436 0.54 22.51 413 SER B N 1
ATOM 5002 N N B SER A 1 388 ? 57.008 23.820 7.497 0.46 21.61 413 SER B N 1
ATOM 5003 C CA A SER A 1 388 ? 56.412 25.150 7.661 0.54 22.48 413 SER B CA 1
ATOM 5004 C CA B SER A 1 388 ? 56.402 25.140 7.643 0.46 21.07 413 SER B CA 1
ATOM 5005 C C A SER A 1 388 ? 55.268 25.445 6.691 0.54 22.59 413 SER B C 1
ATOM 5006 C C B SER A 1 388 ? 55.200 25.295 6.717 0.46 20.68 413 SER B C 1
ATOM 5007 O O A SER A 1 388 ? 54.285 26.097 7.075 0.54 22.04 413 SER B O 1
ATOM 5008 O O B SER A 1 388 ? 54.112 25.685 7.148 0.46 17.93 413 SER B O 1
ATOM 5023 N N . LYS A 1 389 ? 55.376 24.978 5.441 1.00 20.82 414 LYS B N 1
ATOM 5024 C CA . LYS A 1 389 ? 54.296 25.203 4.477 1.00 20.21 414 LYS B CA 1
ATOM 5025 C C . LYS A 1 389 ? 53.088 24.326 4.804 1.00 19.12 414 LYS B C 1
ATOM 5026 O O . LYS A 1 389 ? 51.938 24.802 4.748 1.00 20.01 414 LYS B O 1
ATOM 5046 N N . ALA A 1 390 ? 53.338 23.065 5.178 1.00 18.37 415 ALA B N 1
ATOM 5047 C CA . ALA A 1 390 ? 52.271 22.168 5.595 1.00 19.63 415 ALA B CA 1
ATOM 5048 C C . ALA A 1 390 ? 51.489 22.789 6.747 1.00 19.41 415 ALA B C 1
ATOM 5049 O O . ALA A 1 390 ? 50.262 22.817 6.725 1.00 19.16 415 ALA B O 1
ATOM 5056 N N . GLN A 1 391 ? 52.187 23.303 7.758 1.00 19.63 416 GLN B N 1
ATOM 5057 C CA . GLN A 1 391 ? 51.485 23.892 8.888 1.00 22.43 416 GLN B CA 1
ATOM 5058 C C . GLN A 1 391 ? 50.705 25.138 8.473 1.00 21.36 416 GLN B C 1
ATOM 5059 O O . GLN A 1 391 ? 49.576 25.353 8.934 1.00 21.84 416 GLN B O 1
ATOM 5073 N N A SER A 1 392 ? 51.311 25.983 7.629 0.64 20.30 417 SER B N 1
ATOM 5074 N N B SER A 1 392 ? 51.271 25.973 7.598 0.36 20.12 417 SER B N 1
ATOM 5075 C CA A SER A 1 392 ? 50.606 27.133 7.080 0.64 22.35 417 SER B CA 1
ATOM 5076 C CA B SER A 1 392 ? 50.522 27.147 7.166 0.36 21.96 417 SER B CA 1
ATOM 5077 C C A SER A 1 392 ? 49.293 26.720 6.418 0.64 19.45 417 SER B C 1
ATOM 5078 C C B SER A 1 392 ? 49.286 26.781 6.346 0.36 18.91 417 SER B C 1
ATOM 5079 O O A SER A 1 392 ? 48.238 27.318 6.676 0.64 24.32 417 SER B O 1
ATOM 5080 O O B SER A 1 392 ? 48.267 27.479 6.436 0.36 20.93 417 SER B O 1
ATOM 5095 N N . MET A 1 393 ? 49.340 25.700 5.553 1.00 18.31 418 MET B N 1
ATOM 5096 C CA . MET A 1 393 ? 48.143 25.283 4.820 1.00 18.01 418 MET B CA 1
ATOM 5097 C C . MET A 1 393 ? 47.086 24.701 5.744 1.00 17.72 418 MET B C 1
ATOM 5098 O O . MET A 1 393 ? 45.887 24.971 5.568 1.00 19.01 418 MET B O 1
ATOM 5113 N N . ILE A 1 394 ? 47.504 23.911 6.742 1.00 18.48 419 ILE B N 1
ATOM 5114 C CA . ILE A 1 394 ? 46.540 23.431 7.729 1.00 20.89 419 ILE B CA 1
ATOM 5115 C C . ILE A 1 394 ? 45.892 24.609 8.441 1.00 20.15 419 ILE B C 1
ATOM 5116 O O . ILE A 1 394 ? 44.674 24.650 8.637 1.00 22.49 419 ILE B O 1
ATOM 5132 N N . ASP A 1 395 ? 46.707 25.573 8.891 1.00 21.05 420 ASP B N 1
ATOM 5133 C CA . ASP A 1 395 ? 46.154 26.720 9.610 1.00 22.98 420 ASP B CA 1
ATOM 5134 C C . ASP A 1 395 ? 45.170 27.499 8.743 1.00 23.05 420 ASP B C 1
ATOM 5135 O O . ASP A 1 395 ? 44.216 28.103 9.262 1.00 25.01 420 ASP B O 1
ATOM 5144 N N . GLY A 1 396 ? 45.417 27.547 7.436 1.00 22.63 421 GLY B N 1
ATOM 5145 C CA . GLY A 1 396 ? 44.518 28.231 6.522 1.00 23.03 421 GLY B CA 1
ATOM 5146 C C . GLY A 1 396 ? 43.295 27.447 6.107 1.00 22.86 421 GLY B C 1
ATOM 5147 O O . GLY A 1 396 ? 42.406 28.002 5.462 1.00 23.88 421 GLY B O 1
ATOM 5151 N N . GLY A 1 397 ? 43.211 26.187 6.513 1.00 19.83 422 GLY B N 1
ATOM 5152 C CA . GLY A 1 397 ? 42.066 25.360 6.197 1.00 20.83 422 GLY B CA 1
ATOM 5153 C C . GLY A 1 397 ? 42.046 24.778 4.799 1.00 18.51 422 GLY B C 1
ATOM 5154 O O . GLY A 1 397 ? 40.983 24.321 4.349 1.00 20.16 422 GLY B O 1
ATOM 5158 N N . TYR A 1 398 ? 43.185 24.720 4.114 1.00 17.24 423 TYR B N 1
ATOM 5159 C CA . TYR A 1 398 ? 43.229 24.140 2.777 1.00 15.37 423 TYR B CA 1
ATOM 5160 C C . TYR A 1 398 ? 43.104 22.627 2.804 1.00 17.04 423 TYR B C 1
ATOM 5161 O O . TYR A 1 398 ? 43.643 21.947 3.676 1.00 18.06 423 TYR B O 1
ATOM 5179 N N . GLY A 1 399 ? 42.426 22.093 1.783 1.00 15.16 424 GLY B N 1
ATOM 5180 C CA . GLY A 1 399 ? 42.209 20.662 1.697 1.00 14.46 424 GLY B CA 1
ATOM 5181 C C . GLY A 1 399 ? 43.216 19.898 0.859 1.00 14.58 424 GLY B C 1
ATOM 5182 O O . GLY A 1 399 ? 43.330 18.668 1.012 1.00 14.33 424 GLY B O 1
ATOM 5186 N N . TRP A 1 400 ? 43.945 20.567 -0.040 1.00 13.37 425 TRP B N 1
ATOM 5187 C CA . TRP A 1 400 ? 44.713 19.891 -1.100 1.00 13.17 425 TRP B CA 1
ATOM 5188 C C . TRP A 1 400 ? 46.077 20.523 -1.292 1.00 13.49 425 TRP B C 1
ATOM 5189 O O . TRP A 1 400 ? 46.243 21.746 -1.138 1.00 14.41 425 TRP B O 1
ATOM 5210 N N . PHE A 1 401 ? 47.016 19.701 -1.724 1.00 12.96 426 PHE B N 1
ATOM 5211 C CA . PHE A 1 401 ? 48.249 20.159 -2.336 1.00 12.71 426 PHE B CA 1
ATOM 5212 C C . PHE A 1 401 ? 48.340 19.548 -3.728 1.00 12.88 426 PHE B C 1
ATOM 5213 O O . PHE A 1 401 ? 48.010 18.370 -3.906 1.00 13.35 426 PHE B O 1
ATOM 5230 N N . MET A 1 402 ? 48.774 20.341 -4.701 1.00 13.03 427 MET B N 1
ATOM 5231 C CA . MET A 1 402 ? 48.801 19.922 -6.109 1.00 12.88 427 MET B CA 1
ATOM 5232 C C . MET A 1 402 ? 50.242 19.847 -6.578 1.00 12.32 427 MET B C 1
ATOM 5233 O O . MET A 1 402 ? 51.080 20.677 -6.193 1.00 13.19 427 MET B O 1
ATOM 5247 N N . GLY A 1 403 ? 50.501 18.846 -7.417 1.00 12.83 428 GLY B N 1
ATOM 5248 C CA . GLY A 1 403 ? 51.766 18.698 -8.112 1.00 13.00 428 GLY B CA 1
ATOM 5249 C C . GLY A 1 403 ? 51.516 18.385 -9.573 1.00 13.10 428 GLY B C 1
ATOM 5250 O O . GLY A 1 403 ? 50.464 17.862 -9.949 1.00 13.25 428 GLY B O 1
ATOM 5254 N N . PHE A 1 404 ? 52.461 18.792 -10.408 1.00 13.40 429 PHE B N 1
ATOM 5255 C CA . PHE A 1 404 ? 52.372 18.690 -11.874 1.00 12.98 429 PHE B CA 1
ATOM 5256 C C . PHE A 1 404 ? 53.641 18.193 -12.515 1.00 13.94 429 PHE B C 1
ATOM 5257 O O . PHE A 1 404 ? 54.708 18.783 -12.298 1.00 13.62 429 PHE B O 1
ATOM 5274 N N . ALA A 1 405 ? 53.550 17.139 -13.317 1.00 13.94 430 ALA B N 1
ATOM 5275 C CA . ALA A 1 405 ? 54.575 16.651 -14.241 1.00 14.14 430 ALA B CA 1
ATOM 5276 C C . ALA A 1 405 ? 55.786 16.102 -13.489 1.00 13.11 430 ALA B C 1
ATOM 5277 O O . ALA A 1 405 ? 56.911 16.404 -13.889 1.00 14.45 430 ALA B O 1
ATOM 5284 N N . PRO A 1 406 ? 55.639 15.231 -12.513 1.00 13.32 431 PRO B N 1
ATOM 5285 C CA . PRO A 1 406 ? 56.819 14.545 -11.984 1.00 14.06 431 PRO B CA 1
ATOM 5286 C C . PRO A 1 406 ? 57.332 13.554 -13.017 1.00 14.56 431 PRO B C 1
ATOM 5287 O O . PRO A 1 406 ? 56.563 12.983 -13.792 1.00 14.68 431 PRO B O 1
ATOM 5298 N N . SER A 1 407 ? 58.632 13.281 -13.023 1.00 14.52 432 SER B N 1
ATOM 5299 C CA A SER A 1 407 ? 59.180 12.212 -13.858 0.83 15.09 432 SER B CA 1
ATOM 5300 C CA B SER A 1 407 ? 59.202 12.237 -13.866 0.17 13.59 432 SER B CA 1
ATOM 5301 C C . SER A 1 407 ? 60.301 11.518 -13.096 1.00 14.61 432 SER B C 1
ATOM 5302 O O . SER A 1 407 ? 61.014 12.158 -12.303 1.00 14.97 432 SER B O 1
ATOM 5317 N N . PRO A 1 408 ? 60.507 10.215 -13.340 1.00 14.95 433 PRO B N 1
ATOM 5318 C CA . PRO A 1 408 ? 61.548 9.494 -12.592 1.00 14.77 433 PRO B CA 1
ATOM 5319 C C . PRO A 1 408 ? 62.926 10.128 -12.688 1.00 15.14 433 PRO B C 1
ATOM 5320 O O . PRO A 1 408 ? 63.658 10.159 -11.695 1.00 15.75 433 PRO B O 1
ATOM 5331 N N . ALA A 1 409 ? 63.297 10.676 -13.853 1.00 16.43 434 ALA B N 1
ATOM 5332 C CA . ALA A 1 409 ? 64.599 11.308 -13.988 1.00 18.23 434 ALA B CA 1
ATOM 5333 C C . ALA A 1 409 ? 64.790 12.502 -13.069 1.00 16.63 434 ALA B C 1
ATOM 5334 O O . ALA A 1 409 ? 65.940 12.923 -12.846 1.00 19.03 434 ALA B O 1
ATOM 5341 N N . LYS A 1 410 ? 63.694 13.110 -12.622 1.00 16.25 435 LYS B N 1
ATOM 5342 C CA . LYS A 1 410 ? 63.758 14.258 -11.735 1.00 16.24 435 LYS B CA 1
ATOM 5343 C C . LYS A 1 410 ? 63.307 13.915 -10.329 1.00 14.82 435 LYS B C 1
ATOM 5344 O O . LYS A 1 410 ? 63.024 14.813 -9.522 1.00 15.88 435 LYS B O 1
ATOM 5363 N N . TYR A 1 411 ? 63.293 12.633 -9.951 1.00 13.65 436 TYR B N 1
ATOM 5364 C CA . TYR A 1 411 ? 62.815 12.281 -8.618 1.00 13.63 436 TYR B CA 1
ATOM 5365 C C . TYR A 1 411 ? 63.680 12.905 -7.526 1.00 15.03 436 TYR B C 1
ATOM 5366 O O . TYR A 1 411 ? 63.156 13.189 -6.450 1.00 15.67 436 TYR B O 1
ATOM 5384 N N . GLY A 1 412 ? 64.974 13.098 -7.714 1.00 14.66 437 GLY B N 1
ATOM 5385 C CA . GLY A 1 412 ? 65.736 13.768 -6.686 1.00 15.09 437 GLY B CA 1
ATOM 5386 C C . GLY A 1 412 ? 65.161 15.134 -6.344 1.00 15.99 437 GLY B C 1
ATOM 5387 O O . GLY A 1 412 ? 65.016 15.514 -5.175 1.00 16.66 437 GLY B O 1
ATOM 5391 N N . SER A 1 413 ? 64.858 15.923 -7.380 1.00 15.40 438 SER B N 1
ATOM 5392 C CA . SER A 1 413 ? 64.221 17.228 -7.180 1.00 15.18 438 SER B CA 1
ATOM 5393 C C . SER A 1 413 ? 62.834 17.092 -6.565 1.00 15.24 438 SER B C 1
ATOM 5394 O O . SER A 1 413 ? 62.502 17.799 -5.587 1.00 15.99 438 SER B O 1
ATOM 5402 N N . VAL A 1 414 ? 62.001 16.233 -7.145 1.00 14.07 439 VAL B N 1
ATOM 5403 C CA . VAL A 1 414 ? 60.621 16.105 -6.675 1.00 14.51 439 VAL B CA 1
ATOM 5404 C C . VAL A 1 414 ? 60.597 15.744 -5.187 1.00 15.32 439 VAL B C 1
ATOM 5405 O O . VAL A 1 414 ? 59.901 16.373 -4.381 1.00 15.32 439 VAL B O 1
ATOM 5418 N N . PHE A 1 415 ? 61.350 14.704 -4.804 1.00 14.45 440 PHE B N 1
ATOM 5419 C CA . PHE A 1 415 ? 61.295 14.253 -3.432 1.00 14.37 440 PHE B CA 1
ATOM 5420 C C . PHE A 1 415 ? 61.970 15.232 -2.485 1.00 16.02 440 PHE B C 1
ATOM 5421 O O . PHE A 1 415 ? 61.570 15.339 -1.310 1.00 15.98 440 PHE B O 1
ATOM 5438 N N A SER A 1 416 ? 62.993 15.964 -2.944 0.66 14.80 441 SER B N 1
ATOM 5439 N N B SER A 1 416 ? 62.963 15.980 -2.953 0.34 14.52 441 SER B N 1
ATOM 5440 C CA A SER A 1 416 ? 63.557 17.017 -2.106 0.66 16.38 441 SER B CA 1
ATOM 5441 C CA B SER A 1 416 ? 63.548 16.989 -2.087 0.34 15.82 441 SER B CA 1
ATOM 5442 C C A SER A 1 416 ? 62.458 17.987 -1.682 0.66 15.20 441 SER B C 1
ATOM 5443 C C B SER A 1 416 ? 62.547 18.090 -1.747 0.34 17.29 441 SER B C 1
ATOM 5444 O O A SER A 1 416 ? 62.422 18.425 -0.522 0.66 15.82 441 SER B O 1
ATOM 5445 O O B SER A 1 416 ? 62.724 18.785 -0.733 0.34 19.48 441 SER B O 1
ATOM 5460 N N . ARG A 1 417 ? 61.525 18.279 -2.583 1.00 15.53 442 ARG B N 1
ATOM 5461 C CA . ARG A 1 417 ? 60.482 19.248 -2.335 1.00 17.18 442 ARG B CA 1
ATOM 5462 C C . ARG A 1 417 ? 59.349 18.684 -1.500 1.00 17.89 442 ARG B C 1
ATOM 5463 O O . ARG A 1 417 ? 58.449 19.453 -1.117 1.00 20.44 442 ARG B O 1
ATOM 5485 N N . LEU A 1 418 ? 59.430 17.426 -1.106 1.00 16.11 443 LEU B N 1
ATOM 5486 C CA . LEU A 1 418 ? 58.415 16.779 -0.265 1.00 15.76 443 LEU B CA 1
ATOM 5487 C C . LEU A 1 418 ? 58.994 16.481 1.113 1.00 17.12 443 LEU B C 1
ATOM 5488 O O . LEU A 1 418 ? 58.317 15.843 1.918 1.00 18.20 443 LEU B O 1
ATOM 5504 N N . GLN A 1 419 ? 60.202 16.899 1.428 1.00 17.35 444 GLN B N 1
ATOM 5505 C CA . GLN A 1 419 ? 60.757 16.656 2.753 1.00 17.32 444 GLN B CA 1
ATOM 5506 C C . GLN A 1 419 ? 60.032 17.445 3.834 1.00 19.43 444 GLN B C 1
ATOM 5507 O O . GLN A 1 419 ? 59.649 18.590 3.632 1.00 21.01 444 GLN B O 1
ATOM 5521 N N . GLY A 1 420 ? 59.866 16.825 5.005 1.00 17.81 445 GLY B N 1
ATOM 5522 C CA . GLY A 1 420 ? 59.338 17.516 6.172 1.00 18.49 445 GLY B CA 1
ATOM 5523 C C . GLY A 1 420 ? 57.819 17.656 6.246 1.00 18.19 445 GLY B C 1
ATOM 5524 O O . GLY A 1 420 ? 57.231 17.629 7.341 1.00 20.18 445 GLY B O 1
ATOM 5528 N N . GLY A 1 421 ? 57.161 17.848 5.111 1.00 18.39 446 GLY B N 1
ATOM 5529 C CA . GLY A 1 421 ? 55.736 18.142 5.138 1.00 18.34 446 GLY B CA 1
ATOM 5530 C C . GLY A 1 421 ? 54.893 16.976 5.622 1.00 15.84 446 GLY B C 1
ATOM 5531 O O . GLY A 1 421 ? 53.873 17.162 6.318 1.00 18.00 446 GLY B O 1
ATOM 5535 N N . GLY A 1 422 ? 55.273 15.754 5.259 1.00 16.94 447 GLY B N 1
ATOM 5536 C CA . GLY A 1 422 ? 54.460 14.608 5.612 1.00 17.52 447 GLY B CA 1
ATOM 5537 C C . GLY A 1 422 ? 54.372 14.399 7.102 1.00 17.37 447 GLY B C 1
ATOM 5538 O O . GLY A 1 422 ? 53.331 13.978 7.631 1.00 18.28 447 GLY B O 1
ATOM 5542 N N . GLU A 1 423 ? 55.458 14.670 7.828 1.00 18.95 448 GLU B N 1
ATOM 5543 C CA . GLU A 1 423 ? 55.380 14.557 9.273 1.00 20.59 448 GLU B CA 1
ATOM 5544 C C . GLU A 1 423 ? 54.311 15.477 9.856 1.00 18.93 448 GLU B C 1
ATOM 5545 O O . GLU A 1 423 ? 53.605 15.092 10.797 1.00 22.25 448 GLU B O 1
ATOM 5557 N N . VAL A 1 424 ? 54.178 16.691 9.312 1.00 19.75 449 VAL B N 1
ATOM 5558 C CA . VAL A 1 424 ? 53.191 17.636 9.815 1.00 18.87 449 VAL B CA 1
ATOM 5559 C C . VAL A 1 424 ? 51.787 17.211 9.393 1.00 17.43 449 VAL B C 1
ATOM 5560 O O . VAL A 1 424 ? 50.841 17.258 10.192 1.00 20.47 449 VAL B O 1
ATOM 5573 N N . LEU A 1 425 ? 51.619 16.797 8.127 1.00 17.82 450 LEU B N 1
ATOM 5574 C CA . LEU A 1 425 ? 50.288 16.500 7.607 1.00 17.03 450 LEU B CA 1
ATOM 5575 C C . LEU A 1 425 ? 49.743 15.178 8.120 1.00 17.39 450 LEU B C 1
ATOM 5576 O O . LEU A 1 425 ? 48.536 15.063 8.371 1.00 18.52 450 LEU B O 1
ATOM 5592 N N . TYR A 1 426 ? 50.593 14.188 8.362 1.00 17.09 451 TYR B N 1
ATOM 5593 C CA . TYR A 1 426 ? 50.205 12.792 8.557 1.00 17.19 451 TYR B CA 1
ATOM 5594 C C . TYR A 1 426 ? 50.933 12.095 9.685 1.00 18.77 451 TYR B C 1
ATOM 5595 O O . TYR A 1 426 ? 50.586 10.948 9.982 1.00 21.48 451 TYR B O 1
ATOM 5613 N N . GLY A 1 427 ? 51.926 12.721 10.311 1.00 18.49 452 GLY B N 1
ATOM 5614 C CA . GLY A 1 427 ? 52.759 12.032 11.260 1.00 20.47 452 GLY B CA 1
ATOM 5615 C C . GLY A 1 427 ? 53.717 11.052 10.597 1.00 19.21 452 GLY B C 1
ATOM 5616 O O . GLY A 1 427 ? 54.237 10.169 11.293 1.00 21.35 452 GLY B O 1
ATOM 5620 N N . SER A 1 428 ? 53.971 11.176 9.288 1.00 17.55 453 SER B N 1
ATOM 5621 C CA . SER A 1 428 ? 54.897 10.263 8.610 1.00 17.36 453 SER B CA 1
ATOM 5622 C C . SER A 1 428 ? 55.444 10.974 7.388 1.00 16.51 453 SER B C 1
ATOM 5623 O O . SER A 1 428 ? 54.681 11.406 6.528 1.00 15.90 453 SER B O 1
ATOM 5631 N N . ASN A 1 429 ? 56.764 11.129 7.302 1.00 16.69 454 ASN B N 1
ATOM 5632 C CA . ASN A 1 429 ? 57.360 11.787 6.161 1.00 15.96 454 ASN B CA 1
ATOM 5633 C C . ASN A 1 429 ? 57.264 10.917 4.913 1.00 15.46 454 ASN B C 1
ATOM 5634 O O . ASN A 1 429 ? 57.174 9.683 4.989 1.00 16.28 454 ASN B O 1
ATOM 5645 N N . VAL A 1 430 ? 57.355 11.566 3.746 1.00 14.79 455 VAL B N 1
ATOM 5646 C CA . VAL A 1 430 ? 57.461 10.842 2.481 1.00 14.14 455 VAL B CA 1
ATOM 5647 C C . VAL A 1 430 ? 58.749 10.035 2.465 1.00 15.06 455 VAL B C 1
ATOM 5648 O O . VAL A 1 430 ? 59.824 10.511 2.884 1.00 17.17 455 VAL B O 1
ATOM 5661 N N . ALA A 1 431 ? 58.652 8.779 2.043 1.00 15.27 456 ALA B N 1
ATOM 5662 C CA . ALA A 1 431 ? 59.809 7.900 1.948 1.00 15.90 456 ALA B CA 1
ATOM 5663 C C . ALA A 1 431 ? 60.534 8.110 0.609 1.00 14.37 456 ALA B C 1
ATOM 5664 O O . ALA A 1 431 ? 59.935 8.427 -0.405 1.00 15.62 456 ALA B O 1
ATOM 5671 N N . ALA A 1 432 ? 61.840 7.846 0.633 1.00 16.93 457 ALA B N 1
ATOM 5672 C CA . ALA A 1 432 ? 62.596 7.854 -0.606 1.00 16.85 457 ALA B CA 1
ATOM 5673 C C . ALA A 1 432 ? 62.071 6.794 -1.566 1.00 16.51 457 ALA B C 1
ATOM 5674 O O . ALA A 1 432 ? 61.720 5.697 -1.128 1.00 17.09 457 ALA B O 1
ATOM 5681 N N . PRO A 1 433 ? 62.011 7.084 -2.866 1.00 15.69 458 PRO B N 1
ATOM 5682 C CA . PRO A 1 433 ? 61.495 6.109 -3.826 1.00 16.93 458 PRO B CA 1
ATOM 5683 C C . PRO A 1 433 ? 62.457 4.965 -4.063 1.00 16.00 458 PRO B C 1
ATOM 5684 O O . PRO A 1 433 ? 63.684 5.114 -4.074 1.00 18.07 458 PRO B O 1
ATOM 5695 N N . THR A 1 434 ? 61.893 3.805 -4.260 1.00 15.25 459 THR B N 1
ATOM 5696 C CA . THR A 1 434 ? 62.644 2.609 -4.607 1.00 16.16 459 THR B CA 1
ATOM 5697 C C . THR A 1 434 ? 62.253 2.005 -5.933 1.00 15.72 459 THR B C 1
ATOM 5698 O O . THR A 1 434 ? 63.004 1.155 -6.428 1.00 17.60 459 THR B O 1
ATOM 5709 N N A ILE A 1 435 ? 61.162 2.496 -6.560 0.30 15.44 460 ILE B N 1
ATOM 5710 N N B ILE A 1 435 ? 61.133 2.383 -6.536 0.70 15.39 460 ILE B N 1
ATOM 5711 C CA A ILE A 1 435 ? 60.542 1.937 -7.761 0.30 14.85 460 ILE B CA 1
ATOM 5712 C CA B ILE A 1 435 ? 60.830 1.900 -7.876 0.70 17.57 460 ILE B CA 1
ATOM 5713 C C A ILE A 1 435 ? 60.182 3.060 -8.730 0.30 15.24 460 ILE B C 1
ATOM 5714 C C B ILE A 1 435 ? 60.304 3.040 -8.738 0.70 15.93 460 ILE B C 1
ATOM 5715 O O A ILE A 1 435 ? 59.847 4.175 -8.323 0.30 13.30 460 ILE B O 1
ATOM 5716 O O B ILE A 1 435 ? 59.952 4.116 -8.266 0.70 15.20 460 ILE B O 1
ATOM 5747 N N . PHE A 1 436 ? 60.247 2.763 -10.032 1.00 14.76 461 PHE B N 1
ATOM 5748 C CA . PHE A 1 436 ? 59.656 3.651 -11.023 1.00 13.99 461 PHE B CA 1
ATOM 5749 C C . PHE A 1 436 ? 59.170 2.790 -12.183 1.00 14.95 461 PHE B C 1
ATOM 5750 O O . PHE A 1 436 ? 59.494 1.602 -12.282 1.00 14.87 461 PHE B O 1
ATOM 5768 N N . TYR A 1 437 ? 58.397 3.410 -13.058 1.00 13.89 462 TYR B N 1
ATOM 5769 C CA . TYR A 1 437 ? 57.812 2.762 -14.228 1.00 13.98 462 TYR B CA 1
ATOM 5770 C C . TYR A 1 437 ? 58.209 3.534 -15.476 1.00 14.02 462 TYR B C 1
ATOM 5771 O O . TYR A 1 437 ? 58.221 4.765 -15.484 1.00 14.57 462 TYR B O 1
ATOM 5789 N N . LYS A 1 438 ? 58.472 2.783 -16.523 1.00 14.63 463 LYS B N 1
ATOM 5790 C CA . LYS A 1 438 ? 58.734 3.306 -17.852 1.00 14.82 463 LYS B CA 1
ATOM 5791 C C . LYS A 1 438 ? 57.441 3.499 -18.623 1.00 16.26 463 LYS B C 1
ATOM 5792 O O . LYS A 1 438 ? 56.438 2.839 -18.372 1.00 15.54 463 LYS B O 1
ATOM 5811 N N . LYS A 1 439 ? 57.466 4.386 -19.605 1.00 16.60 464 LYS B N 1
ATOM 5812 C CA . LYS A 1 439 ? 56.259 4.681 -20.371 1.00 16.38 464 LYS B CA 1
ATOM 5813 C C . LYS A 1 439 ? 55.686 3.390 -20.982 1.00 15.81 464 LYS B C 1
ATOM 5814 O O . LYS A 1 439 ? 56.408 2.613 -21.604 1.00 17.05 464 LYS B O 1
ATOM 5833 N N . ASN A 1 440 ? 54.376 3.196 -20.775 1.00 15.67 465 ASN B N 1
ATOM 5834 C CA . ASN A 1 440 ? 53.597 2.120 -21.383 1.00 16.38 465 ASN B CA 1
ATOM 5835 C C . ASN A 1 440 ? 54.004 0.728 -20.924 1.00 17.46 465 ASN B C 1
ATOM 5836 O O . ASN A 1 440 ? 53.579 -0.229 -21.530 1.00 22.60 465 ASN B O 1
ATOM 5847 N N . ASP A 1 441 ? 54.762 0.615 -19.861 1.00 17.03 466 ASP B N 1
ATOM 5848 C CA . ASP A 1 441 ? 55.337 -0.656 -19.415 1.00 17.54 466 ASP B CA 1
ATOM 5849 C C . ASP A 1 441 ? 54.816 -0.901 -18.005 1.00 16.11 466 ASP B C 1
ATOM 5850 O O . ASP A 1 441 ? 54.996 -0.054 -17.143 1.00 15.86 466 ASP B O 1
ATOM 5859 N N . PRO A 1 442 ? 54.134 -2.025 -17.750 1.00 16.97 467 PRO B N 1
ATOM 5860 C CA . PRO A 1 442 ? 53.617 -2.264 -16.386 1.00 17.05 467 PRO B CA 1
ATOM 5861 C C . PRO A 1 442 ? 54.666 -2.757 -15.401 1.00 18.14 467 PRO B C 1
ATOM 5862 O O . PRO A 1 442 ? 54.335 -2.983 -14.215 1.00 17.72 467 PRO B O 1
ATOM 5873 N N . THR A 1 443 ? 55.878 -3.000 -15.827 1.00 18.17 468 THR B N 1
ATOM 5874 C CA . THR A 1 443 ? 56.896 -3.629 -14.978 1.00 18.78 468 THR B CA 1
ATOM 5875 C C . THR A 1 443 ? 57.502 -2.631 -13.998 1.00 18.43 468 THR B C 1
ATOM 5876 O O . THR A 1 443 ? 57.969 -1.573 -14.413 1.00 20.13 468 THR B O 1
ATOM 5887 N N A PRO A 1 444 ? 57.533 -2.918 -12.697 0.59 17.93 469 PRO B N 1
ATOM 5888 N N B PRO A 1 444 ? 57.521 -2.911 -12.691 0.41 17.76 469 PRO B N 1
ATOM 5889 C CA A PRO A 1 444 ? 58.239 -2.027 -11.763 0.59 18.93 469 PRO B CA 1
ATOM 5890 C CA B PRO A 1 444 ? 58.249 -2.018 -11.784 0.41 17.80 469 PRO B CA 1
ATOM 5891 C C A PRO A 1 444 ? 59.748 -2.181 -11.902 0.59 17.05 469 PRO B C 1
ATOM 5892 C C B PRO A 1 444 ? 59.745 -2.192 -11.995 0.41 20.15 469 PRO B C 1
ATOM 5893 O O A PRO A 1 444 ? 60.277 -3.297 -11.810 0.59 23.70 469 PRO B O 1
ATOM 5894 O O B PRO A 1 444 ? 60.247 -3.318 -12.110 0.41 18.51 469 PRO B O 1
ATOM 5915 N N . TYR A 1 445 ? 60.436 -1.080 -12.131 1.00 16.77 470 TYR B N 1
ATOM 5916 C CA . TYR A 1 445 ? 61.891 -1.033 -12.245 1.00 18.12 470 TYR B CA 1
ATOM 5917 C C . TYR A 1 445 ? 62.525 -0.446 -10.996 1.00 17.24 470 TYR B C 1
ATOM 5918 O O . TYR A 1 445 ? 61.918 0.353 -10.285 1.00 17.02 470 TYR B O 1
ATOM 5936 N N . LYS A 1 446 ? 63.798 -0.804 -10.780 1.00 18.99 471 LYS B N 1
ATOM 5937 C CA . LYS A 1 446 ? 64.491 -0.360 -9.574 1.00 20.27 471 LYS B CA 1
ATOM 5938 C C . LYS A 1 446 ? 64.973 1.078 -9.755 1.00 18.20 471 LYS B C 1
ATOM 5939 O O . LYS A 1 446 ? 65.631 1.412 -10.741 1.00 18.90 471 LYS B O 1
ATOM 5958 N N . TYR A 1 447 ? 64.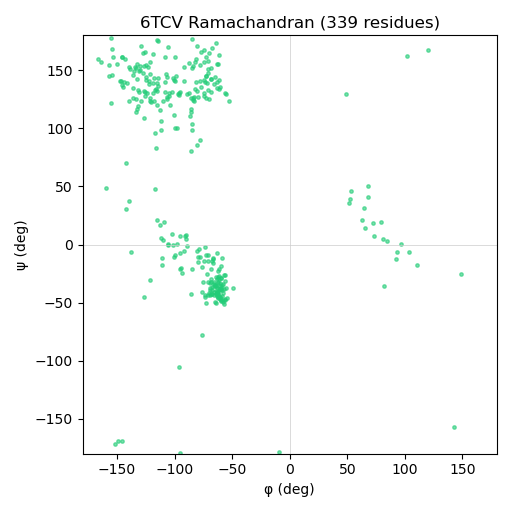596 1.942 -8.793 1.00 17.94 472 TYR B N 1
ATOM 5959 C CA . TYR A 1 447 ? 65.057 3.326 -8.737 1.00 16.74 472 TYR B CA 1
ATOM 5960 C C . TYR A 1 447 ? 66.216 3.433 -7.776 1.00 20.98 472 TYR B C 1
ATOM 5961 O O . TYR A 1 447 ? 66.068 2.993 -6.626 1.00 22.56 472 TYR B O 1
ATOM 5979 N N . PRO A 1 448 ? 67.362 4.042 -8.151 1.00 21.05 473 PRO B N 1
ATOM 5980 C CA . PRO A 1 448 ? 67.601 4.697 -9.439 1.00 22.02 473 PRO B CA 1
ATOM 5981 C C . PRO A 1 448 ? 68.332 3.854 -10.468 1.00 23.78 473 PRO B C 1
ATOM 5982 O O . PRO A 1 448 ? 68.573 4.323 -11.604 1.00 23.20 473 PRO B O 1
ATOM 5993 N N . ASP A 1 449 ? 68.671 2.630 -10.097 1.00 22.17 474 ASP B N 1
ATOM 5994 C CA . ASP A 1 449 ? 69.626 1.838 -10.881 1.00 23.35 474 ASP B CA 1
ATOM 5995 C C . ASP A 1 449 ? 69.200 1.650 -12.336 1.00 26.71 474 ASP B C 1
ATOM 5996 O O . ASP A 1 449 ? 70.055 1.632 -13.238 1.00 28.08 474 ASP B O 1
ATOM 6005 N N . ASP 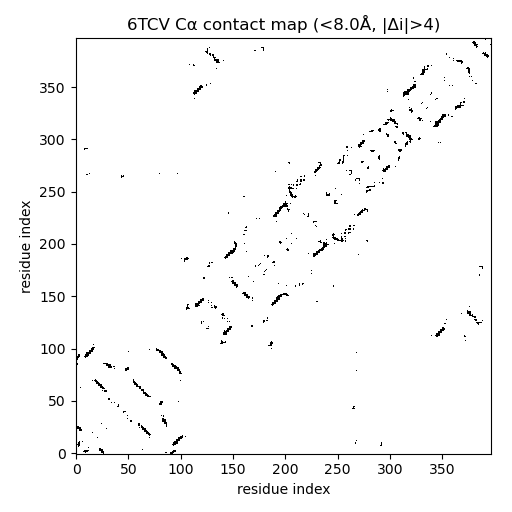A 1 450 ? 67.896 1.449 -12.586 1.00 23.60 475 ASP B N 1
ATOM 6006 C CA . ASP A 1 450 ? 67.356 1.108 -13.913 1.00 23.63 475 ASP B CA 1
ATOM 6007 C C . ASP A 1 450 ? 66.962 2.307 -14.779 1.00 24.01 475 ASP B C 1
ATOM 6008 O O . ASP A 1 450 ? 66.420 2.107 -15.873 1.00 23.76 475 ASP B O 1
ATOM 6017 N N . LEU A 1 451 ? 67.210 3.530 -14.336 1.00 24.56 476 LEU B N 1
ATOM 6018 C CA . LEU A 1 451 ? 66.873 4.706 -15.110 1.00 24.51 476 LEU B CA 1
ATOM 6019 C C . LEU A 1 451 ? 67.506 4.825 -16.494 1.00 31.17 476 LEU B C 1
ATOM 6020 O O . LEU A 1 451 ? 66.815 5.327 -17.393 1.00 32.25 476 LEU B O 1
#

Sequence (397 aa):
YLRDGKSSNLVSKVVELHGEETYATTVKMAKVKIDAAYLETYNKAHNTDFALYPQDLVTFAILTAEVEMTIIRAGEGLQEDKTYAIPVAIDEDAKHCIYLVKDMRNAGDDAYKGEGVMQGYLFFEVNDVNPLNTLSFQLENGKLLWDVVVLFAANINYDAEEAGRPRVQCNPNVQYLLDNNNETLLQPLRRRGVKKVLLGLLGNHDITGLAQLSEQGAKDFAREVAQYCKAYNNLDGVNYADLYSNSPDLSNPSSLTNPSTAAAARLCYETKQAMPDDKLVTVFDWGQQMYGVATVDGVDAKEWIIDIVVANYGSAAYPIGQQMTKKKQCSGISMEEFNLGGGGSSLSASSKAQSSMIDGGYGWFMGFAPSSPAKYGSVFSSRLQGGGEVLYGSNVAAPTIIFYKKNDPTPPYKYPDDL

Secondary structure (DSSP, 8-state):
--EETTT--SEEEEEESSSEEEEEEE----EE-HHHHHHHHHHHT--PEEPPGGGEEE-----EEEEEEE--SS--SS--EEEEEE--GGGGEEEEEEEE-TTS-TT---TT--EEEEEEETTT--GGGGGG-BBTTS-BS-SEEEEEEEEEEEETTTTEEEEE--HHHHHHHHTHHHHTHHHHTTT-EEEEEEE--SSS--TT-B-HHHHHHHHHHHHHHHHHTT--EEEEE--S-----TTSTTB----HHHHHHHHHHHHHHSTTSEEEEEESTTSS---EETTEEGGGT--EEEE-TT------TT--GGGBEEEEEETTT--S----HHHHHHHHHHT--EEEEE---GGGHHHHHHTTTTHHHHHHSSPBPPP-EE--TT----EETTTT-

B-factor: mean 22.62, std 9.42, range [10.42, 71.82]

Foldseek 3Di:
DKPWVPLRHLEAEAEDQDFKDKTKIDDQDKDFDQVCVVVLCVQQVHDAAADPRVQWDWPPPPVMIMIMGGDDDPDDALGWHKGWMASVNSSRIGMYTYGYCNQQCQQPQDPQFAAEEEEAALVFFQVVQQCLWAFPVRRRRHQEYEDPAFEWDQDVVVLAIEGHGDPSRVLCLVVVVLRPVVNVSNNRAYAHEYEYAAEQDWLQWFDLVLLLVHLLRRLVSCVVSVGAYYEYETDNYDHHDCVRNGTHGGALLSLVSNQVSNCSNVVNHARAYEPDDRNDDDQADPRDGCVSRHQAYEYPAQQKDQDDGPDHLLRIAQWEAEQVPGTTAALALVSLVVCVVRSHRYHYYYHHHLVSLVSVLVRQAHNCCNRRVTGIDRGQWGDGNPGSDTHGPPPVD